Protein AF-0000000084948614 (afdb_homodimer)

InterPro domains:
  IPR005320 Peptidase S51 [PF03575] (5-206)
  IPR005320 Peptidase S51 [cd03146] (3-217)
  IPR029062 Class I glutamine amidotransferase-like [G3DSA:3.40.50.880] (2-231)
  IPR029062 Class I glutamine amidotransferase-like [SSF52317] (3-225)

Sequence (470 aa):
MKKVILASTSTLYNGGYLEYLLPTLSKHFNEVRSILFIPYAQPSGISYEEYTAKVKEAFSKIGITVKGIHEFENTIEAVKNAEAIFTGGGNTFLLVTKLYEKGLIPVLKEVIKKGTPYLGTSAGSNIGGRTINTTNDMPIILPPSFDTLGLISFNLNPHYLDPIEGSTHMGETRETRINEFHKLSTIPVLGLREGSWLEVYDSDIFLRGELTARLFRSGEFAVEMAPGENLNFLKMKKVILASTSTLYNGGYLEYLLPTLSKHFNEVRSILFIPYAQPSGISYEEYTAKVKEAFSKIGITVKGIHEFENTIEAVKNAEAIFTGGGNTFLLVTKLYEKGLIPVLKEVIKKGTPYLGTSAGSNIGGRTINTTNDMPIILPPSFDTLGLISFNLNPHYLDPIEGSTHMGETRETRINEFHKLSTIPVLGLREGSWLEVYDSDIFLRGELTARLFRSGEFAVEMAPGENLNFLK

Solvent-accessible surface area (backbone atoms only — not comparable to full-atom values): 23775 Å² total; per-residue (Å²): 80,27,34,39,37,36,23,15,44,53,45,52,69,97,50,51,70,42,54,93,45,44,73,59,46,48,63,73,42,65,89,43,60,43,33,37,31,40,51,63,17,28,50,82,60,47,50,58,65,61,49,40,50,57,50,33,58,48,37,47,77,68,68,27,45,62,44,44,45,86,79,43,91,52,53,63,58,50,60,73,68,38,61,21,40,34,31,41,39,44,31,43,34,45,26,52,31,51,32,56,76,64,60,35,52,69,54,51,35,49,44,32,55,64,32,32,33,34,38,15,17,26,31,27,21,25,39,33,7,42,32,49,41,52,39,83,52,48,43,53,43,86,41,96,60,56,69,50,44,46,76,39,69,32,27,36,23,49,54,38,60,76,81,62,84,86,61,64,71,73,69,79,46,60,67,50,47,52,53,41,30,35,74,76,37,69,66,32,35,37,30,28,26,69,70,18,32,35,43,31,51,55,82,42,34,31,35,36,52,89,48,55,30,42,36,38,41,56,97,52,78,66,44,77,42,52,51,69,37,73,51,53,84,63,103,81,29,35,36,36,36,24,14,44,51,47,52,70,98,50,51,70,42,53,95,45,45,74,60,47,46,62,72,42,65,88,42,61,43,32,38,32,40,48,63,17,29,49,79,60,47,49,58,66,61,50,39,50,56,50,32,58,49,37,49,78,69,68,27,46,61,46,45,45,85,79,44,92,51,52,64,60,52,59,74,67,39,63,21,40,34,31,41,40,44,32,42,33,45,26,51,30,52,32,56,76,63,59,35,52,69,56,52,35,50,43,31,56,64,33,33,33,37,38,15,17,26,30,28,21,24,37,33,7,40,33,48,42,50,41,83,51,49,43,55,43,88,44,96,60,55,68,50,44,46,78,40,71,32,27,37,23,48,54,40,59,76,79,63,86,86,62,64,70,71,67,79,47,62,67,51,47,52,52,39,30,35,75,77,37,70,67,32,35,38,29,28,26,69,70,20,31,37,42,31,52,55,81,43,34,31,36,36,53,89,50,56,29,42,36,39,41,55,96,52,80,66,46,77,43,52,51,68,39,74,52,52,84,61,104

Nearest PDB structures (foldseek):
  7ffp-assembly1_A-2  TM=9.658E-01  e=8.661E-34  Xenopus laevis
  7c9b-assembly1_A-2  TM=9.639E-01  e=3.233E-32  Xenopus laevis
  6a4s-assembly1_B  TM=9.674E-01  e=7.127E-28  Salmonella enterica subsp. enterica serovar Typhimurium str. LT2
  1fye-assembly1_A  TM=9.713E-01  e=5.058E-25  Salmonella enterica subsp. enterica serovar Typhimurium
  6iru-assembly2_B  TM=7.336E-01  e=9.718E-13  Deinococcus radiodurans R1 = ATCC 13939 = DSM 20539

Foldseek 3Di:
DAWEKQALAQADVVGAGVVLPLVVVLVSQVPAQEEEEECQQCAVNPDQVVVQVSVQVSCVVSRHGYDYLVVDPQSLVCLLPGQAYEYEDHALLRSQQVCVVNVNQVSNLVNNLVYRHYYYYNSGNQLLAQFNQLEPGDNPDHHPGRGGNRVDDAGEYRQQDDDDPPDPDPDDHSVRSVLVVLVPDFGKYKYHHHQWMWTDDNLWIFIAGQAWIWIDGRPDDIDTHGHGDTPSVSD/DAWEKQALAQADVVGAGVVLPLVVVLVSQVPAQEEEEEAQQCAVNPDQVVVQVSVQVSCVVSRHGYDYLVVDPQSLVCLQPGQAYEYEDHALLRSQQVCVVNVNQVSNLVNNLVYRHYYYYNSGNQLLAQFNQLEPGDNPDHHPGRGGNRVDDAGEYRQQDDDDPPDPDPDDHSVRSVLVVLVPDFGKYKYHHHQWMWTDDNLWIFIAGQAWIWIDGRPDDIDTHGHGDTPSVSD

Secondary structure (DSSP, 8-state):
--EEEEES-S--TT--TTGGGHHHHHHHTTT-SEEEEE-TT-GGG--HHHHHHHHHHHHHTTT-EEEEGGG-S-HHHHHHH-S-EEE--S-HHHHHHHHHHTTHHHHHHHHHHTT--EEEETHHHHTTSSBSTT--S---S--S-SB---SSSSEEEET--PPPTT----SPPHHHHHHHHTTT----EEEE-TT-EEEEETTEEEEESSS-EEEE-TTS--EEEPTT-B-GGG-/--EEEEES-S--TT--TTGGGHHHHHHHTTT-SEEEEE-TT-GGG--HHHHHHHHHHHHHTTT-EEEEGGG-S-HHHHHHH-S-EEE--S-HHHHHHHHHHTTHHHHHHHHHHTT--EEEETHHHHTTSSBSTT--S---S--S-SB---SSSSEEEET--PPPTT----SPPHHHHHHHHTTT----EEEE-TT-EEEEETTEEEEESSS-EEEE-TTS--EEEPTT-B-GGG-

Radius of gyration: 23.23 Å; Cα contacts (8 Å, |Δi|>4): 1151; chains: 2; bounding box: 46×69×50 Å

pLDDT: mean 97.07, std 3.86, range [78.75, 99.0]

Structure (mmCIF, N/CA/C/O backbone):
data_AF-0000000084948614-model_v1
#
loop_
_entity.id
_entity.type
_entity.pdbx_description
1 polymer '(Alpha)-aspartyl dipeptidase'
#
loop_
_atom_site.group_PDB
_atom_site.id
_atom_site.type_symbol
_atom_site.label_atom_id
_atom_site.label_alt_id
_atom_site.label_comp_id
_atom_site.label_asym_id
_atom_site.label_entity_id
_atom_site.label_seq_id
_atom_site.pdbx_PDB_ins_code
_atom_site.Cartn_x
_atom_site.Cartn_y
_atom_site.Cartn_z
_atom_site.occupancy
_atom_site.B_iso_or_equiv
_atom_site.auth_seq_id
_atom_site.auth_comp_id
_atom_site.auth_asym_id
_atom_site.auth_atom_id
_atom_site.pdbx_PDB_model_num
ATOM 1 N N . MET A 1 1 ? 13.922 -30.094 -6.059 1 88 1 MET A N 1
ATOM 2 C CA . MET A 1 1 ? 14.328 -28.953 -6.887 1 88 1 MET A CA 1
ATOM 3 C C . MET A 1 1 ? 13.125 -28.078 -7.223 1 88 1 MET A C 1
ATOM 5 O O . MET A 1 1 ? 12.062 -28.594 -7.582 1 88 1 MET A O 1
ATOM 9 N N . LYS A 1 2 ? 13.219 -26.703 -7.16 1 95.56 2 LYS A N 1
ATOM 10 C CA . LYS A 1 2 ? 12.094 -25.781 -7.312 1 95.56 2 LYS A CA 1
ATOM 11 C C . LYS A 1 2 ? 11.562 -25.797 -8.742 1 95.56 2 LYS A C 1
ATOM 13 O O . LYS A 1 2 ? 12.336 -25.875 -9.695 1 95.56 2 LYS A O 1
ATOM 18 N N . LYS A 1 3 ? 10.328 -25.766 -8.922 1 98.31 3 LYS A N 1
ATOM 19 C CA . LYS A 1 3 ? 9.586 -25.578 -10.164 1 98.31 3 LYS A CA 1
ATOM 20 C C . LYS A 1 3 ? 8.508 -24.516 -10.008 1 98.31 3 LYS A C 1
ATOM 22 O O . LYS A 1 3 ? 7.375 -24.828 -9.625 1 98.31 3 LYS A O 1
ATOM 27 N N . VAL A 1 4 ? 8.898 -23.266 -10.32 1 98.81 4 VAL A N 1
ATOM 28 C CA . VAL A 1 4 ? 8.07 -22.141 -9.914 1 98.81 4 VAL A CA 1
ATOM 29 C C . VAL A 1 4 ? 7.883 -21.188 -11.086 1 98.81 4 VAL A C 1
ATOM 31 O O . VAL A 1 4 ? 8.836 -20.891 -11.812 1 98.81 4 VAL A O 1
ATOM 34 N N . ILE A 1 5 ? 6.68 -20.75 -11.281 1 98.94 5 ILE A N 1
ATOM 35 C CA . ILE A 1 5 ? 6.375 -19.625 -12.172 1 98.94 5 ILE A CA 1
ATOM 36 C C . ILE A 1 5 ? 5.75 -18.484 -11.375 1 98.94 5 ILE A C 1
ATOM 38 O O . ILE A 1 5 ? 4.801 -18.703 -10.617 1 98.94 5 ILE A O 1
ATOM 42 N N . LEU A 1 6 ? 6.293 -17.312 -11.461 1 98.88 6 LEU A N 1
ATOM 43 C CA . LEU A 1 6 ? 5.773 -16.094 -10.852 1 98.88 6 LEU A CA 1
ATOM 44 C C . LEU A 1 6 ? 5.387 -15.078 -11.922 1 98.88 6 LEU A C 1
ATOM 46 O O . LEU A 1 6 ? 6.254 -14.453 -12.539 1 98.88 6 LEU A O 1
ATOM 50 N N . ALA A 1 7 ? 4.086 -14.906 -12.141 1 98.88 7 ALA A N 1
ATOM 51 C CA . ALA A 1 7 ? 3.602 -14.094 -13.258 1 98.88 7 ALA A CA 1
ATOM 52 C C . ALA A 1 7 ? 3.096 -12.742 -12.766 1 98.88 7 ALA A C 1
ATOM 54 O O . ALA A 1 7 ? 2.469 -12.648 -11.711 1 98.88 7 ALA A O 1
ATOM 55 N N . SER A 1 8 ? 3.26 -11.742 -13.57 1 98.25 8 SER A N 1
ATOM 56 C CA . SER A 1 8 ? 2.924 -10.375 -13.211 1 98.25 8 SER A CA 1
ATOM 57 C C . SER A 1 8 ? 1.418 -10.203 -13.031 1 98.25 8 SER A C 1
ATOM 59 O O . SER A 1 8 ? 0.972 -9.328 -12.281 1 98.25 8 SER A O 1
ATOM 61 N N . THR A 1 9 ? 0.686 -10.969 -13.758 1 97.5 9 THR A N 1
ATOM 62 C CA . THR A 1 9 ? -0.766 -10.82 -13.773 1 97.5 9 THR A CA 1
ATOM 63 C C . THR A 1 9 ? -1.428 -12.094 -14.305 1 97.5 9 THR A C 1
ATOM 65 O O . THR A 1 9 ? -0.77 -12.922 -14.938 1 97.5 9 THR A O 1
ATOM 68 N N . SER A 1 10 ? -2.695 -12.219 -13.938 1 97.5 10 SER A N 1
ATOM 69 C CA . SER A 1 10 ? -3.469 -13.344 -14.453 1 97.5 10 SER A CA 1
ATOM 70 C C . SER A 1 10 ? -4.086 -13.008 -15.812 1 97.5 10 SER A C 1
ATOM 72 O O . SER A 1 10 ? -4.371 -13.906 -16.609 1 97.5 10 SER A O 1
ATOM 74 N N . THR A 1 11 ? -4.301 -11.68 -16.016 1 96.19 11 THR A N 1
ATOM 75 C CA . THR A 1 11 ? -5.062 -11.289 -17.188 1 96.19 11 THR A CA 1
ATOM 76 C C . THR A 1 11 ? -4.418 -10.094 -17.875 1 96.19 11 THR A C 1
ATOM 78 O O . THR A 1 11 ? -4.133 -9.078 -17.234 1 96.19 11 THR A O 1
ATOM 81 N N . LEU A 1 12 ? -4.23 -10.172 -19.188 1 95.56 12 LEU A N 1
ATOM 82 C CA . LEU A 1 12 ? -3.762 -9.047 -19.984 1 95.56 12 LEU A CA 1
ATOM 83 C C . LEU A 1 12 ? -4.938 -8.258 -20.562 1 95.56 12 LEU A C 1
ATOM 85 O O . LEU A 1 12 ? -6.043 -8.789 -20.703 1 95.56 12 LEU A O 1
ATOM 89 N N . TYR A 1 13 ? -4.598 -7.059 -20.875 1 91.81 13 TYR A N 1
ATOM 90 C CA . TYR A 1 13 ? -5.621 -6.23 -21.5 1 91.81 13 TYR A CA 1
ATOM 91 C C . TYR A 1 13 ? -6.188 -6.906 -22.75 1 91.81 13 TYR A C 1
ATOM 93 O O . TYR A 1 13 ? -5.43 -7.391 -23.594 1 91.81 13 TYR A O 1
ATOM 101 N N . ASN A 1 14 ? -7.438 -7.039 -22.828 1 90.88 14 ASN A N 1
ATOM 102 C CA . ASN A 1 14 ? -8.18 -7.625 -23.938 1 90.88 14 ASN A CA 1
ATOM 103 C C . ASN A 1 14 ? -7.984 -9.133 -24.016 1 90.88 14 ASN A C 1
ATOM 105 O O . ASN A 1 14 ? -8.266 -9.758 -25.031 1 90.88 14 ASN A O 1
ATOM 109 N N . GLY A 1 15 ? -7.414 -9.781 -23.016 1 93.38 15 GLY A N 1
ATOM 110 C CA . GLY A 1 15 ? -7.23 -11.227 -23 1 93.38 15 GLY A CA 1
ATOM 111 C C . GLY A 1 15 ? -8.07 -11.922 -21.938 1 93.38 15 GLY A C 1
ATOM 112 O O . GLY A 1 15 ? -8.57 -11.281 -21.016 1 93.38 15 GLY A O 1
ATOM 113 N N . GLY A 1 16 ? -8.148 -13.227 -22.094 1 95.94 16 GLY A N 1
ATOM 114 C CA . GLY A 1 16 ? -8.844 -14.031 -21.094 1 95.94 16 GLY A CA 1
ATOM 115 C C . GLY A 1 16 ? -7.969 -14.391 -19.906 1 95.94 16 GLY A C 1
ATOM 116 O O . GLY A 1 16 ? -6.754 -14.203 -19.938 1 95.94 16 GLY A O 1
ATOM 117 N N . TYR A 1 17 ? -8.641 -14.867 -18.906 1 97.75 17 TYR A N 1
ATOM 118 C CA . TYR A 1 17 ? -7.957 -15.281 -17.688 1 97.75 17 TYR A CA 1
ATOM 119 C C . TYR A 1 17 ? -6.918 -16.359 -17.984 1 97.75 17 TYR A C 1
ATOM 121 O O . TYR A 1 17 ? -7.246 -17.406 -18.547 1 97.75 17 TYR A O 1
ATOM 129 N N . LEU A 1 18 ? -5.609 -16.156 -17.75 1 98.25 18 LEU A N 1
ATOM 130 C CA . LEU A 1 18 ? -4.434 -17 -17.875 1 98.25 18 LEU A CA 1
ATOM 131 C C . LEU A 1 18 ? -4.176 -17.359 -19.328 1 98.25 18 LEU A C 1
ATOM 133 O O . LEU A 1 18 ? -3.27 -18.125 -19.641 1 98.25 18 LEU A O 1
ATOM 137 N N . GLU A 1 19 ? -4.844 -16.734 -20.25 1 97.75 19 GLU A N 1
ATOM 138 C CA . GLU A 1 19 ? -4.777 -17.109 -21.672 1 97.75 19 GLU A CA 1
ATOM 139 C C . GLU A 1 19 ? -3.352 -17.016 -22.203 1 97.75 19 GLU A C 1
ATOM 141 O O . GLU A 1 19 ? -2.85 -17.938 -22.828 1 97.75 19 GLU A O 1
ATOM 146 N N . TYR A 1 20 ? -2.691 -15.93 -21.922 1 97.5 20 TYR A N 1
ATOM 147 C CA . TYR A 1 20 ? -1.36 -15.688 -22.469 1 97.5 20 TYR A CA 1
ATOM 148 C C . TYR A 1 20 ? -0.345 -16.656 -21.875 1 97.5 20 TYR A C 1
ATOM 150 O O . TYR A 1 20 ? 0.732 -16.859 -22.438 1 97.5 20 TYR A O 1
ATOM 158 N N . LEU A 1 21 ? -0.682 -17.359 -20.781 1 98 21 LEU A N 1
ATOM 159 C CA . LEU A 1 21 ? 0.265 -18.156 -20.016 1 98 21 LEU A CA 1
ATOM 160 C C . LEU A 1 21 ? 0.013 -19.656 -20.25 1 98 21 LEU A C 1
ATOM 162 O O . LEU A 1 21 ? 0.842 -20.484 -19.891 1 98 21 LEU A O 1
ATOM 166 N N . LEU A 1 22 ? -1.088 -20.047 -20.875 1 98 22 LEU A N 1
ATOM 167 C CA . LEU A 1 22 ? -1.546 -21.422 -20.938 1 98 22 LEU A CA 1
ATOM 168 C C . LEU A 1 22 ? -0.512 -22.312 -21.641 1 98 22 LEU A C 1
ATOM 170 O O . LEU A 1 22 ? -0.239 -23.422 -21.203 1 98 22 LEU A O 1
ATOM 174 N N . PRO A 1 23 ? 0.092 -21.797 -22.75 1 97.81 23 PRO A N 1
ATOM 175 C CA . PRO A 1 23 ? 1.108 -22.656 -23.375 1 97.81 23 PRO A CA 1
ATOM 176 C C . PRO A 1 23 ? 2.27 -22.969 -22.438 1 97.81 23 PRO A C 1
ATOM 178 O O . PRO A 1 23 ? 2.756 -24.094 -22.406 1 97.81 23 PRO A O 1
ATOM 181 N N . THR A 1 24 ? 2.678 -22 -21.656 1 98.38 24 THR A N 1
ATOM 182 C CA . THR A 1 24 ? 3.748 -22.188 -20.688 1 98.38 24 THR A CA 1
ATOM 183 C C . THR A 1 24 ? 3.301 -23.109 -19.562 1 98.38 24 THR A C 1
ATOM 185 O O . THR A 1 24 ? 4.062 -23.984 -19.109 1 98.38 24 THR A O 1
ATOM 188 N N . LEU A 1 25 ? 2.082 -22.953 -19.109 1 98.75 25 LEU A N 1
ATOM 189 C CA . LEU A 1 25 ? 1.563 -23.734 -17.984 1 98.75 25 LEU A CA 1
ATOM 190 C C . LEU A 1 25 ? 1.404 -25.203 -18.375 1 98.75 25 LEU A C 1
ATOM 192 O O . LEU A 1 25 ? 1.592 -26.094 -17.547 1 98.75 25 LEU A O 1
ATOM 196 N N . SER A 1 26 ? 1.071 -25.453 -19.641 1 98.38 26 SER A N 1
ATOM 197 C CA . SER A 1 26 ? 0.959 -26.828 -20.125 1 98.38 26 SER A CA 1
ATOM 198 C C . SER A 1 26 ? 2.281 -27.578 -19.984 1 98.38 26 SER A C 1
ATOM 200 O O . SER A 1 26 ? 2.301 -28.75 -19.625 1 98.38 26 SER A O 1
ATOM 202 N N . LYS A 1 27 ? 3.34 -26.891 -20.188 1 98.12 27 LYS A N 1
ATOM 203 C CA . LYS A 1 27 ? 4.668 -27.484 -20.031 1 98.12 27 LYS A CA 1
ATOM 204 C C . LYS A 1 27 ? 5.066 -27.547 -18.547 1 98.12 27 LYS A C 1
ATOM 206 O O . LYS A 1 27 ? 5.594 -28.562 -18.094 1 98.12 27 LYS A O 1
ATOM 211 N N . HIS A 1 28 ? 4.777 -26.547 -17.828 1 98.31 28 HIS A N 1
ATOM 212 C CA . HIS A 1 28 ? 5.148 -26.422 -16.422 1 98.31 28 HIS A CA 1
ATOM 213 C C . HIS A 1 28 ? 4.48 -27.516 -15.578 1 98.31 28 HIS A C 1
ATOM 215 O O . HIS A 1 28 ? 5.094 -28.062 -14.656 1 98.31 28 HIS A O 1
ATOM 221 N N . PHE A 1 29 ? 3.232 -27.844 -15.984 1 98.19 29 PHE A N 1
ATOM 222 C CA . PHE A 1 29 ? 2.434 -28.812 -15.227 1 98.19 29 PHE A CA 1
ATOM 223 C C . PHE A 1 29 ? 2.266 -30.109 -16.016 1 98.19 29 PHE A C 1
ATOM 225 O O . PHE A 1 29 ? 1.233 -30.766 -15.914 1 98.19 29 PHE A O 1
ATOM 232 N N . ASN A 1 30 ? 3.08 -30.531 -16.922 1 94.12 30 ASN A N 1
ATOM 233 C CA . ASN A 1 30 ? 2.953 -31.656 -17.844 1 94.12 30 ASN A CA 1
ATOM 234 C C . ASN A 1 30 ? 2.672 -32.969 -17.094 1 94.12 30 ASN A C 1
ATOM 236 O O . ASN A 1 30 ? 1.982 -33.844 -17.609 1 94.12 30 ASN A O 1
ATOM 240 N N . GLU A 1 31 ? 3.004 -33.219 -15.859 1 91.75 31 GLU A N 1
ATOM 241 C CA . GLU A 1 31 ? 2.76 -34.469 -15.148 1 91.75 31 GLU A CA 1
ATOM 242 C C . GLU A 1 31 ? 1.762 -34.281 -14.008 1 91.75 31 GLU A C 1
ATOM 244 O O . GLU A 1 31 ? 1.588 -35.156 -13.172 1 91.75 31 GLU A O 1
ATOM 249 N N . VAL A 1 32 ? 1.124 -33.219 -14.062 1 97.31 32 VAL A N 1
ATOM 250 C CA . VAL A 1 32 ? 0.196 -32.844 -12.992 1 97.31 32 VAL A CA 1
ATOM 251 C C . VAL A 1 32 ? -1.238 -33.125 -13.438 1 97.31 32 VAL A C 1
ATOM 253 O O . VAL A 1 32 ? -1.634 -32.75 -14.547 1 97.31 32 VAL A O 1
ATOM 256 N N . ARG A 1 33 ? -1.986 -33.812 -12.68 1 97.75 33 ARG A N 1
ATOM 257 C CA . ARG A 1 33 ? -3.381 -34.094 -12.992 1 97.75 33 ARG A CA 1
ATOM 258 C C . ARG A 1 33 ? -4.32 -33.156 -12.258 1 97.75 33 ARG A C 1
ATOM 260 O O . ARG A 1 33 ? -5.422 -32.875 -12.734 1 97.75 33 ARG A O 1
ATOM 267 N N . SER A 1 34 ? -3.814 -32.625 -11.094 1 98.44 34 SER A N 1
ATOM 268 C CA . SER A 1 34 ? -4.676 -31.797 -10.266 1 98.44 34 SER A CA 1
ATOM 269 C C . SER A 1 34 ? -3.883 -30.688 -9.578 1 98.44 34 SER A C 1
ATOM 271 O O . SER A 1 34 ? -2.77 -30.922 -9.102 1 98.44 34 SER A O 1
ATOM 273 N N . ILE A 1 35 ? -4.484 -29.547 -9.562 1 98.62 35 ILE A N 1
ATOM 274 C CA . ILE A 1 35 ? -3.877 -28.391 -8.914 1 98.62 35 ILE A CA 1
ATOM 275 C C . ILE A 1 35 ? -4.684 -28 -7.68 1 98.62 35 ILE A C 1
ATOM 277 O O . ILE A 1 35 ? -5.918 -28.016 -7.707 1 98.62 35 ILE A O 1
ATOM 281 N N . LEU A 1 36 ? -3.994 -27.75 -6.57 1 98.94 36 LEU A N 1
ATOM 282 C CA . LEU A 1 36 ? -4.59 -27.094 -5.414 1 98.94 36 LEU A CA 1
ATOM 283 C C . LEU A 1 36 ? -4.562 -25.578 -5.574 1 98.94 36 LEU A C 1
ATOM 285 O O . LEU A 1 36 ? -3.486 -24.969 -5.648 1 98.94 36 LEU A O 1
ATOM 289 N N . PHE A 1 37 ? -5.742 -24.938 -5.59 1 98.94 37 PHE A N 1
ATOM 290 C CA . PHE A 1 37 ? -5.844 -23.484 -5.762 1 98.94 37 PHE A CA 1
ATOM 291 C C . PHE A 1 37 ? -6.047 -22.797 -4.418 1 98.94 37 PHE A C 1
ATOM 293 O O . PHE A 1 37 ? -6.863 -23.234 -3.605 1 98.94 37 PHE A O 1
ATOM 300 N N . ILE A 1 38 ? -5.27 -21.766 -4.223 1 99 38 ILE A N 1
ATOM 301 C CA . ILE A 1 38 ? -5.383 -20.938 -3.027 1 99 38 ILE A CA 1
ATOM 302 C C . ILE A 1 38 ? -6.023 -19.609 -3.389 1 99 38 ILE A C 1
ATOM 304 O O . ILE A 1 38 ? -5.367 -18.719 -3.955 1 99 38 ILE A O 1
ATOM 308 N N . PRO A 1 39 ? -7.281 -19.375 -3.061 1 98.94 39 PRO A N 1
ATOM 309 C CA . PRO A 1 39 ? -8.062 -18.219 -3.49 1 98.94 39 PRO A CA 1
ATOM 310 C C . PRO A 1 39 ? -8.078 -17.094 -2.447 1 98.94 39 PRO A C 1
ATOM 312 O O . PRO A 1 39 ? -8.914 -16.2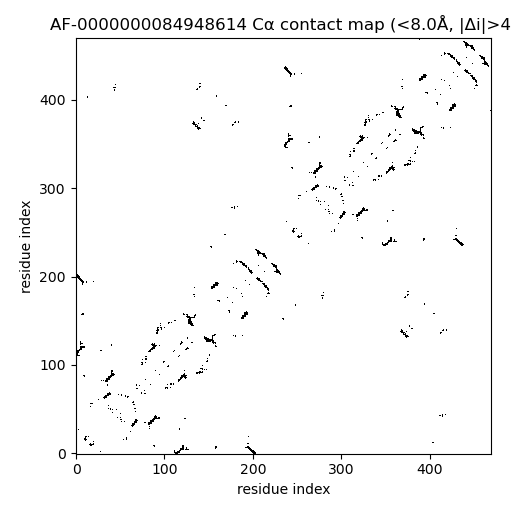03 -2.514 1 98.94 39 PRO A O 1
ATOM 315 N N . TYR A 1 40 ? -7.152 -17.078 -1.545 1 98.94 40 TYR A N 1
ATOM 316 C CA . TYR A 1 40 ? -7.305 -16.297 -0.319 1 98.94 40 TYR A CA 1
ATOM 317 C C . TYR A 1 40 ? -7.117 -14.812 -0.589 1 98.94 40 TYR A C 1
ATOM 319 O O . TYR A 1 40 ? -7.492 -13.977 0.234 1 98.94 40 TYR A O 1
ATOM 327 N N . ALA A 1 41 ? -6.578 -14.414 -1.755 1 98.69 41 ALA A N 1
ATOM 328 C CA . ALA A 1 41 ? -6.387 -13 -2.051 1 98.69 41 ALA A CA 1
ATOM 329 C C . ALA A 1 41 ? -7.707 -12.336 -2.436 1 98.69 41 ALA A C 1
ATOM 331 O O . ALA A 1 41 ? -7.859 -11.117 -2.305 1 98.69 41 ALA A O 1
ATOM 332 N N . GLN A 1 42 ? -8.648 -13.039 -3.025 1 97.69 42 GLN A N 1
ATOM 333 C CA . GLN A 1 42 ? -10.039 -12.656 -3.279 1 97.69 42 GLN A CA 1
ATOM 334 C C . GLN A 1 42 ? -10.117 -11.312 -4 1 97.69 42 GLN A C 1
ATOM 336 O O . GLN A 1 42 ? -10.664 -10.352 -3.469 1 97.69 42 GLN A O 1
ATOM 341 N N . PRO A 1 43 ? -9.758 -11.312 -5.266 1 96 43 PRO A N 1
ATOM 342 C CA . PRO A 1 43 ? -9.891 -10.062 -6.008 1 96 43 PRO A CA 1
ATOM 343 C C . PRO A 1 43 ? -11.328 -9.531 -6.02 1 96 43 PRO A C 1
ATOM 345 O O . PRO A 1 43 ? -12.266 -10.297 -6.262 1 96 43 PRO A O 1
ATOM 348 N N . SER A 1 44 ? -11.469 -8.227 -5.633 1 95.06 44 SER A N 1
ATOM 349 C CA . SER A 1 44 ? -12.75 -7.527 -5.602 1 95.06 44 SER A CA 1
ATOM 350 C C . SER A 1 44 ? -13.719 -8.195 -4.633 1 95.06 44 SER A C 1
ATOM 352 O O . SER A 1 44 ? -14.938 -8.039 -4.754 1 95.06 44 SER A O 1
ATOM 354 N N . GLY A 1 45 ? -13.258 -9.07 -3.824 1 96.12 45 GLY A N 1
ATOM 355 C CA . GLY A 1 45 ? -14.078 -9.695 -2.803 1 96.12 45 GLY A CA 1
ATOM 356 C C . GLY A 1 45 ? -14.82 -10.922 -3.301 1 96.12 45 GLY A C 1
ATOM 357 O O . GLY A 1 45 ? -15.781 -11.375 -2.672 1 96.12 45 GLY A O 1
ATOM 358 N N . ILE A 1 46 ? -14.406 -11.438 -4.355 1 97.69 46 ILE A N 1
ATOM 359 C CA . ILE A 1 46 ? -15.016 -12.625 -4.934 1 97.69 46 ILE A CA 1
ATOM 360 C C . ILE A 1 46 ? -14.953 -13.773 -3.93 1 97.69 46 ILE A C 1
ATOM 362 O O . ILE A 1 46 ? -14.023 -13.859 -3.129 1 97.69 46 ILE A O 1
ATOM 366 N N . SER A 1 47 ? -15.953 -14.672 -3.998 1 98.5 47 SER A N 1
ATOM 367 C CA . SER A 1 47 ? -15.945 -15.812 -3.09 1 98.5 47 SER A CA 1
ATOM 368 C C . SER A 1 47 ? -14.883 -16.828 -3.492 1 98.5 47 SER A C 1
ATOM 370 O O . SER A 1 47 ? -14.445 -16.859 -4.645 1 98.5 47 SER A O 1
ATOM 372 N N . TYR A 1 48 ? -14.492 -17.656 -2.523 1 98.81 48 TYR A N 1
ATOM 373 C CA . TYR A 1 48 ? -13.539 -18.719 -2.822 1 98.81 48 TYR A CA 1
ATOM 374 C C . TYR A 1 48 ? -14.078 -19.641 -3.912 1 98.81 48 TYR A C 1
ATOM 376 O O . TYR A 1 48 ? -13.336 -20.047 -4.809 1 98.81 48 TYR A O 1
ATOM 384 N N . GLU A 1 49 ? -15.352 -19.922 -3.879 1 98.75 49 GLU A N 1
ATOM 385 C CA . GLU A 1 49 ? -16 -20.828 -4.832 1 98.75 49 GLU A CA 1
ATOM 386 C C . GLU A 1 49 ? -15.984 -20.234 -6.238 1 98.75 49 GLU A C 1
ATOM 388 O O . GLU A 1 49 ? -15.609 -20.906 -7.195 1 98.75 49 GLU A O 1
ATOM 393 N N . GLU A 1 50 ? -16.406 -19.016 -6.355 1 98.81 50 GLU A N 1
ATOM 394 C CA . GLU A 1 50 ? -16.453 -18.359 -7.66 1 98.81 50 GLU A CA 1
ATOM 395 C C . GLU A 1 50 ? -15.047 -18.219 -8.25 1 98.81 50 GLU A C 1
ATOM 397 O O . GLU A 1 50 ? -14.859 -18.406 -9.453 1 98.81 50 GLU A O 1
ATOM 402 N N . TYR A 1 51 ? -14.094 -17.859 -7.387 1 98.88 51 TYR A N 1
ATOM 403 C CA . TYR A 1 51 ? -12.719 -17.719 -7.844 1 98.88 51 TYR A CA 1
ATOM 404 C C . TYR A 1 51 ? -12.172 -19.047 -8.344 1 98.88 51 TYR A C 1
ATOM 406 O O . TYR A 1 51 ? -11.562 -19.125 -9.414 1 98.88 51 TYR A O 1
ATOM 414 N N . THR A 1 52 ? -12.398 -20.094 -7.605 1 98.88 52 THR A N 1
ATOM 415 C CA . THR A 1 52 ? -11.93 -21.422 -7.973 1 98.88 52 THR A CA 1
ATOM 416 C C . THR A 1 52 ? -12.578 -21.875 -9.273 1 98.88 52 THR A C 1
ATOM 418 O O . THR A 1 52 ? -11.93 -22.516 -10.109 1 98.88 52 THR A O 1
ATOM 421 N N . ALA A 1 53 ? -13.836 -21.531 -9.469 1 98.81 53 ALA A N 1
ATOM 422 C CA . ALA A 1 53 ? -14.531 -21.891 -10.703 1 98.81 53 ALA A CA 1
ATOM 423 C C . ALA A 1 53 ? -13.867 -21.25 -11.914 1 98.81 53 ALA A C 1
ATOM 425 O O . ALA A 1 53 ? -13.734 -21.875 -12.961 1 98.81 53 ALA A O 1
ATOM 426 N N . LYS A 1 54 ? -13.492 -20.016 -11.781 1 98.56 54 LYS A N 1
ATOM 427 C CA . LYS A 1 54 ? -12.789 -19.328 -12.852 1 98.56 54 LYS A CA 1
ATOM 428 C C . LYS A 1 54 ? -11.477 -20.031 -13.203 1 98.56 54 LYS A C 1
ATOM 430 O O . LYS A 1 54 ? -11.148 -20.188 -14.375 1 98.56 54 LYS A O 1
ATOM 435 N N . VAL A 1 55 ? -10.758 -20.438 -12.18 1 98.88 55 VAL A N 1
ATOM 436 C CA . VAL A 1 55 ? -9.484 -21.125 -12.367 1 98.88 55 VAL A CA 1
ATOM 437 C C . VAL A 1 55 ? -9.711 -22.484 -13 1 98.88 55 VAL A C 1
ATOM 439 O O . VAL A 1 55 ? -8.984 -22.891 -13.906 1 98.88 55 VAL A O 1
ATOM 442 N N . LYS A 1 56 ? -10.758 -23.203 -12.539 1 98.81 56 LYS A N 1
ATOM 443 C CA . LYS A 1 56 ? -11.125 -24.5 -13.117 1 98.81 56 LYS A CA 1
ATOM 444 C C . LYS A 1 56 ? -11.352 -24.375 -14.617 1 98.81 56 LYS A C 1
ATOM 446 O O . LYS A 1 56 ? -10.875 -25.219 -15.391 1 98.81 56 LYS A O 1
ATOM 451 N N . GLU A 1 57 ? -12.016 -23.359 -14.984 1 98.62 57 GLU A N 1
ATOM 452 C CA . GLU A 1 57 ? -12.305 -23.156 -16.391 1 98.62 57 GLU A CA 1
ATOM 453 C C . GLU A 1 57 ? -11.023 -22.969 -17.203 1 98.62 57 GLU A C 1
ATOM 455 O O . GLU A 1 57 ? -10.859 -23.547 -18.281 1 98.62 57 GLU A O 1
ATOM 460 N N . ALA A 1 58 ? -10.156 -22.188 -16.75 1 98.62 58 ALA A N 1
ATOM 461 C CA . ALA A 1 58 ? -8.906 -21.906 -17.453 1 98.62 58 ALA A CA 1
ATOM 462 C C . ALA A 1 58 ? -8.055 -23.172 -17.562 1 98.62 58 ALA A C 1
ATOM 464 O O . ALA A 1 58 ? -7.559 -23.5 -18.641 1 98.62 58 ALA A O 1
ATOM 465 N N . PHE A 1 59 ? -7.906 -23.938 -16.484 1 98.69 59 PHE A N 1
ATOM 466 C CA . PHE A 1 59 ? -7.004 -25.078 -16.453 1 98.69 59 PHE A CA 1
ATOM 467 C C . PHE A 1 59 ? -7.613 -26.266 -17.188 1 98.69 59 PHE A C 1
ATOM 469 O O . PHE A 1 59 ? -6.898 -27.172 -17.625 1 98.69 59 PHE A O 1
ATOM 476 N N . SER A 1 60 ? -8.945 -26.281 -17.328 1 98.19 60 SER A N 1
ATOM 477 C CA . SER A 1 60 ? -9.578 -27.344 -18.109 1 98.19 60 SER A CA 1
ATOM 478 C C . SER A 1 60 ? -9.094 -27.328 -19.562 1 98.19 60 SER A C 1
ATOM 480 O O . SER A 1 60 ? -9.055 -28.375 -20.203 1 98.19 60 SER A O 1
ATOM 482 N N . LYS A 1 61 ? -8.656 -26.219 -20.031 1 97.88 61 LYS A N 1
ATOM 483 C CA . LYS A 1 61 ? -8.195 -26.062 -21.406 1 97.88 61 LYS A CA 1
ATOM 484 C C . LYS A 1 61 ? -6.887 -26.828 -21.625 1 97.88 61 LYS A C 1
ATOM 486 O O . LYS A 1 61 ? -6.504 -27.078 -22.781 1 97.88 61 LYS A O 1
ATOM 491 N N . ILE A 1 62 ? -6.219 -27.141 -20.562 1 97.44 62 ILE A N 1
ATOM 492 C CA . ILE A 1 62 ? -4.973 -27.891 -20.719 1 97.44 62 ILE A CA 1
ATOM 493 C C . ILE A 1 62 ? -5.074 -29.219 -19.984 1 97.44 62 ILE A C 1
ATOM 495 O O . ILE A 1 62 ? -4.055 -29.812 -19.609 1 97.44 62 ILE A O 1
ATOM 499 N N . GLY A 1 63 ? -6.289 -29.656 -19.594 1 97.62 63 GLY A N 1
ATOM 500 C CA . GLY A 1 63 ? -6.566 -31 -19.125 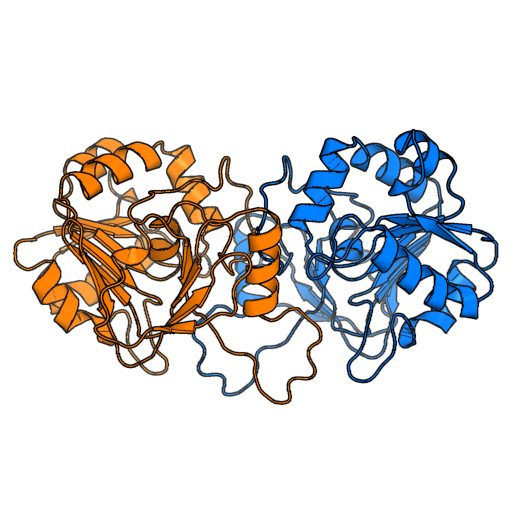1 97.62 63 GLY A CA 1
ATOM 501 C C . GLY A 1 63 ? -6.227 -31.203 -17.656 1 97.62 63 GLY A C 1
ATOM 502 O O . GLY A 1 63 ? -5.926 -32.312 -17.234 1 97.62 63 GLY A O 1
ATOM 503 N N . ILE A 1 64 ? -6.203 -30.203 -16.844 1 98.56 64 ILE A N 1
ATOM 504 C CA . ILE A 1 64 ? -5.852 -30.297 -15.438 1 98.56 64 ILE A CA 1
ATOM 505 C C . ILE A 1 64 ? -7.062 -29.953 -14.57 1 98.56 64 ILE A C 1
ATOM 507 O O . ILE A 1 64 ? -7.781 -29 -14.859 1 98.56 64 ILE A O 1
ATOM 511 N N . THR A 1 65 ? -7.344 -30.719 -13.578 1 98.69 65 THR A N 1
ATOM 512 C CA . THR A 1 65 ? -8.43 -30.438 -12.648 1 98.69 65 THR A CA 1
ATOM 513 C C . THR A 1 65 ? -7.949 -29.5 -11.531 1 98.69 65 THR A C 1
ATOM 515 O O . THR A 1 65 ? -6.746 -29.375 -11.297 1 98.69 65 THR A O 1
ATOM 518 N N . VAL A 1 66 ? -8.898 -28.797 -10.93 1 98.88 66 VAL A N 1
ATOM 519 C CA . VAL A 1 66 ? -8.562 -27.828 -9.883 1 98.88 66 VAL A CA 1
ATOM 520 C C . VAL A 1 66 ? -9.477 -28.031 -8.68 1 98.88 66 VAL A C 1
ATOM 522 O O . VAL A 1 66 ? -10.688 -28.234 -8.836 1 98.88 66 VAL A O 1
ATOM 525 N N . LYS A 1 67 ? -8.922 -28.016 -7.527 1 98.81 67 LYS A N 1
ATOM 526 C CA . LYS A 1 67 ? -9.672 -27.969 -6.277 1 98.81 67 LYS A CA 1
ATOM 527 C C . LYS A 1 67 ? -9.203 -26.797 -5.414 1 98.81 67 LYS A C 1
ATOM 529 O O . LYS A 1 67 ? -8 -26.562 -5.266 1 98.81 67 LYS A O 1
ATOM 534 N N . GLY A 1 68 ? -10.156 -26.109 -4.875 1 98.94 68 GLY A N 1
ATOM 535 C CA . GLY A 1 68 ? -9.805 -25.047 -3.945 1 98.94 68 GLY A CA 1
ATOM 536 C C . GLY A 1 68 ? -9.438 -25.562 -2.564 1 98.94 68 GLY A C 1
ATOM 537 O O . GLY A 1 68 ? -10.039 -26.516 -2.072 1 98.94 68 GLY A O 1
ATOM 538 N N . ILE A 1 69 ? -8.516 -24.891 -2.008 1 98.94 69 ILE A N 1
ATOM 539 C CA . ILE A 1 69 ? -8.023 -25.328 -0.706 1 98.94 69 ILE A CA 1
ATOM 540 C C . ILE A 1 69 ? -9.156 -25.25 0.323 1 98.94 69 ILE A C 1
ATOM 542 O O . ILE A 1 69 ? -9.188 -26.016 1.28 1 98.94 69 ILE A O 1
ATOM 546 N N . HIS A 1 70 ? -10.086 -24.312 0.119 1 98.69 70 HIS A N 1
ATOM 547 C CA . HIS A 1 70 ? -11.203 -24.125 1.039 1 98.69 70 HIS A CA 1
ATOM 548 C C . HIS A 1 70 ? -12.109 -25.344 1.075 1 98.69 70 HIS A C 1
ATOM 550 O O . HIS A 1 70 ? -12.945 -25.484 1.968 1 98.69 70 HIS A O 1
ATOM 556 N N . GLU A 1 71 ? -11.961 -26.25 0.144 1 98.44 71 GLU A N 1
ATOM 557 C CA . GLU A 1 71 ? -12.781 -27.453 0.058 1 98.44 71 GLU A CA 1
ATOM 558 C C . GLU A 1 71 ? -12.242 -28.547 0.976 1 98.44 71 GLU A C 1
ATOM 560 O O . GLU A 1 71 ? -12.875 -29.594 1.143 1 98.44 71 GLU A O 1
ATOM 565 N N . PHE A 1 72 ? -11.133 -28.328 1.607 1 98.62 72 PHE A N 1
ATOM 566 C CA . PHE A 1 72 ? -10.5 -29.312 2.467 1 98.62 72 PHE A CA 1
ATOM 567 C C . PHE A 1 72 ? -10.688 -28.953 3.936 1 98.62 72 PHE A C 1
ATOM 569 O O . PHE A 1 72 ? -10.602 -27.797 4.309 1 98.62 72 PHE A O 1
ATOM 576 N N . GLU A 1 73 ? -10.875 -29.906 4.762 1 97.69 73 GLU A N 1
ATOM 577 C CA . GLU A 1 73 ? -10.969 -29.703 6.203 1 97.69 73 GLU A CA 1
ATOM 578 C C . GLU A 1 73 ? -9.609 -29.359 6.801 1 97.69 73 GLU A C 1
ATOM 580 O O . GLU A 1 73 ? -9.5 -28.453 7.637 1 97.69 73 GLU A O 1
ATOM 585 N N . ASN A 1 74 ? -8.648 -30.094 6.367 1 98.44 74 ASN A N 1
ATOM 586 C CA . ASN A 1 74 ? -7.277 -29.859 6.801 1 98.44 74 ASN A CA 1
ATOM 587 C C . ASN A 1 74 ? -6.441 -29.219 5.695 1 98.44 74 ASN A C 1
ATOM 589 O O . ASN A 1 74 ? -5.918 -29.922 4.824 1 98.44 74 ASN A O 1
ATOM 593 N N . THR A 1 75 ? -6.293 -27.953 5.762 1 98.69 75 THR A N 1
ATOM 594 C CA . THR A 1 75 ? -5.629 -27.219 4.695 1 98.69 75 THR A CA 1
ATOM 595 C C . THR A 1 75 ? -4.137 -27.531 4.664 1 98.69 75 THR A C 1
ATOM 597 O O . THR A 1 75 ? -3.521 -27.547 3.598 1 98.69 75 THR A O 1
ATOM 600 N N . ILE A 1 76 ? -3.541 -27.828 5.816 1 98.81 76 ILE A N 1
ATOM 601 C CA . ILE A 1 76 ? -2.125 -28.172 5.895 1 98.81 76 ILE A CA 1
ATOM 602 C C . ILE A 1 76 ? -1.867 -29.469 5.141 1 98.81 76 ILE A C 1
ATOM 604 O O . ILE A 1 76 ? -0.953 -29.547 4.316 1 98.81 76 ILE A O 1
ATOM 608 N N . GLU A 1 77 ? -2.664 -30.453 5.375 1 98.75 77 GLU A N 1
ATOM 609 C CA . GLU A 1 77 ? -2.521 -31.734 4.688 1 98.75 77 GLU A CA 1
ATOM 610 C C . GLU A 1 77 ? -2.791 -31.594 3.191 1 98.75 77 GLU A C 1
ATOM 612 O O . GLU A 1 77 ? -2.148 -32.25 2.371 1 98.75 77 GLU A O 1
ATOM 617 N N . ALA A 1 78 ? -3.762 -30.75 2.861 1 98.88 78 ALA A N 1
ATOM 618 C CA . ALA A 1 78 ? -4.043 -30.5 1.451 1 98.88 78 ALA A CA 1
ATOM 619 C C . ALA A 1 78 ? -2.799 -29.984 0.73 1 98.88 78 ALA A C 1
ATOM 621 O O . ALA A 1 78 ? -2.48 -30.438 -0.371 1 98.88 78 ALA A O 1
ATOM 622 N N . VAL A 1 79 ? -2.102 -29.094 1.37 1 98.94 79 VAL A N 1
ATOM 623 C CA . VAL A 1 79 ? -0.896 -28.516 0.778 1 98.94 79 VAL A CA 1
ATOM 624 C C . VAL A 1 79 ? 0.193 -29.594 0.692 1 98.94 79 VAL A C 1
ATOM 626 O O . VAL A 1 79 ? 0.84 -29.734 -0.346 1 98.94 79 VAL A O 1
ATOM 629 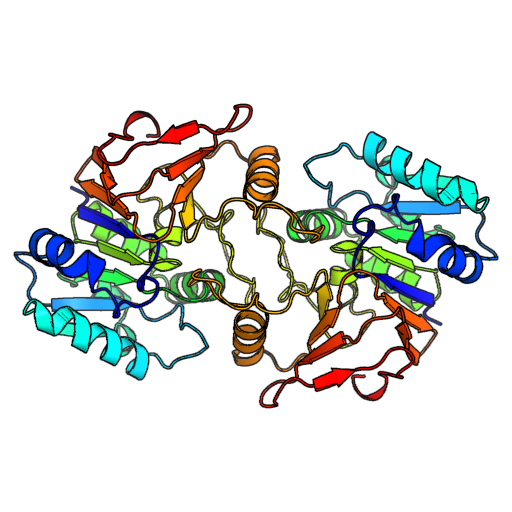N N . LYS A 1 80 ? 0.385 -30.375 1.722 1 98.75 80 LYS A N 1
ATOM 630 C CA . LYS A 1 80 ? 1.436 -31.391 1.771 1 98.75 80 LYS A CA 1
ATOM 631 C C . LYS A 1 80 ? 1.222 -32.438 0.702 1 98.75 80 LYS A C 1
ATOM 633 O O . LYS A 1 80 ? 2.186 -33 0.168 1 98.75 80 LYS A O 1
ATOM 638 N N . ASN A 1 81 ? 0.004 -32.688 0.334 1 98.44 81 ASN A N 1
ATOM 639 C CA . ASN A 1 81 ? -0.324 -33.75 -0.585 1 98.44 81 ASN A CA 1
ATOM 640 C C . ASN A 1 81 ? -0.577 -33.25 -1.998 1 98.44 81 ASN A C 1
ATOM 642 O O . ASN A 1 81 ? -0.876 -34.031 -2.904 1 98.44 81 ASN A O 1
ATOM 646 N N . ALA A 1 82 ? -0.53 -31.984 -2.217 1 98.75 82 ALA A N 1
ATOM 647 C CA . ALA A 1 82 ? -0.845 -31.391 -3.514 1 98.75 82 ALA A CA 1
ATOM 648 C C . ALA A 1 82 ? 0.177 -31.797 -4.57 1 98.75 82 ALA A C 1
ATOM 650 O O . ALA A 1 82 ? 1.379 -31.844 -4.297 1 98.75 82 ALA A O 1
ATOM 651 N N . GLU A 1 83 ? -0.3 -32.094 -5.766 1 98.62 83 GLU A N 1
ATOM 652 C CA . GLU A 1 83 ? 0.582 -32.344 -6.902 1 98.62 83 GLU A CA 1
ATOM 653 C C . GLU A 1 83 ? 1.198 -31.062 -7.418 1 98.62 83 GLU A C 1
ATOM 655 O O . GLU A 1 83 ? 2.318 -31.062 -7.934 1 98.62 83 GLU A O 1
ATOM 660 N N . ALA A 1 84 ? 0.459 -30.016 -7.34 1 98.88 84 ALA A N 1
ATOM 661 C CA . ALA A 1 84 ? 0.834 -28.656 -7.738 1 98.88 84 ALA A CA 1
ATOM 662 C C . ALA A 1 84 ? -0.019 -27.625 -7.02 1 98.88 84 ALA A C 1
ATOM 664 O O . ALA A 1 84 ? -1.105 -27.938 -6.523 1 98.88 84 ALA A O 1
ATOM 665 N N . ILE A 1 85 ? 0.492 -26.406 -6.949 1 98.94 85 ILE A N 1
ATOM 666 C CA . ILE A 1 85 ? -0.188 -25.359 -6.199 1 98.94 85 ILE A CA 1
ATOM 667 C C . ILE A 1 85 ? -0.26 -24.094 -7.043 1 98.94 85 ILE A C 1
ATOM 669 O O . ILE A 1 85 ? 0.713 -23.719 -7.707 1 98.94 85 ILE A O 1
ATOM 673 N N . PHE A 1 86 ? -1.406 -23.438 -7.086 1 99 86 PHE A N 1
ATOM 674 C CA . PHE A 1 86 ? -1.614 -22.141 -7.711 1 99 86 PHE A CA 1
ATOM 675 C C . PHE A 1 86 ? -2.195 -21.156 -6.715 1 99 86 PHE A C 1
ATOM 677 O O . PHE A 1 86 ? -3.281 -21.359 -6.172 1 99 86 PHE A O 1
ATOM 684 N N . THR A 1 87 ? -1.428 -20.125 -6.383 1 98.94 87 THR A N 1
ATOM 685 C CA . THR A 1 87 ? -1.946 -19.016 -5.582 1 98.94 87 THR A CA 1
ATOM 686 C C . THR A 1 87 ? -2.379 -17.859 -6.477 1 98.94 87 THR A C 1
ATOM 688 O O . THR A 1 87 ? -1.566 -17.297 -7.219 1 98.94 87 THR A O 1
ATOM 691 N N . GLY A 1 88 ? -3.605 -17.453 -6.391 1 98.81 88 GLY A N 1
ATOM 692 C CA . GLY A 1 88 ? -4.191 -16.469 -7.27 1 98.81 88 GLY A CA 1
ATOM 693 C C . GLY A 1 88 ? -3.93 -15.039 -6.816 1 98.81 88 GLY A C 1
ATOM 694 O O . GLY A 1 88 ? -3.402 -14.812 -5.727 1 98.81 88 GLY A O 1
ATOM 695 N N . GLY A 1 89 ? -4.332 -14.133 -7.711 1 98.5 89 GLY A N 1
ATOM 696 C CA . GLY A 1 89 ? -4.172 -12.711 -7.438 1 98.5 89 GLY A CA 1
ATOM 697 C C . GLY A 1 89 ? -5.285 -12.141 -6.582 1 98.5 89 GLY A C 1
ATOM 698 O O . GLY A 1 89 ? -6.227 -12.852 -6.223 1 98.5 89 GLY A O 1
ATOM 699 N N . GLY A 1 90 ? -5.18 -10.859 -6.363 1 98.44 90 GLY A N 1
ATOM 700 C CA . GLY A 1 90 ? -6.043 -10.102 -5.465 1 98.44 90 GLY A CA 1
ATOM 701 C C . GLY A 1 90 ? -5.273 -9.203 -4.516 1 98.44 90 GLY A C 1
ATOM 702 O O . GLY A 1 90 ? -4.336 -8.516 -4.926 1 98.44 90 GLY A O 1
ATOM 703 N N . ASN A 1 91 ? -5.73 -9.234 -3.264 1 98.75 91 ASN A N 1
ATOM 704 C CA . ASN A 1 91 ? -5.066 -8.375 -2.293 1 98.75 91 ASN A CA 1
ATOM 705 C C . ASN A 1 91 ? -3.975 -9.125 -1.53 1 98.75 91 ASN A C 1
ATOM 707 O O . ASN A 1 91 ? -4.258 -10.102 -0.837 1 98.75 91 ASN A O 1
ATOM 711 N N . THR A 1 92 ? -2.801 -8.633 -1.575 1 98.88 92 THR A N 1
ATOM 712 C CA . THR A 1 92 ? -1.636 -9.297 -1.006 1 98.88 92 THR A CA 1
ATOM 713 C C . THR A 1 92 ? -1.732 -9.352 0.517 1 98.88 92 THR A C 1
ATOM 715 O O . THR A 1 92 ? -1.377 -10.359 1.133 1 98.88 92 THR A O 1
ATOM 718 N N . PHE A 1 93 ? -2.217 -8.281 1.157 1 98.94 93 PHE A N 1
ATOM 719 C CA . PHE A 1 93 ? -2.32 -8.25 2.611 1 98.94 93 PHE A CA 1
ATOM 720 C C . PHE A 1 93 ? -3.305 -9.297 3.107 1 98.94 93 PHE A C 1
ATOM 722 O O . PHE A 1 93 ? -3.035 -9.992 4.094 1 98.94 93 PHE A O 1
ATOM 729 N N . LEU A 1 94 ? -4.391 -9.367 2.422 1 98.94 94 LEU A N 1
ATOM 730 C CA . LEU A 1 94 ? -5.379 -10.367 2.783 1 98.94 94 LEU A CA 1
ATOM 731 C C . LEU A 1 94 ? -4.82 -11.773 2.594 1 98.94 94 LEU A C 1
ATOM 733 O O . LEU A 1 94 ? -4.984 -12.633 3.463 1 98.94 94 LEU A O 1
ATOM 737 N N . LEU A 1 95 ? -4.199 -12 1.481 1 98.94 95 LEU A N 1
ATOM 738 C CA . LEU A 1 95 ? -3.578 -13.289 1.191 1 98.94 95 LEU A CA 1
ATOM 739 C C . LEU A 1 95 ? -2.617 -13.695 2.303 1 98.94 95 LEU A C 1
ATOM 741 O O . LEU A 1 95 ? -2.736 -14.789 2.867 1 98.94 95 LEU A O 1
ATOM 745 N N . VAL A 1 96 ? -1.689 -12.828 2.65 1 98.94 96 VAL A N 1
ATOM 746 C CA . VAL A 1 96 ? -0.651 -13.133 3.631 1 98.94 96 VAL A CA 1
ATOM 747 C C . VAL A 1 96 ? -1.282 -13.344 5.004 1 98.94 96 VAL A C 1
ATOM 749 O O . VAL A 1 96 ? -0.897 -14.258 5.738 1 98.94 96 VAL A O 1
ATOM 752 N N . THR A 1 97 ? -2.254 -12.5 5.32 1 98.94 97 THR A N 1
ATOM 753 C CA . THR A 1 97 ? -2.955 -12.656 6.59 1 98.94 97 THR A CA 1
ATOM 754 C C . THR A 1 97 ? -3.58 -14.047 6.695 1 98.94 97 THR A C 1
ATOM 756 O O . THR A 1 97 ? -3.395 -14.742 7.695 1 98.94 97 THR A O 1
ATOM 759 N N . LYS A 1 98 ? -4.266 -14.484 5.66 1 98.88 98 LYS A N 1
ATOM 760 C CA . LYS A 1 98 ? -4.945 -15.773 5.672 1 98.88 98 LYS A CA 1
ATOM 761 C C . LYS A 1 98 ? -3.947 -16.922 5.73 1 98.88 98 LYS A C 1
ATOM 763 O O . LYS A 1 98 ? -4.172 -17.922 6.422 1 98.88 98 LYS A O 1
ATOM 768 N N . LEU A 1 99 ? -2.869 -16.812 5.012 1 98.94 99 LEU A N 1
ATOM 769 C CA . LEU A 1 99 ? -1.853 -17.859 5.02 1 98.94 99 LEU A CA 1
ATOM 770 C C . LEU A 1 99 ? -1.247 -18.016 6.41 1 98.94 99 LEU A C 1
ATOM 772 O O . LEU A 1 99 ? -1.027 -19.141 6.867 1 98.94 99 LEU A O 1
ATOM 776 N N . TYR A 1 100 ? -0.941 -16.922 7.082 1 98.94 100 TYR A N 1
ATOM 777 C CA . TYR A 1 100 ? -0.394 -17 8.43 1 98.94 100 TYR A CA 1
ATOM 778 C C . TYR A 1 100 ? -1.425 -17.547 9.414 1 98.94 100 TYR A C 1
ATOM 780 O O . TYR A 1 100 ? -1.105 -18.391 10.25 1 98.94 100 TYR A O 1
ATOM 788 N N . GLU A 1 101 ? -2.65 -17.062 9.336 1 98.62 101 GLU A N 1
ATOM 789 C CA . GLU A 1 101 ? -3.711 -17.531 10.234 1 98.62 101 GLU A CA 1
ATOM 790 C C . GLU A 1 101 ? -3.875 -19.047 10.156 1 98.62 101 GLU A C 1
ATOM 792 O O . GLU A 1 101 ? -4.168 -19.688 11.172 1 98.62 101 GLU A O 1
ATOM 797 N N . LYS A 1 102 ? -3.652 -19.547 8.953 1 98.56 102 LYS A N 1
ATOM 798 C CA . LYS A 1 102 ? -3.904 -20.969 8.734 1 98.56 102 LYS A CA 1
ATOM 799 C C . LYS A 1 102 ? -2.617 -21.781 8.852 1 98.56 102 LYS A C 1
ATOM 801 O O . LYS A 1 102 ? -2.611 -22.984 8.594 1 98.56 102 LYS A O 1
ATOM 806 N N . GLY A 1 103 ? -1.512 -21.078 9.172 1 98.62 103 GLY A N 1
ATOM 807 C CA . GLY A 1 103 ? -0.241 -21.766 9.352 1 98.62 103 GLY A CA 1
ATOM 808 C C . GLY A 1 103 ? 0.327 -22.312 8.047 1 98.62 103 GLY A C 1
ATOM 809 O O . GLY A 1 103 ? 1.053 -23.312 8.047 1 98.62 103 GLY A O 1
ATOM 810 N N . LEU A 1 104 ? 0.031 -21.703 6.957 1 98.88 104 LEU A N 1
ATOM 811 C CA . LEU A 1 104 ? 0.324 -22.297 5.656 1 98.88 104 LEU A CA 1
ATOM 812 C C . LEU A 1 104 ? 1.676 -21.812 5.133 1 98.88 104 LEU A C 1
ATOM 814 O O . LEU A 1 104 ? 2.256 -22.438 4.242 1 98.88 104 LEU A O 1
ATOM 818 N N . ILE A 1 105 ? 2.248 -20.703 5.66 1 98.88 105 ILE A N 1
ATOM 819 C CA . ILE A 1 105 ? 3.477 -20.125 5.125 1 98.88 105 ILE A CA 1
ATOM 820 C C . ILE A 1 105 ? 4.605 -21.156 5.219 1 98.88 105 ILE A C 1
ATOM 822 O O . ILE A 1 105 ? 5.215 -21.516 4.207 1 98.88 105 ILE A O 1
ATOM 826 N N . PRO A 1 106 ? 4.852 -21.75 6.406 1 98.62 106 PRO A N 1
ATOM 827 C CA . PRO A 1 106 ? 5.98 -22.688 6.469 1 98.62 106 PRO A CA 1
ATOM 828 C C . PRO A 1 106 ? 5.754 -23.938 5.633 1 98.62 106 PRO A C 1
ATOM 830 O O . PRO A 1 106 ? 6.699 -24.484 5.059 1 98.62 106 PRO A O 1
ATOM 833 N N . VAL A 1 107 ? 4.52 -24.422 5.488 1 98.81 107 VAL A N 1
ATOM 834 C CA . VAL A 1 107 ? 4.223 -25.656 4.766 1 98.81 107 VAL A CA 1
ATOM 835 C C . VAL A 1 107 ? 4.359 -25.422 3.264 1 98.81 107 VAL A C 1
ATOM 837 O O . VAL A 1 107 ? 4.926 -26.25 2.547 1 98.81 107 VAL A O 1
ATOM 840 N N . LEU A 1 108 ? 3.854 -24.297 2.789 1 98.94 108 LEU A N 1
ATOM 841 C CA . LEU A 1 108 ? 4.012 -23.922 1.385 1 98.94 108 LEU A CA 1
ATOM 842 C C . LEU A 1 108 ? 5.484 -23.812 1.013 1 98.94 108 LEU A C 1
ATOM 844 O O . LEU A 1 108 ? 5.914 -24.359 -0.008 1 98.94 108 LEU A O 1
ATOM 848 N N . LYS A 1 109 ? 6.223 -23.094 1.855 1 98.25 109 LYS A N 1
ATOM 849 C CA . LYS A 1 109 ? 7.656 -22.938 1.635 1 98.25 109 LYS A CA 1
ATOM 850 C C . LYS A 1 109 ? 8.344 -24.297 1.488 1 98.25 109 LYS A C 1
ATOM 852 O O . LYS A 1 109 ? 9.117 -24.516 0.555 1 98.25 109 LYS A O 1
ATOM 857 N N . GLU A 1 110 ? 8.031 -25.156 2.354 1 98.25 110 GLU A N 1
ATOM 858 C CA . GLU A 1 110 ? 8.656 -26.469 2.385 1 98.25 110 GLU A CA 1
ATOM 859 C C . GLU A 1 110 ? 8.328 -27.266 1.13 1 98.25 110 GLU A C 1
ATOM 861 O O . GLU A 1 110 ? 9.227 -27.75 0.434 1 98.25 110 GLU A O 1
ATOM 866 N N . VAL A 1 111 ? 7.078 -27.438 0.759 1 98.69 111 VAL A N 1
ATOM 867 C CA . VAL A 1 111 ? 6.684 -28.344 -0.317 1 98.69 111 VAL A CA 1
ATOM 868 C C . VAL A 1 111 ? 7.141 -27.781 -1.66 1 98.69 111 VAL A C 1
ATOM 870 O O . VAL A 1 111 ? 7.531 -28.531 -2.555 1 98.69 111 VAL A O 1
ATOM 873 N N . ILE A 1 112 ? 7.098 -26.453 -1.835 1 98.69 112 ILE A N 1
ATOM 874 C CA . ILE A 1 112 ? 7.512 -25.844 -3.096 1 98.69 112 ILE A CA 1
ATOM 875 C C . ILE A 1 112 ? 9.023 -26 -3.268 1 98.69 112 ILE A C 1
ATOM 877 O O . ILE A 1 112 ? 9.5 -26.344 -4.352 1 98.69 112 ILE A O 1
ATOM 881 N N . LYS A 1 113 ? 9.742 -25.766 -2.195 1 97.31 113 LYS A N 1
ATOM 882 C CA . LYS A 1 113 ? 11.195 -25.906 -2.268 1 97.31 113 LYS A CA 1
ATOM 883 C C . LYS A 1 113 ? 11.594 -27.359 -2.506 1 97.31 113 LYS A C 1
ATOM 885 O O . LYS A 1 113 ? 12.664 -27.625 -3.064 1 97.31 113 LYS A O 1
ATOM 890 N N . LYS A 1 114 ? 10.742 -28.281 -2.1 1 97.19 114 LYS A N 1
ATOM 891 C CA . LYS A 1 114 ? 11.016 -29.703 -2.285 1 97.19 114 LYS A CA 1
ATOM 892 C C . LYS A 1 114 ? 10.602 -30.156 -3.678 1 97.19 114 LYS A C 1
ATOM 894 O O . LYS A 1 114 ? 10.797 -31.328 -4.035 1 97.19 114 LYS A O 1
ATOM 899 N N . GLY A 1 115 ? 9.961 -29.297 -4.418 1 97.31 115 GLY A N 1
ATOM 900 C CA . GLY A 1 115 ? 9.797 -29.641 -5.82 1 97.31 115 GLY A CA 1
ATOM 901 C C . GLY A 1 115 ? 8.359 -29.594 -6.285 1 97.31 115 GLY A C 1
ATOM 902 O O . GLY A 1 115 ? 8.07 -29.781 -7.473 1 97.31 115 GLY A O 1
ATOM 903 N N . THR A 1 116 ? 7.363 -29.328 -5.387 1 98.44 116 THR A N 1
ATOM 904 C CA . THR A 1 116 ? 5.98 -29.188 -5.832 1 98.44 116 THR A CA 1
ATOM 905 C C . THR A 1 116 ? 5.844 -27.984 -6.77 1 98.44 116 THR A C 1
ATOM 907 O O . THR A 1 116 ? 6.176 -26.859 -6.398 1 98.44 116 THR A O 1
ATOM 910 N N . PRO A 1 117 ? 5.379 -28.234 -8.023 1 98.81 117 PRO A N 1
ATOM 911 C CA . PRO A 1 117 ? 5.227 -27.109 -8.961 1 98.81 117 PRO A CA 1
ATOM 912 C C . PRO A 1 117 ? 4.305 -26.016 -8.422 1 98.81 117 PRO A C 1
ATOM 914 O O . PRO A 1 117 ? 3.273 -26.328 -7.816 1 98.81 117 PRO A O 1
ATOM 917 N N . TYR A 1 118 ? 4.727 -24.781 -8.633 1 98.88 118 TYR A N 1
ATOM 918 C CA . TYR A 1 118 ? 3.998 -23.641 -8.102 1 98.88 118 TYR A CA 1
ATOM 919 C C . TYR A 1 118 ? 3.775 -22.578 -9.18 1 98.88 118 TYR A C 1
ATOM 921 O O . TYR A 1 118 ? 4.664 -22.328 -9.992 1 98.88 118 TYR A O 1
ATOM 929 N N . LEU A 1 119 ? 2.586 -22.031 -9.195 1 98.94 119 LEU A N 1
ATOM 930 C CA . LEU A 1 119 ? 2.242 -20.844 -9.969 1 98.94 119 LEU A CA 1
ATOM 931 C C . LEU A 1 119 ? 1.681 -19.75 -9.062 1 98.94 119 LEU A C 1
ATOM 933 O O . LEU A 1 119 ? 0.776 -20 -8.258 1 98.94 119 LEU A O 1
ATOM 937 N N . GLY A 1 120 ? 2.242 -18.609 -9.141 1 98.94 120 GLY A N 1
ATOM 938 C CA . GLY A 1 120 ? 1.639 -17.422 -8.586 1 98.94 120 GLY A CA 1
ATOM 939 C C . GLY A 1 120 ? 1.328 -16.359 -9.641 1 98.94 120 GLY A C 1
ATOM 940 O O . GLY A 1 120 ? 2.094 -16.188 -10.586 1 98.94 120 GLY A O 1
ATOM 941 N N . THR A 1 121 ? 0.218 -15.664 -9.477 1 98.88 121 THR A N 1
ATOM 942 C CA . THR A 1 121 ? -0.072 -14.5 -10.297 1 98.88 121 THR A CA 1
ATOM 943 C C . THR A 1 121 ? -0.313 -13.266 -9.43 1 98.88 121 THR A C 1
ATOM 945 O O . THR A 1 121 ? -0.931 -13.367 -8.367 1 98.88 121 THR A O 1
ATOM 948 N N . SER A 1 122 ? 0.215 -12.109 -9.789 1 98.44 122 SER A N 1
ATOM 949 C CA . SER A 1 122 ? 0.01 -10.859 -9.062 1 98.44 122 SER A CA 1
ATOM 950 C C . SER A 1 122 ? 0.357 -11.016 -7.586 1 98.44 122 SER A C 1
ATOM 952 O O . SER A 1 122 ? 1.501 -11.312 -7.242 1 98.44 122 SER A O 1
ATOM 954 N N . ALA A 1 123 ? -0.636 -11.086 -6.727 1 98.81 123 ALA A N 1
ATOM 955 C CA . ALA A 1 123 ? -0.388 -11.273 -5.301 1 98.81 123 ALA A CA 1
ATOM 956 C C . ALA A 1 123 ? 0.27 -12.625 -5.031 1 98.81 123 ALA A C 1
ATOM 958 O O . ALA A 1 123 ? 1.144 -12.734 -4.172 1 98.81 123 ALA A O 1
ATOM 959 N N . GLY A 1 124 ? -0.121 -13.633 -5.742 1 98.88 124 GLY A N 1
ATOM 960 C CA . GLY A 1 124 ? 0.475 -14.953 -5.609 1 98.88 124 GLY A CA 1
ATOM 961 C C . GLY A 1 124 ? 1.933 -14.992 -6.023 1 98.88 124 GLY A C 1
ATOM 962 O O . GLY A 1 124 ? 2.686 -15.867 -5.586 1 98.88 124 GLY A O 1
ATOM 963 N N . SER A 1 125 ? 2.311 -14.117 -6.906 1 98.88 125 SER A N 1
ATOM 964 C CA . SER A 1 125 ? 3.711 -13.969 -7.285 1 98.88 125 SER A CA 1
ATOM 965 C C . SER A 1 125 ? 4.473 -13.125 -6.273 1 98.88 125 SER A C 1
ATOM 967 O O . SER A 1 125 ? 5.637 -13.406 -5.969 1 98.88 125 SER A O 1
ATOM 969 N N . ASN A 1 126 ? 3.816 -12.141 -5.785 1 98.88 126 ASN A N 1
ATOM 970 C CA . ASN A 1 126 ? 4.445 -11.242 -4.82 1 98.88 126 ASN A CA 1
ATOM 971 C C . ASN A 1 126 ? 4.988 -12 -3.615 1 98.88 126 ASN A C 1
ATOM 973 O O . ASN A 1 126 ? 6.109 -11.758 -3.174 1 98.88 126 ASN A O 1
ATOM 977 N N . ILE A 1 127 ? 4.266 -13.016 -3.146 1 98.94 127 ILE A N 1
ATOM 978 C CA . ILE A 1 127 ? 4.645 -13.719 -1.927 1 98.94 127 ILE A CA 1
ATOM 979 C C . ILE A 1 127 ? 5.762 -14.719 -2.232 1 98.94 127 ILE A C 1
ATOM 981 O O . ILE A 1 127 ? 6.285 -15.375 -1.325 1 98.94 127 ILE A O 1
ATOM 985 N N . GLY A 1 128 ? 6.109 -14.867 -3.496 1 98.75 128 GLY A N 1
ATOM 986 C CA . GLY A 1 128 ? 7.258 -15.688 -3.844 1 98.75 128 GLY A CA 1
ATOM 987 C C . GLY A 1 128 ? 8.578 -15.07 -3.418 1 98.75 128 GLY A C 1
ATOM 988 O O . GLY A 1 128 ? 9.586 -15.773 -3.301 1 98.75 128 GLY A O 1
ATOM 989 N N . GLY A 1 129 ? 8.625 -13.789 -3.27 1 98.44 129 GLY A N 1
ATOM 990 C CA . GLY A 1 129 ? 9.805 -13.086 -2.797 1 98.44 129 GLY A CA 1
ATOM 991 C C . GLY A 1 129 ? 10.023 -13.227 -1.301 1 98.44 129 GLY A C 1
ATOM 992 O O . GLY A 1 129 ? 9.398 -14.07 -0.653 1 98.44 129 GLY A O 1
ATOM 993 N N . ARG A 1 130 ? 10.961 -12.438 -0.772 1 98.62 130 ARG A N 1
ATOM 994 C CA . ARG A 1 130 ? 11.297 -12.484 0.647 1 98.62 130 ARG A CA 1
ATOM 995 C C . ARG A 1 130 ? 10.195 -11.867 1.494 1 98.62 130 ARG A C 1
ATOM 997 O O . ARG A 1 130 ? 9.852 -12.391 2.557 1 98.62 130 ARG A O 1
ATOM 1004 N N . THR A 1 131 ? 9.68 -10.719 1.044 1 98.88 131 THR A N 1
ATOM 1005 C CA . THR A 1 131 ? 8.68 -9.961 1.781 1 98.88 131 THR A CA 1
ATOM 1006 C C . THR A 1 131 ? 7.699 -9.281 0.825 1 98.88 131 THR A C 1
ATOM 1008 O O . THR A 1 131 ? 7.941 -9.227 -0.382 1 98.88 131 THR A O 1
ATOM 1011 N N . ILE A 1 132 ? 6.59 -8.727 1.349 1 98.94 132 ILE A N 1
ATOM 1012 C CA . ILE A 1 132 ? 5.594 -8.078 0.505 1 98.94 132 ILE A CA 1
ATOM 1013 C C . ILE A 1 132 ? 5.77 -6.559 0.573 1 98.94 132 ILE A C 1
ATOM 1015 O O . ILE A 1 132 ? 4.852 -5.809 0.235 1 98.94 132 ILE A O 1
ATOM 1019 N N . ASN A 1 133 ? 6.918 -6.055 0.997 1 98.88 133 ASN A N 1
ATOM 1020 C CA . ASN A 1 133 ? 7.199 -4.633 1.186 1 98.88 133 ASN A CA 1
ATOM 1021 C C . ASN A 1 133 ? 7.035 -3.852 -0.114 1 98.88 133 ASN A C 1
ATOM 1023 O O . ASN A 1 133 ? 6.977 -2.621 -0.099 1 98.88 133 ASN A O 1
ATOM 1027 N N . THR A 1 134 ? 6.934 -4.527 -1.22 1 98.38 134 THR A N 1
ATOM 1028 C CA . THR A 1 134 ? 6.941 -3.832 -2.502 1 98.38 134 THR A CA 1
ATOM 1029 C C . THR A 1 134 ? 5.637 -4.074 -3.258 1 98.38 134 THR A C 1
ATOM 1031 O O . THR A 1 134 ? 5.582 -3.92 -4.48 1 98.38 134 THR A O 1
ATOM 1034 N N . THR A 1 135 ? 4.582 -4.566 -2.545 1 98.56 135 THR A N 1
ATOM 1035 C CA . THR A 1 135 ? 3.26 -4.695 -3.148 1 98.56 135 THR A CA 1
ATOM 1036 C C . THR A 1 135 ? 2.643 -3.324 -3.398 1 98.56 135 THR A C 1
ATOM 1038 O O . THR A 1 135 ? 2.916 -2.371 -2.666 1 98.56 135 THR A O 1
ATOM 1041 N N . ASN A 1 136 ? 1.807 -3.291 -4.414 1 96.12 136 ASN A N 1
ATOM 1042 C CA . ASN A 1 136 ? 1.044 -2.084 -4.715 1 96.12 136 ASN A CA 1
ATOM 1043 C C . ASN A 1 136 ? -0.332 -2.113 -4.059 1 96.12 136 ASN A C 1
ATOM 1045 O O . ASN A 1 136 ? -1.092 -1.146 -4.152 1 96.12 136 ASN A O 1
ATOM 1049 N N . ASP A 1 137 ? -0.635 -3.18 -3.4 1 98.06 137 ASP A N 1
ATOM 1050 C CA . ASP A 1 137 ? -2 -3.381 -2.924 1 98.06 137 ASP A CA 1
ATOM 1051 C C . ASP A 1 137 ? -2.301 -2.486 -1.724 1 98.06 137 ASP A C 1
ATOM 1053 O O . ASP A 1 137 ? -1.392 -2.104 -0.985 1 98.06 137 ASP A O 1
ATOM 1057 N N . MET A 1 138 ? -3.531 -2.1 -1.63 1 98.56 138 MET A N 1
ATOM 1058 C CA . MET A 1 138 ? -4.004 -1.343 -0.473 1 98.56 138 MET A CA 1
ATOM 1059 C C . MET A 1 138 ? -4.012 -2.213 0.779 1 98.56 138 MET A C 1
ATOM 1061 O O . MET A 1 138 ? -4.434 -3.369 0.733 1 98.56 138 MET A O 1
ATOM 1065 N N . PRO A 1 139 ? -3.486 -1.677 1.888 1 98.88 139 PRO A N 1
ATOM 1066 C CA . PRO A 1 139 ? -3.373 -2.475 3.111 1 98.88 139 PRO A CA 1
ATOM 1067 C C . PRO A 1 139 ? -4.711 -2.646 3.83 1 98.88 139 PRO A C 1
ATOM 1069 O O . PRO A 1 139 ? -4.883 -2.152 4.945 1 98.88 139 PRO A O 1
ATOM 1072 N N . ILE A 1 140 ? -5.547 -3.488 3.322 1 98.88 140 ILE A N 1
ATOM 1073 C CA . ILE A 1 140 ? -6.93 -3.555 3.789 1 98.88 140 ILE A CA 1
ATOM 1074 C C . ILE A 1 140 ? -6.992 -4.324 5.105 1 98.88 140 ILE A C 1
ATOM 1076 O O . ILE A 1 140 ? -8.008 -4.297 5.801 1 98.88 140 ILE A O 1
ATOM 1080 N N . ILE A 1 141 ? -5.953 -4.996 5.477 1 98.88 141 ILE A N 1
ATOM 1081 C CA . ILE A 1 141 ? -5.824 -5.734 6.73 1 98.88 141 ILE A CA 1
ATOM 1082 C C . ILE A 1 141 ? -4.352 -5.844 7.113 1 98.88 141 ILE A C 1
ATOM 1084 O O . ILE A 1 141 ? -3.48 -5.91 6.246 1 98.88 141 ILE A O 1
ATOM 1088 N N . LEU A 1 142 ? -4.047 -5.824 8.398 1 98.88 142 LEU A N 1
ATOM 1089 C CA . LEU A 1 142 ? -2.68 -5.922 8.891 1 98.88 142 LEU A CA 1
ATOM 1090 C C . LEU A 1 142 ? -2.273 -7.379 9.086 1 98.88 142 LEU A C 1
ATOM 1092 O O . LEU A 1 142 ? -2.805 -8.062 9.969 1 98.88 142 LEU A O 1
ATOM 1096 N N . PRO A 1 143 ? -1.339 -7.844 8.281 1 98.81 143 PRO A N 1
ATOM 1097 C CA . PRO A 1 143 ? -0.818 -9.188 8.531 1 98.81 143 PRO A CA 1
ATOM 1098 C C . PRO A 1 143 ? 0.155 -9.242 9.711 1 98.81 143 PRO A C 1
ATOM 1100 O O . PRO A 1 143 ? 0.704 -8.211 10.102 1 98.81 143 PRO A O 1
ATOM 1103 N N . PRO A 1 144 ? 0.384 -10.453 10.281 1 98.56 144 PRO A N 1
ATOM 1104 C CA . PRO A 1 144 ? 1.307 -10.547 11.414 1 98.56 144 PRO A CA 1
ATOM 1105 C C . PRO A 1 144 ? 2.766 -10.352 11.008 1 98.56 144 PRO A C 1
ATOM 1107 O O . PRO A 1 144 ? 3.619 -10.094 11.859 1 98.56 144 PRO A O 1
ATOM 1110 N N . SER A 1 145 ? 3.078 -10.539 9.734 1 98.81 145 SER A N 1
ATOM 1111 C CA . SER A 1 145 ? 4.426 -10.383 9.195 1 98.81 145 SER A CA 1
ATOM 1112 C C . SER A 1 145 ? 4.395 -10.07 7.703 1 98.81 145 SER A C 1
ATOM 1114 O O . SER A 1 145 ? 3.434 -10.406 7.012 1 98.81 145 SER A O 1
ATOM 1116 N N . PHE A 1 146 ? 5.414 -9.438 7.23 1 98.88 146 PHE A N 1
ATOM 1117 C CA . PHE A 1 146 ? 5.555 -9.188 5.801 1 98.88 146 PHE A CA 1
ATOM 1118 C C . PHE A 1 146 ? 6.414 -10.266 5.145 1 98.88 146 PHE A C 1
ATOM 1120 O O . PHE A 1 146 ? 6.516 -10.32 3.92 1 98.88 146 PHE A O 1
ATOM 1127 N N . ASP A 1 147 ? 7.02 -11.18 5.977 1 98.88 147 ASP A N 1
ATOM 1128 C CA . ASP A 1 147 ? 7.801 -12.281 5.434 1 98.88 147 ASP A CA 1
ATOM 1129 C C . ASP A 1 147 ? 6.906 -13.289 4.711 1 98.88 147 ASP A C 1
ATOM 1131 O O . ASP A 1 147 ? 5.824 -13.625 5.195 1 98.88 147 ASP A O 1
ATOM 1135 N N . THR A 1 148 ? 7.41 -13.734 3.576 1 98.62 148 THR A N 1
ATOM 1136 C CA . THR A 1 148 ? 6.574 -14.672 2.836 1 98.62 148 THR A CA 1
ATOM 1137 C C . THR A 1 148 ? 7.375 -15.898 2.416 1 98.62 148 THR A C 1
ATOM 1139 O O . THR A 1 148 ? 8.055 -16.516 3.24 1 98.62 148 THR A O 1
ATOM 1142 N N . LEU A 1 149 ? 7.297 -16.406 1.189 1 98.75 149 LEU A N 1
ATOM 1143 C CA . LEU A 1 149 ? 7.742 -17.766 0.861 1 98.75 149 LEU A CA 1
ATOM 1144 C C . LEU A 1 149 ? 9.25 -17.797 0.625 1 98.75 149 LEU A C 1
ATOM 1146 O O . LEU A 1 149 ? 9.883 -18.844 0.778 1 98.75 149 LEU A O 1
ATOM 1150 N N . GLY A 1 150 ? 9.852 -16.672 0.207 1 97.94 150 GLY A N 1
ATOM 1151 C CA . GLY A 1 150 ? 11.289 -16.641 -0.031 1 97.94 150 GLY A CA 1
ATOM 1152 C C . GLY A 1 150 ? 11.742 -17.656 -1.064 1 97.94 150 GLY A C 1
ATOM 1153 O O . GLY A 1 150 ? 12.789 -18.281 -0.912 1 97.94 150 GLY A O 1
ATOM 1154 N N . LEU A 1 151 ? 10.914 -17.906 -2.105 1 98.06 151 LEU A N 1
ATOM 1155 C CA . LEU A 1 151 ? 11.273 -18.812 -3.189 1 98.06 151 LEU A CA 1
ATOM 1156 C C . LEU A 1 151 ? 12.391 -18.219 -4.039 1 98.06 151 LEU A C 1
ATOM 1158 O O . LEU A 1 151 ? 13.109 -18.938 -4.727 1 98.06 151 LEU A O 1
ATOM 1162 N N . ILE A 1 152 ? 12.445 -16.906 -4.105 1 98 152 ILE A N 1
ATOM 1163 C CA . ILE A 1 152 ? 13.555 -16.141 -4.68 1 98 152 ILE A CA 1
ATOM 1164 C C . ILE A 1 152 ? 14.117 -15.18 -3.633 1 98 152 ILE A C 1
ATOM 1166 O O . ILE A 1 152 ? 13.469 -14.914 -2.617 1 98 152 ILE A O 1
ATOM 1170 N N . SER A 1 153 ? 15.305 -14.625 -3.865 1 97.69 153 SER A N 1
ATOM 1171 C CA . SER A 1 153 ? 16.031 -13.875 -2.842 1 97.69 153 SER A CA 1
ATOM 1172 C C . SER A 1 153 ? 15.727 -12.383 -2.938 1 97.69 153 SER A C 1
ATOM 1174 O O . SER A 1 153 ? 16.297 -11.586 -2.186 1 97.69 153 SER A O 1
ATOM 1176 N N . PHE A 1 154 ? 14.938 -11.984 -3.918 1 98.62 154 PHE A N 1
ATOM 1177 C CA . PHE A 1 154 ? 14.57 -10.594 -4.121 1 98.62 154 PHE A CA 1
ATOM 1178 C C . PHE A 1 154 ? 13.055 -10.43 -4.145 1 98.62 154 PHE A C 1
ATOM 1180 O O . PHE A 1 154 ? 12.32 -11.422 -4.125 1 98.62 154 PHE A O 1
ATOM 1187 N N . ASN A 1 155 ? 12.57 -9.234 -4.043 1 98.88 155 ASN A N 1
ATOM 1188 C CA . ASN A 1 155 ? 11.133 -8.953 -4.055 1 98.88 155 ASN A CA 1
ATOM 1189 C C . ASN A 1 155 ? 10.641 -8.617 -5.457 1 98.88 155 ASN A C 1
ATOM 1191 O O . ASN A 1 155 ? 11.422 -8.172 -6.305 1 98.88 155 ASN A O 1
ATOM 1195 N N . LEU A 1 156 ? 9.391 -8.891 -5.641 1 98.81 156 LEU A N 1
ATOM 1196 C CA . LEU A 1 156 ? 8.727 -8.539 -6.895 1 98.81 156 LEU A CA 1
ATOM 1197 C C . LEU A 1 156 ? 7.797 -7.352 -6.707 1 98.81 156 LEU A C 1
ATOM 1199 O O . LEU A 1 156 ? 7.199 -7.184 -5.641 1 98.81 156 LEU A O 1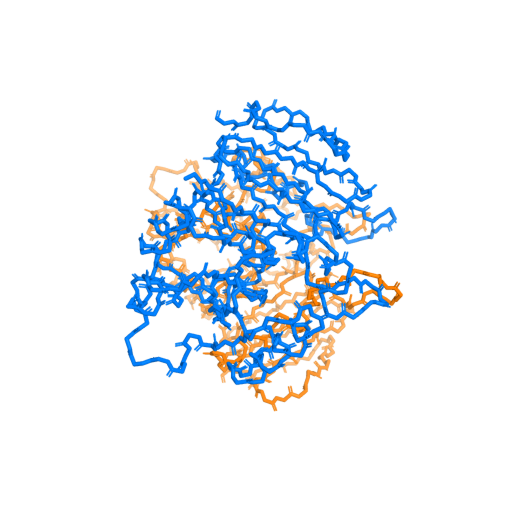
ATOM 1203 N N . ASN A 1 157 ? 7.723 -6.543 -7.645 1 98.69 157 ASN A N 1
ATOM 1204 C CA . ASN A 1 157 ? 6.648 -5.578 -7.852 1 98.69 157 ASN A CA 1
ATOM 1205 C C . ASN A 1 157 ? 5.855 -5.887 -9.117 1 98.69 157 ASN A C 1
ATOM 1207 O O . ASN A 1 157 ? 6.195 -5.402 -10.203 1 98.69 157 ASN A O 1
ATOM 1211 N N . PRO A 1 158 ? 4.812 -6.688 -8.969 1 97.81 158 PRO A N 1
ATOM 1212 C CA . PRO A 1 158 ? 4.008 -7.051 -10.141 1 97.81 158 PRO A CA 1
ATOM 1213 C C . PRO A 1 158 ? 3.209 -5.871 -10.695 1 97.81 158 PRO A C 1
ATOM 1215 O O . PRO A 1 158 ? 3.043 -4.859 -10.016 1 97.81 158 PRO A O 1
ATOM 1218 N N . HIS A 1 159 ? 2.732 -5.91 -11.852 1 95.56 159 HIS A N 1
ATOM 1219 C CA . HIS A 1 159 ? 1.994 -4.852 -12.523 1 95.56 159 HIS A CA 1
ATOM 1220 C C . HIS A 1 159 ? 2.828 -3.576 -12.625 1 95.56 159 HIS A C 1
ATOM 1222 O O . HIS A 1 159 ? 2.293 -2.471 -12.516 1 95.56 159 HIS A O 1
ATOM 1228 N N . TYR A 1 160 ? 4.113 -3.771 -12.719 1 96.81 160 TYR A N 1
ATOM 1229 C CA . TYR A 1 160 ? 4.969 -2.59 -12.727 1 96.81 160 TYR A CA 1
ATOM 1230 C C . TYR A 1 160 ? 4.594 -1.651 -13.867 1 96.81 160 TYR A C 1
ATOM 1232 O O . TYR A 1 160 ? 4.391 -2.094 -15 1 96.81 160 TYR A O 1
ATOM 1240 N N . LEU A 1 161 ? 4.473 -0.439 -13.555 1 90.06 161 LEU A N 1
ATOM 1241 C CA . LEU A 1 161 ? 4.105 0.595 -14.516 1 90.06 161 LEU A CA 1
ATOM 1242 C C . LEU A 1 161 ? 5.121 1.73 -14.508 1 90.06 161 LEU A C 1
ATOM 1244 O O . LEU A 1 161 ? 5.5 2.225 -13.445 1 90.06 161 LEU A O 1
ATOM 1248 N N . ASP A 1 162 ? 5.508 2.088 -15.688 1 89.56 162 ASP A N 1
ATOM 1249 C CA . ASP A 1 162 ? 6.34 3.279 -15.828 1 89.56 162 ASP A CA 1
ATOM 1250 C C . ASP A 1 162 ? 5.52 4.551 -15.617 1 89.56 162 ASP A C 1
ATOM 1252 O O . ASP A 1 162 ? 4.297 4.539 -15.766 1 89.56 162 ASP A O 1
ATOM 1256 N N . PRO A 1 163 ? 6.234 5.535 -15.227 1 86.56 163 PRO A N 1
ATOM 1257 C CA . PRO A 1 163 ? 5.5 6.801 -15.133 1 86.56 163 PRO A CA 1
ATOM 1258 C C . PRO A 1 163 ? 4.836 7.199 -16.453 1 86.56 163 PRO A C 1
ATOM 1260 O O . PRO A 1 163 ? 5.398 6.965 -17.531 1 86.56 163 PRO A O 1
ATOM 1263 N N . ILE A 1 164 ? 3.648 7.699 -16.297 1 80.75 164 ILE A N 1
ATOM 1264 C CA . ILE A 1 164 ? 2.947 8.195 -17.469 1 80.75 164 ILE A CA 1
ATOM 1265 C C . ILE A 1 164 ? 3.463 9.594 -17.828 1 80.75 164 ILE A C 1
ATOM 1267 O O . ILE A 1 164 ? 3.398 10.516 -17.016 1 80.75 164 ILE A O 1
ATOM 1271 N N . GLU A 1 165 ? 3.93 9.688 -18.953 1 80.69 165 GLU A N 1
ATOM 1272 C CA . GLU A 1 165 ? 4.414 10.984 -19.422 1 80.69 165 GLU A CA 1
ATOM 1273 C C . GLU A 1 165 ? 3.301 12.031 -19.406 1 80.69 165 GLU A C 1
ATOM 1275 O O . GLU A 1 165 ? 2.178 11.75 -19.828 1 80.69 165 GLU A O 1
ATOM 1280 N N . GLY A 1 166 ? 3.529 13.172 -18.812 1 79 166 GLY A N 1
ATOM 1281 C CA . GLY A 1 166 ? 2.572 14.266 -18.844 1 79 166 GLY A CA 1
ATOM 1282 C C . GLY A 1 166 ? 1.596 14.234 -17.688 1 79 166 GLY A C 1
ATOM 1283 O O . GLY A 1 166 ? 0.69 15.062 -17.594 1 79 166 GLY A O 1
ATOM 1284 N N . SER A 1 167 ? 1.797 13.234 -16.891 1 81.38 167 SER A N 1
ATOM 1285 C CA . SER A 1 167 ? 0.898 13.172 -15.742 1 81.38 167 SER A CA 1
ATOM 1286 C C . SER A 1 167 ? 1.048 14.398 -14.852 1 81.38 167 SER A C 1
ATOM 1288 O O . SER A 1 167 ? 2.16 14.891 -14.641 1 81.38 167 SER A O 1
ATOM 1290 N N . THR A 1 168 ? -0.052 14.859 -14.273 1 82.94 168 THR A N 1
ATOM 1291 C CA . THR A 1 168 ? -0.052 16 -13.367 1 82.94 168 THR A CA 1
ATOM 1292 C C . THR A 1 168 ? -0.221 15.539 -11.922 1 82.94 168 THR A C 1
ATOM 1294 O O . THR A 1 168 ? -0.323 16.359 -11.008 1 82.94 168 THR A O 1
ATOM 1297 N N . HIS A 1 169 ? -0.238 14.219 -11.867 1 82.81 169 HIS A N 1
ATOM 1298 C CA . HIS A 1 169 ? -0.412 13.664 -10.531 1 82.81 169 HIS A CA 1
ATOM 1299 C C . HIS A 1 169 ? 0.859 13.812 -9.695 1 82.81 169 HIS A C 1
ATOM 1301 O O . HIS A 1 169 ? 1.96 13.555 -10.188 1 82.81 169 HIS A O 1
ATOM 1307 N N . MET A 1 170 ? 0.743 14.172 -8.453 1 78.75 170 MET A N 1
ATOM 1308 C CA . MET A 1 170 ? 1.892 14.516 -7.621 1 78.75 170 MET A CA 1
ATOM 1309 C C . MET A 1 170 ? 2.199 13.398 -6.629 1 78.75 170 MET A C 1
ATOM 1311 O O . MET A 1 170 ? 3.059 13.555 -5.762 1 78.75 170 MET A O 1
ATOM 1315 N N . GLY A 1 171 ? 1.419 12.352 -6.711 1 79.25 171 GLY A N 1
ATOM 1316 C CA . GLY A 1 171 ? 1.803 11.172 -5.953 1 79.25 171 GLY A CA 1
ATOM 1317 C C . GLY A 1 171 ? 3.068 10.516 -6.469 1 79.25 171 GLY A C 1
ATOM 1318 O O . GLY A 1 171 ? 3.529 10.828 -7.57 1 79.25 171 GLY A O 1
ATOM 1319 N N . GLU A 1 172 ? 3.619 9.695 -5.668 1 86.31 172 GLU A N 1
ATOM 1320 C CA . GLU A 1 172 ? 4.895 9.047 -5.957 1 86.31 172 GLU A CA 1
ATOM 1321 C C . GLU A 1 172 ? 4.762 8.047 -7.094 1 86.31 172 GLU A C 1
ATOM 1323 O O . GLU A 1 172 ? 3.732 7.379 -7.223 1 86.31 172 GLU A O 1
ATOM 1328 N N . THR A 1 173 ? 5.781 7.98 -7.961 1 91.56 173 THR A N 1
ATOM 1329 C CA . THR A 1 173 ? 5.883 6.918 -8.953 1 91.56 173 THR A CA 1
ATOM 1330 C C . THR A 1 173 ? 6.262 5.594 -8.297 1 91.56 173 THR A C 1
ATOM 1332 O O . THR A 1 173 ? 6.672 5.566 -7.137 1 91.56 173 THR A O 1
ATOM 1335 N N . ARG A 1 174 ? 6.121 4.539 -9.086 1 95.12 174 ARG A N 1
ATOM 1336 C CA . ARG A 1 174 ? 6.539 3.234 -8.586 1 95.12 174 ARG A CA 1
ATOM 1337 C C . ARG A 1 174 ? 8.023 3.23 -8.234 1 95.12 174 ARG A C 1
ATOM 1339 O O . ARG A 1 174 ? 8.43 2.695 -7.203 1 95.12 174 ARG A O 1
ATOM 1346 N N . GLU A 1 175 ? 8.859 3.848 -9.062 1 95.81 175 GLU A N 1
ATOM 1347 C CA . GLU A 1 175 ? 10.297 3.912 -8.82 1 95.81 175 GLU A CA 1
ATOM 1348 C C . GLU A 1 175 ? 10.602 4.656 -7.523 1 95.81 175 GLU A C 1
ATOM 1350 O O . GLU A 1 175 ? 11.438 4.211 -6.73 1 95.81 175 GLU A O 1
ATOM 1355 N N . THR A 1 176 ? 9.898 5.789 -7.316 1 95.62 176 THR A N 1
ATOM 1356 C CA . THR A 1 176 ? 10.102 6.547 -6.082 1 95.62 176 THR A CA 1
ATOM 1357 C C . THR A 1 176 ? 9.805 5.68 -4.863 1 95.62 176 THR A C 1
ATOM 1359 O O . THR A 1 176 ? 10.578 5.66 -3.902 1 95.62 176 THR A O 1
ATOM 1362 N N . ARG A 1 177 ? 8.734 4.949 -4.93 1 97.31 177 ARG A N 1
ATOM 1363 C CA . ARG A 1 177 ? 8.312 4.109 -3.816 1 97.31 177 ARG A CA 1
ATOM 1364 C C . ARG A 1 177 ? 9.32 3 -3.549 1 97.31 177 ARG A C 1
ATOM 1366 O O . ARG A 1 177 ? 9.648 2.717 -2.395 1 97.31 177 ARG A O 1
ATOM 1373 N N . ILE A 1 178 ? 9.805 2.404 -4.586 1 98.31 178 ILE A N 1
ATOM 1374 C CA . ILE A 1 178 ? 10.773 1.32 -4.438 1 98.31 178 ILE A CA 1
ATOM 1375 C C . ILE A 1 178 ? 12.086 1.87 -3.881 1 98.31 178 ILE A C 1
ATOM 1377 O O . ILE A 1 178 ? 12.719 1.239 -3.031 1 98.31 178 ILE A O 1
ATOM 1381 N N . ASN A 1 179 ? 12.484 3.051 -4.352 1 97.62 179 ASN A N 1
ATOM 1382 C CA . ASN A 1 179 ? 13.688 3.68 -3.809 1 97.62 179 ASN A CA 1
ATOM 1383 C C . ASN A 1 179 ? 13.523 4.016 -2.33 1 97.62 179 ASN A C 1
ATOM 1385 O O . ASN A 1 179 ? 14.492 3.957 -1.565 1 97.62 179 ASN A O 1
ATOM 1389 N N . GLU A 1 180 ? 12.312 4.402 -1.923 1 98.12 180 GLU A N 1
ATOM 1390 C CA . GLU A 1 180 ? 12.039 4.602 -0.502 1 98.12 180 GLU A CA 1
ATOM 1391 C C . GLU A 1 180 ? 12.234 3.305 0.281 1 98.12 180 GLU A C 1
ATOM 1393 O O . GLU A 1 180 ? 12.789 3.316 1.383 1 98.12 180 GLU A O 1
ATOM 1398 N N . PHE A 1 181 ? 11.789 2.193 -0.283 1 98.81 181 PHE A N 1
ATOM 1399 C CA . PHE A 1 181 ? 12.008 0.892 0.339 1 98.81 181 PHE A CA 1
ATOM 1400 C C . PHE A 1 181 ? 13.492 0.62 0.521 1 98.81 181 PHE A C 1
ATOM 1402 O O . PHE A 1 181 ? 13.914 0.129 1.57 1 98.81 181 PHE A O 1
ATOM 1409 N N . HIS A 1 182 ? 14.266 0.998 -0.425 1 98.62 182 HIS A N 1
ATOM 1410 C CA . HIS A 1 182 ? 15.688 0.701 -0.43 1 98.62 182 HIS A CA 1
ATOM 1411 C C . HIS A 1 182 ? 16.438 1.595 0.551 1 98.62 182 HIS A C 1
ATOM 1413 O O . HIS A 1 182 ? 17.625 1.384 0.804 1 98.62 182 HIS A O 1
ATOM 1419 N N . LYS A 1 183 ? 15.766 2.613 1.086 1 97.94 183 LYS A N 1
ATOM 1420 C CA . LYS A 1 183 ? 16.359 3.352 2.199 1 97.94 183 LYS A CA 1
ATOM 1421 C C . LYS A 1 183 ? 16.406 2.498 3.463 1 97.94 183 LYS A C 1
ATOM 1423 O O . LYS A 1 183 ? 17.172 2.779 4.383 1 97.94 183 LYS A O 1
ATOM 1428 N N . LEU A 1 184 ? 15.602 1.404 3.504 1 98.12 184 LEU A N 1
ATOM 1429 C CA . LEU A 1 184 ? 15.461 0.606 4.719 1 98.12 184 LEU A CA 1
ATOM 1430 C C . LEU A 1 184 ? 15.938 -0.824 4.484 1 98.12 184 LEU A C 1
ATOM 1432 O O . LEU A 1 184 ? 16.125 -1.585 5.434 1 98.12 184 LEU A O 1
ATOM 1436 N N . SER A 1 185 ? 16.094 -1.145 3.219 1 98.12 185 SER A N 1
ATOM 1437 C CA . SER A 1 185 ? 16.406 -2.527 2.875 1 98.12 185 SER A CA 1
ATOM 1438 C C . SER A 1 185 ? 17.359 -2.598 1.691 1 98.12 185 SER A C 1
ATOM 1440 O O . SER A 1 185 ? 17.359 -1.719 0.827 1 98.12 185 SER A O 1
ATOM 1442 N N . THR A 1 186 ? 18.125 -3.645 1.601 1 98.12 186 THR A N 1
ATOM 1443 C CA . THR A 1 186 ? 19.016 -3.859 0.468 1 98.12 186 THR A CA 1
ATOM 1444 C C . THR A 1 186 ? 18.5 -4.969 -0.437 1 98.12 186 THR A C 1
ATOM 1446 O O . THR A 1 186 ? 19.156 -5.355 -1.404 1 98.12 186 THR A O 1
ATOM 1449 N N . ILE A 1 187 ? 17.344 -5.531 -0.1 1 98.56 187 ILE A N 1
ATOM 1450 C CA . ILE A 1 187 ? 16.75 -6.582 -0.927 1 98.56 187 ILE A CA 1
ATOM 1451 C C . ILE A 1 187 ? 16.469 -6.043 -2.328 1 98.56 187 ILE A C 1
ATOM 1453 O O . ILE A 1 187 ? 15.75 -5.055 -2.486 1 98.56 187 ILE A O 1
ATOM 1457 N N . PRO A 1 188 ? 17.016 -6.633 -3.371 1 98.81 188 PRO A N 1
ATOM 1458 C CA . PRO A 1 188 ? 16.672 -6.188 -4.727 1 98.81 188 PRO A CA 1
ATOM 1459 C C . PRO A 1 188 ? 15.195 -6.336 -5.047 1 98.81 188 PRO A C 1
ATOM 1461 O O . PRO A 1 188 ? 14.508 -7.164 -4.441 1 98.81 188 PRO A O 1
ATOM 1464 N N . VAL A 1 189 ? 14.742 -5.516 -5.938 1 98.88 189 VAL A N 1
ATOM 1465 C CA . VAL A 1 189 ? 13.344 -5.543 -6.352 1 98.88 189 VAL A CA 1
ATOM 1466 C C . VAL A 1 189 ? 13.258 -5.613 -7.875 1 98.88 189 VAL A C 1
ATOM 1468 O O . VAL A 1 189 ? 13.945 -4.871 -8.578 1 98.88 189 VAL A O 1
ATOM 1471 N N . LEU A 1 190 ? 12.5 -6.5 -8.359 1 98.88 190 LEU A N 1
ATOM 1472 C CA . LEU A 1 190 ? 12.25 -6.59 -9.797 1 98.88 190 LEU A CA 1
ATOM 1473 C C . LEU A 1 190 ? 10.836 -6.121 -10.133 1 98.88 190 LEU A C 1
ATOM 1475 O O . LEU A 1 190 ? 9.859 -6.746 -9.719 1 98.88 190 LEU A O 1
ATOM 1479 N N . GLY A 1 191 ? 10.727 -4.973 -10.828 1 98.69 191 GLY A N 1
ATOM 1480 C CA . GLY A 1 191 ? 9.453 -4.57 -11.406 1 98.69 191 GLY A CA 1
ATOM 1481 C C . GLY A 1 191 ? 9.055 -5.402 -12.609 1 98.69 191 GLY A C 1
ATOM 1482 O O . GLY A 1 191 ? 9.664 -5.285 -13.68 1 98.69 191 GLY A O 1
ATOM 1483 N N . LEU A 1 192 ? 8.047 -6.203 -12.43 1 98.44 192 LEU A N 1
ATOM 1484 C CA . LEU A 1 192 ? 7.621 -7.137 -13.461 1 98.44 192 LEU A CA 1
ATOM 1485 C C . LEU A 1 192 ? 6.414 -6.598 -14.219 1 98.44 192 LEU A C 1
ATOM 1487 O O . LEU A 1 192 ? 5.312 -6.52 -13.664 1 98.44 192 LEU A O 1
ATOM 1491 N N . ARG A 1 193 ? 6.559 -6.258 -15.461 1 97.5 193 ARG A N 1
ATOM 1492 C CA . ARG A 1 193 ? 5.504 -5.656 -16.266 1 97.5 193 ARG A CA 1
ATOM 1493 C C . ARG A 1 193 ? 4.473 -6.703 -16.688 1 97.5 193 ARG A C 1
ATOM 1495 O O . ARG A 1 193 ? 4.793 -7.887 -16.797 1 97.5 193 ARG A O 1
ATOM 1502 N N . GLU A 1 194 ? 3.268 -6.289 -16.891 1 96.62 194 GLU A N 1
ATOM 1503 C CA . GLU A 1 194 ? 2.172 -7.195 -17.219 1 96.62 194 GLU A CA 1
ATOM 1504 C C . GLU A 1 194 ? 2.475 -7.984 -18.5 1 96.62 194 GLU A C 1
ATOM 1506 O O . GLU A 1 194 ? 2.83 -7.402 -19.516 1 96.62 194 GLU A O 1
ATOM 1511 N N . GLY A 1 195 ? 2.332 -9.234 -18.344 1 96.69 195 GLY A N 1
ATOM 1512 C CA . GLY A 1 195 ? 2.637 -10.125 -19.453 1 96.69 195 GLY A CA 1
ATOM 1513 C C . GLY A 1 195 ? 3.967 -10.836 -19.297 1 96.69 195 GLY A C 1
ATOM 1514 O O . GLY A 1 195 ? 4.246 -11.812 -20 1 96.69 195 GLY A O 1
ATOM 1515 N N . SER A 1 196 ? 4.801 -10.367 -18.375 1 98.38 196 SER A N 1
ATOM 1516 C CA . SER A 1 196 ? 6.078 -11.008 -18.062 1 98.38 196 SER A CA 1
ATOM 1517 C C . SER A 1 196 ? 5.961 -11.938 -16.859 1 98.38 196 SER A C 1
ATOM 1519 O O . SER A 1 196 ? 5.039 -11.797 -16.062 1 98.38 196 SER A O 1
ATOM 1521 N N . TRP A 1 197 ? 6.84 -12.922 -16.766 1 98.81 197 TRP A N 1
ATOM 1522 C CA . TRP A 1 197 ? 6.887 -13.828 -15.625 1 98.81 197 TRP A CA 1
ATOM 1523 C C . TRP A 1 197 ? 8.297 -14.375 -15.414 1 98.81 197 TRP A C 1
ATOM 1525 O O . TRP A 1 197 ? 9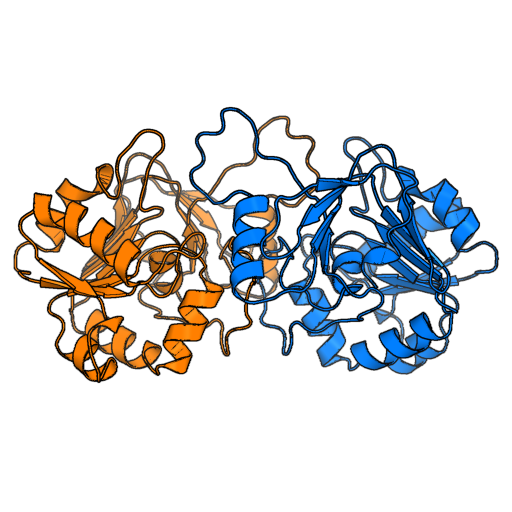.164 -14.203 -16.281 1 98.81 197 TRP A O 1
ATOM 1535 N N . LEU A 1 198 ? 8.539 -14.906 -14.25 1 98.81 198 LEU A N 1
ATOM 1536 C CA . LEU A 1 198 ? 9.773 -15.617 -13.93 1 98.81 198 LEU A CA 1
ATOM 1537 C C . LEU A 1 198 ? 9.555 -17.125 -13.93 1 98.81 198 LEU A C 1
ATOM 1539 O O . LEU A 1 198 ? 8.531 -17.609 -13.445 1 98.81 198 LEU A O 1
ATOM 1543 N N . GLU A 1 199 ? 10.477 -17.844 -14.5 1 98.75 199 GLU A N 1
ATOM 1544 C CA . GLU A 1 199 ? 10.617 -19.281 -14.32 1 98.75 199 GLU A CA 1
ATOM 1545 C C . GLU A 1 199 ? 11.781 -19.609 -13.391 1 98.75 199 GLU A C 1
ATOM 1547 O O . GLU A 1 199 ? 12.922 -19.219 -13.648 1 98.75 199 GLU A O 1
ATOM 1552 N N . VAL A 1 200 ? 11.461 -20.203 -12.336 1 98.25 200 VAL A N 1
ATOM 1553 C CA . VAL A 1 200 ? 12.469 -20.641 -11.375 1 98.25 200 VAL A CA 1
ATOM 1554 C C . VAL A 1 200 ? 12.562 -22.172 -11.383 1 98.25 200 VAL A C 1
ATOM 1556 O O . VAL A 1 200 ? 11.711 -22.859 -10.812 1 98.25 200 VAL A O 1
ATOM 1559 N N . TYR A 1 201 ? 13.547 -22.734 -11.969 1 96.12 201 TYR A N 1
ATOM 1560 C CA . TYR A 1 201 ? 13.805 -24.156 -12.039 1 96.12 201 TYR A CA 1
ATOM 1561 C C . TYR A 1 201 ? 15.125 -24.516 -11.367 1 96.12 201 TYR A C 1
ATOM 1563 O O . TYR A 1 201 ? 16.203 -24.156 -11.867 1 96.12 201 TYR A O 1
ATOM 1571 N N . ASP A 1 202 ? 15.016 -25.141 -10.234 1 91.88 202 ASP A N 1
ATOM 1572 C CA . ASP A 1 202 ? 16.172 -25.406 -9.367 1 91.88 202 ASP A CA 1
ATOM 1573 C C . ASP A 1 202 ? 16.812 -24.094 -8.906 1 91.88 202 ASP A C 1
ATOM 1575 O O . ASP A 1 202 ? 16.188 -23.297 -8.203 1 91.88 202 ASP A O 1
ATOM 1579 N N . SER A 1 203 ? 18.016 -23.828 -9.492 1 89 203 SER A N 1
ATOM 1580 C CA . SER A 1 203 ? 18.688 -22.609 -9.047 1 89 203 SER A CA 1
ATOM 1581 C C . SER A 1 203 ? 18.625 -21.516 -10.102 1 89 203 SER A C 1
ATOM 1583 O O . SER A 1 203 ? 19.031 -20.391 -9.859 1 89 203 SER A O 1
ATOM 1585 N N . ASP A 1 204 ? 17.969 -21.875 -11.203 1 96.38 204 ASP A N 1
ATOM 1586 C CA . ASP A 1 204 ? 17.969 -20.922 -12.305 1 96.38 204 ASP A CA 1
ATOM 1587 C C . ASP A 1 204 ? 16.703 -20.047 -12.273 1 96.38 204 ASP A C 1
ATOM 1589 O O . ASP A 1 204 ? 15.602 -20.547 -12.039 1 96.38 204 ASP A O 1
ATOM 1593 N N . ILE A 1 205 ? 16.875 -18.797 -12.531 1 98.19 205 ILE A N 1
ATOM 1594 C CA . ILE A 1 205 ? 15.789 -17.828 -12.617 1 98.19 205 ILE A CA 1
ATOM 1595 C C . ILE A 1 205 ? 15.82 -17.141 -13.969 1 98.19 205 ILE A C 1
ATOM 1597 O O . ILE A 1 205 ? 16.797 -16.453 -14.305 1 98.19 205 ILE A O 1
ATOM 1601 N N . PHE A 1 206 ? 14.727 -17.281 -14.727 1 98.56 206 PHE A N 1
ATOM 1602 C CA . PHE A 1 206 ? 14.672 -16.656 -16.047 1 98.56 206 PHE A CA 1
ATOM 1603 C C . PHE A 1 206 ? 13.5 -15.688 -16.141 1 98.56 206 PHE A C 1
ATOM 1605 O O . PHE A 1 206 ? 12.398 -15.984 -15.68 1 98.56 206 PHE A O 1
ATOM 1612 N N . LEU A 1 207 ? 13.812 -14.578 -16.75 1 98.75 207 LEU A N 1
ATOM 1613 C CA . LEU A 1 207 ? 12.742 -13.664 -17.141 1 98.75 207 LEU A CA 1
ATOM 1614 C C . LEU A 1 207 ? 12.125 -14.078 -18.469 1 98.75 207 LEU A C 1
ATOM 1616 O O . LEU A 1 207 ? 12.836 -14.336 -19.438 1 98.75 207 LEU A O 1
ATOM 1620 N N . ARG A 1 208 ? 10.789 -14.164 -18.469 1 98.69 208 ARG A N 1
ATOM 1621 C CA . ARG A 1 208 ? 10.062 -14.555 -19.672 1 98.69 208 ARG A CA 1
ATOM 1622 C C . ARG A 1 208 ? 9.016 -13.508 -20.047 1 98.69 208 ARG A C 1
ATOM 1624 O O . ARG A 1 208 ? 8.758 -12.586 -19.266 1 98.69 208 ARG A O 1
ATOM 1631 N N . GLY A 1 209 ? 8.422 -13.664 -21.219 1 97.94 209 GLY A N 1
ATOM 1632 C CA . GLY A 1 209 ? 7.5 -12.688 -21.766 1 97.94 209 GLY A CA 1
ATOM 1633 C C . GLY A 1 209 ? 8.133 -11.82 -22.844 1 97.94 209 GLY A C 1
ATOM 1634 O O . GLY A 1 209 ? 9.211 -12.133 -23.344 1 97.94 209 GLY A O 1
ATOM 1635 N N . GLU A 1 210 ? 7.445 -10.719 -23.266 1 97.12 210 GLU A N 1
ATOM 1636 C CA . GLU A 1 210 ? 7.902 -9.891 -24.375 1 97.12 210 GLU A CA 1
ATOM 1637 C C . GLU A 1 210 ? 8.508 -8.578 -23.891 1 97.12 210 GLU A C 1
ATOM 1639 O O . GLU A 1 210 ? 9.164 -7.867 -24.656 1 97.12 210 GLU A O 1
ATOM 1644 N N . LEU A 1 211 ? 8.305 -8.25 -22.641 1 97.44 211 LEU A N 1
ATOM 1645 C CA . LEU A 1 211 ? 8.711 -6.945 -22.125 1 97.44 211 LEU A CA 1
ATOM 1646 C C . LEU A 1 211 ? 9.945 -7.074 -21.234 1 97.44 211 LEU A C 1
ATOM 1648 O O . LEU A 1 211 ? 10.18 -8.133 -20.641 1 97.44 211 LEU A O 1
ATOM 1652 N N . THR A 1 212 ? 10.664 -6.027 -21.125 1 98.31 212 THR A N 1
ATOM 1653 C CA . THR A 1 212 ? 11.742 -5.965 -20.141 1 98.31 212 THR A CA 1
ATOM 1654 C C . THR A 1 212 ? 11.172 -5.84 -18.734 1 98.31 212 THR A C 1
ATOM 1656 O O . THR A 1 212 ? 10 -5.5 -18.562 1 98.31 212 THR A O 1
ATOM 1659 N N . ALA A 1 213 ? 11.945 -6.211 -17.781 1 98.62 213 ALA A N 1
ATOM 1660 C CA . ALA A 1 213 ? 11.664 -5.953 -16.375 1 98.62 213 ALA A CA 1
ATOM 1661 C C . ALA A 1 213 ? 12.633 -4.926 -15.797 1 98.62 213 ALA A C 1
ATOM 1663 O O . ALA A 1 213 ? 13.766 -4.793 -16.281 1 98.62 213 ALA A O 1
ATOM 1664 N N . ARG A 1 214 ? 12.188 -4.145 -14.867 1 98.56 214 ARG A N 1
ATOM 1665 C CA . ARG A 1 214 ? 13.031 -3.123 -14.25 1 98.56 214 ARG A CA 1
ATOM 1666 C C . ARG A 1 214 ? 13.633 -3.627 -12.945 1 98.56 214 ARG A C 1
ATOM 1668 O O . ARG A 1 214 ? 12.906 -3.967 -12.008 1 98.56 214 ARG A O 1
ATOM 1675 N N . LEU A 1 215 ? 14.945 -3.684 -12.859 1 98.75 215 LEU A N 1
ATOM 1676 C CA . LEU A 1 215 ? 15.641 -4.172 -11.672 1 98.75 215 LEU A CA 1
ATOM 1677 C C . LEU A 1 215 ? 16.141 -3.01 -10.82 1 98.75 215 LEU A C 1
ATOM 1679 O O . LEU A 1 215 ? 16.797 -2.104 -11.32 1 98.75 215 LEU A O 1
ATOM 1683 N N . PHE A 1 216 ? 15.828 -3.033 -9.586 1 98.75 216 PHE A N 1
ATOM 1684 C CA . PHE A 1 216 ? 16.266 -2.041 -8.609 1 98.75 216 PHE A CA 1
ATOM 1685 C C . PHE A 1 216 ? 17.203 -2.666 -7.586 1 98.75 216 PHE A C 1
ATOM 1687 O O . PHE A 1 216 ? 16.891 -3.719 -7.02 1 98.75 216 PHE A O 1
ATOM 1694 N N . ARG A 1 217 ? 18.312 -2.07 -7.348 1 98.25 217 ARG A N 1
ATOM 1695 C CA . ARG A 1 217 ? 19.25 -2.412 -6.285 1 98.25 217 ARG A CA 1
ATOM 1696 C C . ARG A 1 217 ? 19.594 -1.185 -5.453 1 98.25 217 ARG A C 1
ATOM 1698 O O . ARG A 1 217 ? 19.75 -0.087 -5.992 1 98.25 217 ARG A O 1
ATOM 1705 N N . SER A 1 218 ? 19.656 -1.402 -4.188 1 96.88 218 SER A N 1
ATOM 1706 C CA . SER A 1 218 ? 19.922 -0.298 -3.271 1 96.88 218 SER A CA 1
ATOM 1707 C C . SER A 1 218 ? 21.188 0.456 -3.666 1 96.88 218 SER A C 1
ATOM 1709 O O . SER A 1 218 ? 22.234 -0.153 -3.891 1 96.88 218 SER A O 1
ATOM 1711 N N . GLY A 1 219 ? 21.031 1.795 -3.805 1 95.12 219 GLY A N 1
ATOM 1712 C CA . GLY A 1 219 ? 22.188 2.646 -4.066 1 95.12 219 GLY A CA 1
ATOM 1713 C C . GLY A 1 219 ? 22.578 2.674 -5.531 1 95.12 219 GLY A C 1
ATOM 1714 O O . GLY A 1 219 ? 23.609 3.26 -5.887 1 95.12 219 GLY A O 1
ATOM 1715 N N . GLU A 1 220 ? 21.859 1.987 -6.41 1 96.69 220 GLU A N 1
ATOM 1716 C CA . GLU A 1 220 ? 22.156 1.936 -7.84 1 96.69 220 GLU A CA 1
ATOM 1717 C C . GLU A 1 220 ? 20.984 2.465 -8.664 1 96.69 220 GLU A C 1
ATOM 1719 O O . GLU A 1 220 ? 19.844 2.514 -8.18 1 96.69 220 GLU A O 1
ATOM 1724 N N . PHE A 1 221 ? 21.281 2.902 -9.844 1 97.06 221 PHE A N 1
ATOM 1725 C CA . PHE A 1 221 ? 20.219 3.217 -10.789 1 97.06 221 PHE A CA 1
ATOM 1726 C C . PHE A 1 221 ? 19.531 1.945 -11.266 1 97.06 221 PHE A C 1
ATOM 1728 O O . PHE A 1 221 ? 20.188 0.924 -11.492 1 97.06 221 PHE A O 1
ATOM 1735 N N . ALA A 1 222 ? 18.281 2.033 -11.461 1 97.75 222 ALA A N 1
ATOM 1736 C CA . ALA A 1 222 ? 17.547 0.885 -11.969 1 97.75 222 ALA A CA 1
ATOM 1737 C C . ALA A 1 222 ? 18 0.505 -13.375 1 97.75 222 ALA A C 1
ATOM 1739 O O . ALA A 1 222 ? 18.375 1.372 -14.164 1 97.75 222 ALA A O 1
ATOM 1740 N N . VAL A 1 223 ? 17.984 -0.755 -13.719 1 98.12 223 VAL A N 1
ATOM 1741 C CA . VAL A 1 223 ? 18.391 -1.219 -15.047 1 98.12 223 VAL A CA 1
ATOM 1742 C C . VAL A 1 223 ? 17.297 -2.115 -15.633 1 98.12 223 VAL A C 1
ATOM 1744 O O . VAL A 1 223 ? 16.516 -2.719 -14.898 1 98.12 223 VAL A O 1
ATOM 1747 N N . GLU A 1 224 ? 17.234 -2.242 -16.922 1 98.38 224 GLU A N 1
ATOM 1748 C CA . GLU A 1 224 ? 16.281 -3.09 -17.609 1 98.38 224 GLU A CA 1
ATOM 1749 C C . GLU A 1 224 ? 16.859 -4.477 -17.891 1 98.38 224 GLU A C 1
ATOM 1751 O O . GLU A 1 224 ? 18 -4.602 -18.344 1 98.38 224 GLU A O 1
ATOM 1756 N N . MET A 1 225 ? 16.125 -5.445 -17.516 1 98.38 225 MET A N 1
ATOM 1757 C CA . MET A 1 225 ? 16.453 -6.832 -17.844 1 98.38 225 MET A CA 1
ATOM 1758 C C . MET A 1 225 ? 15.672 -7.312 -19.062 1 98.38 225 MET A C 1
ATOM 1760 O O . MET A 1 225 ? 14.453 -7.129 -19.125 1 98.38 225 MET A O 1
ATOM 1764 N N . ALA A 1 226 ? 16.281 -7.992 -19.969 1 98.06 226 ALA A N 1
ATOM 1765 C CA . ALA A 1 226 ? 15.641 -8.422 -21.203 1 98.06 226 ALA A CA 1
ATOM 1766 C C . ALA A 1 226 ? 14.969 -9.781 -21.031 1 98.06 226 ALA A C 1
ATOM 1768 O O . ALA A 1 226 ? 15.414 -10.602 -20.234 1 98.06 226 ALA A O 1
ATOM 1769 N N . PRO A 1 227 ? 13.922 -10 -21.828 1 97.75 227 PRO A N 1
ATOM 1770 C CA . PRO A 1 227 ? 13.359 -11.352 -21.828 1 97.75 227 PRO A CA 1
ATOM 1771 C C . PRO A 1 227 ? 14.406 -12.414 -22.156 1 97.75 227 PRO A C 1
ATOM 1773 O O . PRO A 1 227 ? 15.258 -12.211 -23.031 1 97.75 227 PRO A O 1
ATOM 1776 N N . GLY A 1 228 ? 14.312 -13.492 -21.438 1 97.62 228 GLY A N 1
ATOM 1777 C CA . GLY A 1 228 ? 15.258 -14.57 -21.672 1 97.62 228 GLY A CA 1
ATOM 1778 C C . GLY A 1 228 ? 16.484 -14.5 -20.781 1 97.62 228 GLY A C 1
ATOM 1779 O O . GLY A 1 228 ? 17.234 -15.477 -20.672 1 97.62 228 GLY A O 1
ATOM 1780 N N . GLU A 1 229 ? 16.641 -13.406 -20.125 1 96.62 229 GLU A N 1
ATOM 1781 C CA . GLU A 1 229 ? 17.844 -13.219 -19.297 1 96.62 229 GLU A CA 1
ATOM 1782 C C . GLU A 1 229 ? 17.781 -14.086 -18.047 1 96.62 229 GLU A C 1
ATOM 1784 O O . GLU A 1 229 ? 16.719 -14.234 -17.438 1 96.62 229 GLU A O 1
ATOM 1789 N N . ASN A 1 230 ? 18.969 -14.594 -17.703 1 97.06 230 ASN A N 1
ATOM 1790 C CA . ASN A 1 230 ? 19.188 -15.305 -16.453 1 97.06 230 ASN A CA 1
ATOM 1791 C C . ASN A 1 230 ? 19.469 -14.344 -15.305 1 97.06 230 ASN A C 1
ATOM 1793 O O . ASN A 1 230 ? 20.344 -13.484 -15.406 1 97.06 230 ASN A O 1
ATOM 1797 N N . LEU A 1 231 ? 18.703 -14.484 -14.242 1 97.56 231 LEU A N 1
ATOM 1798 C CA . LEU A 1 231 ? 18.812 -13.547 -13.133 1 97.56 231 LEU A CA 1
ATOM 1799 C C . LEU A 1 231 ? 19.484 -14.195 -11.93 1 97.56 231 LEU A C 1
ATOM 1801 O O . LEU A 1 231 ? 19.266 -13.781 -10.789 1 97.56 231 LEU A O 1
ATOM 1805 N N . ASN A 1 232 ? 20.328 -15.164 -12.109 1 95.62 232 ASN A N 1
ATOM 1806 C CA . ASN A 1 232 ? 20.984 -15.906 -11.039 1 95.62 232 ASN A CA 1
ATOM 1807 C C . ASN A 1 232 ? 21.922 -15.023 -10.227 1 95.62 232 ASN A C 1
ATOM 1809 O O . ASN A 1 232 ? 22.281 -15.359 -9.094 1 95.62 232 ASN A O 1
ATOM 1813 N N . PHE A 1 233 ? 22.25 -13.93 -10.789 1 93.06 233 PHE A N 1
ATOM 1814 C CA . PHE A 1 233 ? 23.172 -13.039 -10.094 1 93.06 233 PHE A CA 1
ATOM 1815 C C . PHE A 1 233 ? 22.484 -12.359 -8.914 1 93.06 233 PHE A C 1
ATOM 1817 O O . PHE A 1 233 ? 23.156 -11.758 -8.07 1 93.06 233 PHE A O 1
ATOM 1824 N N . LEU A 1 234 ? 21.203 -12.43 -8.789 1 91.94 234 LEU A N 1
ATOM 1825 C CA . LEU A 1 234 ? 20.453 -11.852 -7.688 1 91.94 234 LEU A CA 1
ATOM 1826 C C . LEU A 1 234 ? 20.344 -12.836 -6.52 1 91.94 234 LEU A C 1
ATOM 1828 O O . LEU A 1 234 ? 19.734 -12.531 -5.5 1 91.94 234 LEU A O 1
ATOM 1832 N N . LYS A 1 235 ? 20.891 -14.023 -6.539 1 83.06 235 LYS A N 1
ATOM 1833 C CA . LYS A 1 235 ? 20.781 -15.062 -5.512 1 83.06 235 LYS A CA 1
ATOM 1834 C C . LYS A 1 235 ? 21.672 -14.734 -4.312 1 83.06 235 LYS A C 1
ATOM 1836 O O . LYS A 1 235 ? 22.703 -14.07 -4.457 1 83.06 235 LYS A O 1
ATOM 1841 N N . MET B 1 1 ? -11.359 22.125 22 1 87.88 1 MET B N 1
ATOM 1842 C CA . MET B 1 1 ? -12.078 21.906 20.734 1 87.88 1 MET B CA 1
ATOM 1843 C C . MET B 1 1 ? -11.102 21.719 19.578 1 87.88 1 MET B C 1
ATOM 1845 O O . MET B 1 1 ? -10.117 22.438 19.469 1 87.88 1 MET B O 1
ATOM 1849 N N . LYS B 1 2 ? -11.328 20.75 18.609 1 95.44 2 LYS B N 1
ATOM 1850 C CA . LYS B 1 2 ? -10.383 20.375 17.562 1 95.44 2 LYS B CA 1
ATOM 1851 C C . LYS B 1 2 ? -10.211 21.516 16.562 1 95.44 2 LYS B C 1
ATOM 1853 O O . LYS B 1 2 ? -11.18 22.203 16.219 1 95.44 2 LYS B O 1
ATOM 1858 N N . LYS B 1 3 ? -9.07 21.781 16.125 1 98.25 3 LYS B N 1
ATOM 1859 C CA . LYS B 1 3 ? -8.68 22.672 15.039 1 98.25 3 LYS B CA 1
ATOM 1860 C C . LYS B 1 3 ? -7.715 21.969 14.086 1 98.25 3 LYS B C 1
ATOM 1862 O O . LYS B 1 3 ? -6.496 22.016 14.273 1 98.25 3 LYS B O 1
ATOM 1867 N N . VAL B 1 4 ? -8.305 21.359 13.047 1 98.81 4 VAL B N 1
ATOM 1868 C CA . VAL B 1 4 ? -7.527 20.422 12.25 1 98.81 4 VAL B CA 1
ATOM 1869 C C . VAL B 1 4 ? -7.738 20.703 10.766 1 98.81 4 VAL B C 1
ATOM 1871 O O . VAL B 1 4 ? -8.867 20.953 10.328 1 98.81 4 VAL B O 1
ATOM 1874 N N . ILE B 1 5 ? -6.68 20.688 10.023 1 98.94 5 ILE B N 1
ATOM 1875 C CA . ILE B 1 5 ? -6.723 20.672 8.57 1 98.94 5 ILE B CA 1
ATOM 1876 C C . ILE B 1 5 ? -6.055 19.406 8.047 1 98.94 5 ILE B C 1
ATOM 1878 O O . ILE B 1 5 ? -4.938 19.078 8.453 1 98.94 5 ILE B O 1
ATOM 1882 N N . LEU B 1 6 ? -6.73 18.641 7.242 1 98.88 6 LEU B N 1
ATOM 1883 C CA . LEU B 1 6 ? -6.219 17.453 6.566 1 98.88 6 LEU B CA 1
ATOM 1884 C C . LEU B 1 6 ? -6.211 17.656 5.055 1 98.88 6 LEU B C 1
ATOM 1886 O O . LEU B 1 6 ? -7.266 17.625 4.414 1 98.88 6 LEU B O 1
ATOM 1890 N N . ALA B 1 7 ? -5.027 17.859 4.488 1 98.88 7 ALA B N 1
ATOM 1891 C CA . ALA B 1 7 ? -4.914 18.219 3.078 1 98.88 7 ALA B CA 1
ATOM 1892 C C . ALA B 1 7 ? -4.457 17.031 2.24 1 98.88 7 ALA B C 1
ATOM 1894 O O . ALA B 1 7 ? -3.605 16.25 2.67 1 98.88 7 ALA B O 1
ATOM 1895 N N . SER B 1 8 ? -4.918 16.969 1.032 1 98.25 8 SER B N 1
ATOM 1896 C CA . SER B 1 8 ? -4.656 15.844 0.14 1 98.25 8 SER B CA 1
ATOM 1897 C C . SER B 1 8 ? -3.184 15.766 -0.239 1 98.25 8 SER B C 1
ATOM 1899 O O . SER B 1 8 ? -2.668 14.688 -0.538 1 98.25 8 SER B O 1
ATOM 1901 N N . THR B 1 9 ? -2.568 16.891 -0.292 1 97.5 9 THR B N 1
ATOM 1902 C CA . THR B 1 9 ? -1.188 16.984 -0.754 1 97.5 9 THR B CA 1
ATOM 1903 C C . THR B 1 9 ? -0.536 18.281 -0.282 1 97.5 9 THR B C 1
ATOM 1905 O O . THR B 1 9 ? -1.229 19.219 0.102 1 97.5 9 THR B O 1
ATOM 1908 N N . SER B 1 10 ? 0.785 18.219 -0.242 1 97.56 10 SER B N 1
ATOM 1909 C CA . SER B 1 10 ? 1.531 19.422 0.1 1 97.56 10 SER B CA 1
ATOM 1910 C C . SER B 1 10 ? 1.766 20.297 -1.13 1 97.56 10 SER B C 1
ATOM 1912 O O . SER B 1 10 ? 1.943 21.516 -1.012 1 97.56 10 SER B O 1
ATOM 1914 N N . THR B 1 11 ? 1.773 19.609 -2.307 1 96.12 11 THR B N 1
ATOM 1915 C CA . THR B 1 11 ? 2.182 20.328 -3.508 1 96.12 11 THR B CA 1
ATOM 1916 C C . THR B 1 11 ? 1.266 20 -4.68 1 96.12 11 THR B C 1
ATOM 1918 O O . THR B 1 11 ? 1.035 18.812 -4.977 1 96.12 11 THR B O 1
ATOM 1921 N N . LEU B 1 12 ? 0.787 21.016 -5.375 1 95.5 12 LEU B N 1
ATOM 1922 C CA . LEU B 1 12 ? 0.023 20.828 -6.605 1 95.5 12 LEU B CA 1
ATOM 1923 C C . LEU B 1 12 ? 0.938 20.875 -7.824 1 95.5 12 LEU B C 1
ATOM 1925 O O . LEU B 1 12 ? 2.027 21.438 -7.77 1 95.5 12 LEU B O 1
ATOM 1929 N N . TYR B 1 13 ? 0.398 20.297 -8.836 1 91.81 13 TYR B N 1
ATOM 1930 C CA . TYR B 1 13 ? 1.146 20.344 -10.086 1 91.81 13 TYR B CA 1
ATOM 1931 C C . TYR B 1 13 ? 1.47 21.781 -10.477 1 91.81 13 TYR B C 1
ATOM 1933 O O . TYR B 1 13 ? 0.595 22.656 -10.445 1 91.81 13 TYR B O 1
ATOM 1941 N N . ASN B 1 14 ? 2.67 22.078 -10.734 1 90.88 14 ASN B N 1
ATOM 1942 C CA . ASN B 1 14 ? 3.188 23.375 -11.148 1 90.88 14 ASN B CA 1
ATOM 1943 C C . ASN B 1 14 ? 3.145 24.391 -10.008 1 90.88 14 ASN B C 1
ATOM 1945 O O . ASN B 1 14 ? 3.242 25.594 -10.242 1 90.88 14 ASN B O 1
ATOM 1949 N N . GLY B 1 15 ? 2.908 23.984 -8.766 1 93.31 15 GLY B N 1
ATOM 1950 C CA . GLY B 1 15 ? 2.893 24.891 -7.629 1 93.31 15 GLY B CA 1
ATOM 1951 C C . GLY B 1 15 ? 4.027 24.641 -6.652 1 93.31 15 GLY B C 1
ATOM 1952 O O . GLY B 1 15 ? 4.664 23.578 -6.688 1 93.31 15 GLY B O 1
ATOM 1953 N N . GLY B 1 16 ? 4.211 25.609 -5.793 1 95.94 16 GLY B N 1
ATOM 1954 C CA . GLY B 1 16 ? 5.203 25.469 -4.742 1 95.94 16 GLY B CA 1
ATOM 1955 C C . GLY B 1 16 ? 4.688 24.703 -3.533 1 95.94 16 GLY B C 1
ATOM 1956 O O . GLY B 1 16 ? 3.482 24.484 -3.406 1 95.94 16 GLY B O 1
ATOM 1957 N N . TYR B 1 17 ? 5.629 24.328 -2.719 1 97.81 17 TYR B N 1
ATOM 1958 C CA . TYR B 1 17 ? 5.305 23.609 -1.493 1 97.81 17 TYR B CA 1
ATOM 1959 C C . TYR B 1 17 ? 4.352 24.422 -0.621 1 97.81 17 TYR B C 1
ATOM 1961 O O . TYR B 1 17 ? 4.652 25.562 -0.249 1 97.81 17 TYR B O 1
ATOM 1969 N N . LEU B 1 18 ? 3.117 23.953 -0.323 1 98.25 18 LEU B N 1
ATOM 1970 C CA . LEU B 1 18 ? 2.041 24.484 0.517 1 98.25 18 LEU B CA 1
ATOM 1971 C C . LEU B 1 18 ? 1.482 25.781 -0.053 1 98.25 18 LEU B C 1
ATOM 1973 O O . LEU B 1 18 ? 0.62 26.406 0.562 1 98.25 18 LEU B O 1
ATOM 1977 N N . GLU B 1 19 ? 1.844 26.156 -1.239 1 97.75 19 GLU B N 1
ATOM 1978 C CA . GLU B 1 19 ? 1.484 27.453 -1.797 1 97.75 19 GLU B CA 1
ATOM 1979 C C . GLU B 1 19 ? -0.03 27.625 -1.862 1 97.75 19 GLU B C 1
ATOM 1981 O O . GLU B 1 19 ? -0.562 28.641 -1.427 1 97.75 19 GLU B O 1
ATOM 1986 N N . TYR B 1 20 ? -0.716 26.641 -2.357 1 97.44 20 TYR B N 1
ATOM 1987 C CA . TYR B 1 20 ? -2.156 26.734 -2.557 1 97.44 20 TYR B CA 1
ATOM 1988 C C . TYR B 1 20 ? -2.887 26.812 -1.221 1 97.44 20 TYR B C 1
ATOM 1990 O O . TYR B 1 20 ? -4.039 27.25 -1.158 1 97.44 20 TYR B O 1
ATOM 1998 N N . LEU B 1 21 ? -2.215 26.484 -0.112 1 98 21 LEU B N 1
ATOM 1999 C CA . LEU B 1 21 ? -2.859 26.328 1.188 1 98 21 LEU B CA 1
ATOM 2000 C C . LEU B 1 21 ? -2.504 27.484 2.109 1 98 21 LEU B C 1
ATOM 2002 O O . LEU B 1 21 ? -3.121 27.656 3.164 1 98 21 LEU B O 1
ATOM 2006 N N . LEU B 1 22 ? -1.556 28.328 1.762 1 98 22 LEU B N 1
ATOM 2007 C CA . LEU B 1 22 ? -0.979 29.344 2.648 1 98 22 LEU B CA 1
ATOM 2008 C C . LEU B 1 22 ? -2.047 30.312 3.131 1 98 22 LEU B C 1
ATOM 2010 O O . LEU B 1 22 ? -2.078 30.672 4.312 1 98 22 LEU B O 1
ATOM 2014 N N . PRO B 1 23 ? -2.947 30.75 2.219 1 97.81 23 PRO B N 1
ATOM 2015 C CA . PRO B 1 23 ? -3.982 31.656 2.721 1 97.81 23 PRO B CA 1
ATOM 2016 C C . PRO B 1 23 ? -4.84 31.031 3.812 1 97.81 23 PRO B C 1
ATOM 2018 O O . PRO B 1 23 ? -5.18 31.688 4.797 1 97.81 23 PRO B O 1
ATOM 2021 N N . THR B 1 24 ? -5.156 29.766 3.648 1 98.38 24 THR B N 1
ATOM 2022 C CA . THR B 1 24 ? -5.938 29.031 4.641 1 98.38 24 THR B CA 1
ATOM 2023 C C . THR B 1 24 ? -5.133 28.828 5.922 1 98.38 24 THR B C 1
ATOM 2025 O O . THR B 1 24 ? -5.664 28.969 7.027 1 98.38 24 THR B O 1
ATOM 2028 N N . LEU B 1 25 ? -3.865 28.531 5.797 1 98.75 25 LEU B N 1
ATOM 2029 C CA . LEU B 1 25 ? -3.008 28.25 6.945 1 98.75 25 LEU B CA 1
ATOM 2030 C C . LEU B 1 25 ? -2.785 29.516 7.777 1 98.75 25 LEU B C 1
ATOM 2032 O O . LEU B 1 25 ? -2.672 29.438 9 1 98.75 25 LEU B O 1
ATOM 2036 N N . SER B 1 26 ? -2.74 30.672 7.109 1 98.38 26 SER B N 1
ATOM 2037 C CA . SER B 1 26 ? -2.594 31.938 7.824 1 98.38 26 SER B CA 1
ATOM 2038 C C . SER B 1 26 ? -3.752 32.156 8.789 1 98.38 26 SER B C 1
ATOM 2040 O O . SER B 1 26 ? -3.553 32.656 9.906 1 98.38 26 SER B O 1
ATOM 2042 N N . LYS B 1 27 ? -4.906 31.75 8.391 1 98.12 27 LYS B N 1
ATOM 2043 C CA . LYS B 1 27 ? -6.082 31.875 9.25 1 98.12 27 LYS B CA 1
ATOM 2044 C C . LYS B 1 27 ? -6.109 30.766 10.305 1 98.12 27 LYS B C 1
ATOM 2046 O O . LYS B 1 27 ? -6.402 31.016 11.469 1 98.12 27 LYS B O 1
ATOM 2051 N N . HIS B 1 28 ? -5.758 29.594 9.93 1 98.31 28 HIS B N 1
ATOM 2052 C CA . HIS B 1 28 ? -5.793 28.406 10.797 1 98.31 28 HIS B CA 1
ATOM 2053 C C . HIS B 1 28 ? -4.828 28.562 11.969 1 98.31 28 HIS B C 1
ATOM 2055 O O . HIS B 1 28 ? -5.137 28.156 13.086 1 98.31 28 HIS B O 1
ATOM 2061 N N . PHE B 1 29 ? -3.688 29.219 11.672 1 98.19 29 PHE B N 1
ATOM 2062 C CA . PHE B 1 29 ? -2.631 29.359 12.664 1 98.19 29 PHE B CA 1
ATOM 2063 C C . PHE B 1 29 ? -2.512 30.812 13.117 1 98.19 29 PHE B C 1
ATOM 2065 O O . PHE B 1 29 ? -1.417 31.281 13.43 1 98.19 29 PHE B O 1
ATOM 2072 N N . ASN B 1 30 ? -3.473 31.688 13.07 1 94 30 ASN B N 1
ATOM 2073 C CA . ASN B 1 30 ? -3.445 33.125 13.328 1 94 30 ASN B CA 1
ATOM 2074 C C . ASN B 1 30 ? -2.855 33.438 14.695 1 94 30 ASN B C 1
ATOM 2076 O O . ASN B 1 30 ? -2.215 34.469 14.883 1 94 30 ASN B O 1
ATOM 2080 N N . GLU B 1 31 ? -2.834 32.625 15.734 1 91.56 31 GLU B N 1
ATOM 2081 C CA . GLU B 1 31 ? -2.295 32.938 17.062 1 91.56 31 GLU B CA 1
ATOM 2082 C C . GLU B 1 31 ? -1.084 32.062 17.375 1 91.56 31 GLU B C 1
ATOM 2084 O O . GLU B 1 31 ? -0.622 32.031 18.516 1 91.56 31 GLU B O 1
ATOM 2089 N N . VAL B 1 32 ? -0.604 31.484 16.375 1 97.31 32 VAL B N 1
ATOM 2090 C CA . VAL B 1 32 ? 0.507 30.547 16.547 1 97.31 32 VAL B CA 1
ATOM 2091 C C . VAL B 1 32 ? 1.813 31.234 16.141 1 97.31 32 VAL B C 1
ATOM 2093 O O . VAL B 1 32 ? 1.889 31.859 15.078 1 97.31 32 VAL B O 1
ATOM 2096 N N . ARG B 1 33 ? 2.791 31.188 16.938 1 97.75 33 ARG B N 1
ATOM 2097 C CA . ARG B 1 33 ? 4.094 31.766 16.641 1 97.75 33 ARG B CA 1
ATOM 2098 C C . ARG B 1 33 ? 5.074 30.703 16.156 1 97.75 33 ARG B C 1
ATOM 2100 O O . ARG B 1 33 ? 5.988 31 15.375 1 97.75 33 ARG B O 1
ATOM 2107 N N . SER B 1 34 ? 4.809 29.422 16.609 1 98.44 34 SER B N 1
ATOM 2108 C CA . SER B 1 34 ? 5.746 28.359 16.266 1 98.44 34 SER B CA 1
ATOM 2109 C C . SER B 1 34 ? 5.02 27.031 16.047 1 98.44 34 SER B C 1
ATOM 2111 O O . SER B 1 34 ? 4.086 26.703 16.781 1 98.44 34 SER B O 1
ATOM 2113 N N . ILE B 1 35 ? 5.484 26.344 15.062 1 98.62 35 ILE B N 1
ATOM 2114 C CA . ILE B 1 35 ? 4.918 25.047 14.727 1 98.62 35 ILE B CA 1
ATOM 2115 C C . ILE B 1 35 ? 5.949 23.953 15 1 98.62 35 ILE B C 1
ATOM 2117 O O . ILE B 1 35 ? 7.133 24.125 14.695 1 98.62 35 ILE B O 1
ATOM 2121 N N . LEU B 1 36 ? 5.52 22.891 15.648 1 98.94 36 LEU B N 1
ATOM 2122 C CA . LEU B 1 36 ? 6.301 21.656 15.727 1 98.94 36 LEU B CA 1
ATOM 2123 C C . LEU B 1 36 ? 6.066 20.781 14.492 1 98.94 36 LEU B C 1
ATOM 2125 O O . LEU B 1 36 ? 4.941 20.328 14.25 1 98.94 36 LEU B O 1
ATOM 2129 N N . PHE B 1 37 ? 7.117 20.516 13.711 1 98.94 37 PHE B N 1
ATOM 2130 C CA . PHE B 1 37 ? 7.016 19.719 12.5 1 98.94 37 PHE B CA 1
ATOM 2131 C C . PHE B 1 37 ? 7.457 18.281 12.75 1 98.94 37 PHE B C 1
ATOM 2133 O O . PHE B 1 37 ? 8.484 18.047 13.391 1 98.94 37 PHE B O 1
ATOM 2140 N N . ILE B 1 38 ? 6.648 17.375 12.289 1 99 38 ILE B N 1
ATOM 2141 C CA . ILE B 1 38 ? 6.953 15.953 12.367 1 99 38 ILE B CA 1
ATOM 2142 C C . ILE B 1 38 ? 7.336 15.43 10.984 1 99 38 ILE B C 1
ATOM 2144 O O . ILE B 1 38 ? 6.473 15.211 10.133 1 99 38 ILE B O 1
ATOM 2148 N N . PRO B 1 39 ? 8.594 15.18 10.719 1 98.94 39 PRO B N 1
ATOM 2149 C CA . PRO B 1 39 ? 9.117 14.836 9.398 1 98.94 39 PRO B CA 1
ATOM 2150 C C . PRO B 1 39 ? 9.258 13.328 9.195 1 98.94 39 PRO B C 1
ATOM 2152 O O . PRO B 1 39 ? 9.953 12.891 8.273 1 98.94 39 PRO B O 1
ATOM 2155 N N . TYR B 1 40 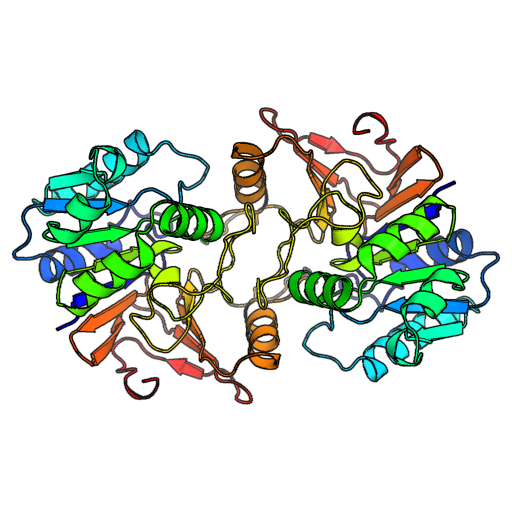? 8.586 12.531 9.945 1 98.94 40 TYR B N 1
ATOM 2156 C CA . TYR B 1 40 ? 8.938 11.125 10.078 1 98.94 40 TYR B CA 1
ATOM 2157 C C . TYR B 1 40 ? 8.531 10.344 8.836 1 98.94 40 TYR B C 1
ATOM 2159 O O . TYR B 1 40 ? 8.992 9.219 8.625 1 98.94 40 TYR B O 1
ATOM 2167 N N . ALA B 1 41 ? 7.695 10.898 7.949 1 98.69 41 ALA B N 1
ATOM 2168 C CA . ALA B 1 41 ? 7.285 10.18 6.746 1 98.69 41 ALA B CA 1
ATOM 2169 C C . ALA B 1 41 ? 8.391 10.188 5.699 1 98.69 41 ALA B C 1
ATOM 2171 O O . ALA B 1 41 ? 8.43 9.32 4.824 1 98.69 41 ALA B O 1
ATOM 2172 N N . GLN B 1 42 ? 9.242 11.18 5.637 1 97.62 42 GLN B N 1
ATOM 2173 C CA . GLN B 1 42 ? 10.477 11.273 4.867 1 97.62 42 GLN B CA 1
ATOM 2174 C C . GLN B 1 42 ? 10.234 10.953 3.395 1 97.62 42 GLN B C 1
ATOM 2176 O O . GLN B 1 42 ? 10.781 9.984 2.863 1 97.62 42 GLN B O 1
ATOM 2181 N N . PRO B 1 43 ? 9.578 11.867 2.703 1 95.94 43 PRO B N 1
ATOM 2182 C CA . PRO B 1 43 ? 9.398 11.625 1.271 1 95.94 43 PRO B CA 1
ATOM 2183 C C . PRO B 1 43 ? 10.719 11.453 0.526 1 95.94 43 PRO B C 1
ATOM 2185 O O . PRO B 1 43 ? 11.648 12.242 0.718 1 95.94 43 PRO B O 1
ATOM 2188 N N . SER B 1 44 ? 10.805 10.336 -0.252 1 94.94 44 SER B N 1
ATOM 2189 C CA . SER B 1 44 ? 11.977 10.008 -1.062 1 94.94 44 SER B CA 1
ATOM 2190 C C . SER B 1 44 ? 13.211 9.82 -0.195 1 94.94 44 SER B C 1
ATOM 2192 O O . SER B 1 44 ? 14.344 9.945 -0.679 1 94.94 44 SER B O 1
ATOM 2194 N N . GLY B 1 45 ? 13.062 9.719 1.069 1 96.12 45 GLY B N 1
ATOM 2195 C CA . GLY B 1 45 ? 14.172 9.453 1.971 1 96.12 45 GLY B CA 1
ATOM 2196 C C . GLY B 1 45 ? 14.898 10.711 2.412 1 96.12 45 GLY B C 1
ATOM 2197 O O . GLY B 1 45 ? 16.016 10.648 2.906 1 96.12 45 GLY B O 1
ATOM 2198 N N . ILE B 1 46 ? 14.297 11.805 2.244 1 97.69 46 ILE B N 1
ATOM 2199 C CA . ILE B 1 46 ? 14.875 13.078 2.641 1 97.69 46 ILE B CA 1
ATOM 2200 C C . ILE B 1 46 ? 15.188 13.062 4.137 1 97.69 46 ILE B C 1
ATOM 2202 O O . ILE B 1 46 ? 14.492 12.406 4.914 1 97.69 46 ILE B O 1
ATOM 2206 N N . SER B 1 47 ? 16.234 13.812 4.539 1 98.5 47 SER B N 1
ATOM 2207 C CA . SER B 1 47 ? 16.562 13.867 5.957 1 98.5 47 SER B CA 1
ATOM 2208 C C . SER B 1 47 ? 15.555 14.711 6.727 1 98.5 47 SER B C 1
ATOM 2210 O O . SER B 1 47 ? 14.859 15.547 6.145 1 98.5 47 SER B O 1
ATOM 2212 N N . TYR B 1 48 ? 15.5 14.469 8.039 1 98.81 48 TYR B N 1
ATOM 2213 C CA . TYR B 1 48 ? 14.625 15.273 8.883 1 98.81 48 TYR B CA 1
ATOM 2214 C C . TYR B 1 48 ? 14.977 16.75 8.781 1 98.81 48 TYR B C 1
ATOM 2216 O O . TYR B 1 48 ? 14.094 17.609 8.711 1 98.81 48 TYR B O 1
ATOM 2224 N N . GLU B 1 49 ? 16.25 17.062 8.703 1 98.75 49 GLU B N 1
ATOM 2225 C CA . GLU B 1 49 ? 16.75 18.422 8.641 1 98.75 49 GLU B CA 1
ATOM 2226 C C . GLU B 1 49 ? 16.328 19.109 7.34 1 98.75 49 GLU B C 1
ATOM 2228 O O . GLU B 1 49 ? 15.812 20.219 7.355 1 98.75 49 GLU B O 1
ATOM 2233 N N . GLU B 1 50 ? 16.578 18.453 6.242 1 98.81 50 GLU B N 1
ATOM 2234 C CA . GLU B 1 50 ? 16.234 19 4.941 1 98.81 50 GLU B CA 1
ATOM 2235 C C . GLU B 1 50 ? 14.719 19.203 4.805 1 98.81 50 GLU B C 1
ATOM 2237 O O . GLU B 1 50 ? 14.273 20.219 4.258 1 98.81 50 GLU B O 1
ATOM 2242 N N . TYR B 1 51 ? 13.977 18.219 5.297 1 98.81 51 TYR B N 1
ATOM 2243 C CA . TYR B 1 51 ? 12.523 18.312 5.238 1 98.81 51 TYR B CA 1
ATOM 2244 C C . TYR B 1 51 ? 12.016 19.484 6.066 1 98.81 51 TYR B C 1
ATOM 2246 O O . TYR B 1 51 ? 11.188 20.281 5.602 1 98.81 51 TYR B O 1
ATOM 2254 N N . THR B 1 52 ? 12.523 19.641 7.238 1 98.88 52 THR B N 1
ATOM 2255 C CA . THR B 1 52 ? 12.133 20.719 8.133 1 98.88 52 THR B CA 1
ATOM 2256 C C . THR B 1 52 ? 12.5 22.078 7.527 1 98.88 52 THR B C 1
ATOM 2258 O O . THR B 1 52 ? 11.742 23.047 7.648 1 98.88 52 THR B O 1
ATOM 2261 N N . ALA B 1 53 ? 13.625 22.125 6.848 1 98.81 53 ALA B N 1
ATOM 2262 C CA . ALA B 1 53 ? 14.047 23.375 6.199 1 98.81 53 ALA B CA 1
ATOM 2263 C C . ALA B 1 53 ? 13.039 23.797 5.129 1 98.81 53 ALA B C 1
ATOM 2265 O O . ALA B 1 53 ? 12.734 24.984 4.992 1 98.81 53 ALA B O 1
ATOM 2266 N N . LYS B 1 54 ? 12.578 22.859 4.375 1 98.56 54 LYS B N 1
ATOM 2267 C CA . LYS B 1 54 ? 11.57 23.141 3.359 1 98.56 54 LYS B CA 1
ATOM 2268 C C . LYS B 1 54 ? 10.297 23.703 3.988 1 98.56 54 LYS B C 1
ATOM 2270 O O . LYS B 1 54 ? 9.719 24.656 3.469 1 98.56 54 LYS B O 1
ATOM 2275 N N . VAL B 1 55 ? 9.891 23.125 5.094 1 98.88 55 VAL B N 1
ATOM 2276 C CA . VAL B 1 55 ? 8.695 23.562 5.801 1 98.88 55 VAL B CA 1
ATOM 2277 C C . VAL B 1 55 ? 8.914 24.953 6.383 1 98.88 55 VAL B C 1
ATOM 2279 O O . VAL B 1 55 ? 8.039 25.812 6.309 1 98.88 55 VAL B O 1
ATOM 2282 N N . LYS B 1 56 ? 10.109 25.188 6.961 1 98.81 56 LYS B N 1
ATOM 2283 C CA . LYS B 1 56 ? 10.469 26.5 7.492 1 98.81 56 LYS B CA 1
ATOM 2284 C C . LYS B 1 56 ? 10.32 27.578 6.43 1 98.81 56 LYS B C 1
ATOM 2286 O O . LYS B 1 56 ? 9.766 28.656 6.703 1 98.81 56 LYS B O 1
ATOM 2291 N N . GLU B 1 57 ? 10.758 27.266 5.277 1 98.62 57 GLU B N 1
ATOM 2292 C CA . GLU B 1 57 ? 10.68 28.234 4.184 1 98.62 57 GLU B CA 1
ATOM 2293 C C . GLU B 1 57 ? 9.234 28.578 3.848 1 98.62 57 GLU B C 1
ATOM 2295 O O . GLU B 1 57 ? 8.883 29.75 3.676 1 98.62 57 GLU B O 1
ATOM 2300 N N . ALA B 1 58 ? 8.422 27.625 3.748 1 98.62 58 ALA B N 1
ATOM 2301 C CA . ALA B 1 58 ? 7.016 27.828 3.406 1 98.62 58 ALA B CA 1
ATOM 2302 C C . ALA B 1 58 ? 6.301 28.641 4.484 1 98.62 58 ALA B C 1
ATOM 2304 O O . ALA B 1 58 ? 5.598 29.609 4.184 1 98.62 58 ALA B O 1
ATOM 2305 N N . PHE B 1 59 ? 6.504 28.312 5.758 1 98.69 59 PHE B N 1
ATOM 2306 C CA . PHE B 1 59 ? 5.766 28.922 6.852 1 98.69 59 PHE B CA 1
ATOM 2307 C C . PHE B 1 59 ? 6.309 30.328 7.148 1 98.69 59 PHE B C 1
ATOM 2309 O O . PHE B 1 59 ? 5.613 31.156 7.738 1 98.69 59 PHE B O 1
ATOM 2316 N N . SER B 1 60 ? 7.555 30.594 6.758 1 98.19 60 SER B N 1
ATOM 2317 C CA . SER B 1 60 ? 8.102 31.938 6.93 1 98.19 60 SER B CA 1
ATOM 2318 C C . SER B 1 60 ? 7.281 32.969 6.152 1 98.19 60 SER B C 1
ATOM 2320 O O . SER B 1 60 ? 7.203 34.125 6.551 1 98.19 60 SER B O 1
ATOM 2322 N N . LYS B 1 61 ? 6.621 32.531 5.137 1 97.88 61 LYS B N 1
ATOM 2323 C CA . LYS B 1 61 ? 5.828 33.438 4.281 1 97.88 61 LYS B CA 1
ATOM 2324 C C . LYS B 1 61 ? 4.598 33.938 5.02 1 97.88 61 LYS B C 1
ATOM 2326 O O . LYS B 1 61 ? 3.982 34.938 4.598 1 97.88 61 LYS B O 1
ATOM 2331 N N . ILE B 1 62 ? 4.258 33.281 6.074 1 97.44 62 ILE B N 1
ATOM 2332 C CA . ILE B 1 62 ? 3.102 33.719 6.836 1 97.44 62 ILE B CA 1
ATOM 2333 C C . ILE B 1 62 ? 3.521 34.062 8.266 1 97.44 62 ILE B C 1
ATOM 2335 O O . ILE B 1 62 ? 2.691 34.031 9.18 1 97.44 62 ILE B O 1
ATOM 2339 N N . GLY B 1 63 ? 4.828 34.188 8.547 1 97.62 63 GLY B N 1
ATOM 2340 C CA . GLY B 1 63 ? 5.355 34.719 9.789 1 97.62 63 GLY B CA 1
ATOM 2341 C C . GLY B 1 63 ? 5.402 33.719 10.922 1 97.62 63 GLY B C 1
ATOM 2342 O O . GLY B 1 63 ? 5.336 34.094 12.094 1 97.62 63 GLY B O 1
ATOM 2343 N N . ILE B 1 64 ? 5.461 32.438 10.664 1 98.56 64 ILE B N 1
ATOM 2344 C CA . ILE B 1 64 ? 5.469 31.406 11.688 1 98.56 64 ILE B CA 1
ATOM 2345 C C . ILE B 1 64 ? 6.805 30.672 11.672 1 98.56 64 ILE B C 1
ATOM 2347 O O . ILE B 1 64 ? 7.324 30.344 10.602 1 98.56 64 ILE B O 1
ATOM 2351 N N . THR B 1 65 ? 7.402 30.453 12.781 1 98.69 65 THR B N 1
ATOM 2352 C CA . THR B 1 65 ? 8.641 29.688 12.883 1 98.69 65 THR B CA 1
ATOM 2353 C C . THR B 1 65 ? 8.344 28.203 12.984 1 98.69 65 THR B C 1
ATOM 2355 O O . THR B 1 65 ? 7.223 27.812 13.32 1 98.69 65 THR B O 1
ATOM 2358 N N . VAL B 1 66 ? 9.32 27.375 12.594 1 98.88 66 VAL B N 1
ATOM 2359 C CA . VAL B 1 66 ? 9.141 25.938 12.586 1 98.88 66 VAL B CA 1
ATOM 2360 C C . VAL B 1 66 ? 10.336 25.266 13.266 1 98.88 66 VAL B C 1
ATOM 2362 O O . VAL B 1 66 ? 11.484 25.656 13.039 1 98.88 66 VAL B O 1
ATOM 2365 N N . LYS B 1 67 ? 10.07 24.328 14.094 1 98.81 67 LYS B N 1
ATOM 2366 C CA . LYS B 1 67 ? 11.086 23.438 14.641 1 98.81 67 LYS B CA 1
ATOM 2367 C C . LYS B 1 67 ? 10.719 21.984 14.398 1 98.81 67 LYS B C 1
ATOM 2369 O O . LYS B 1 67 ? 9.562 21.578 14.594 1 98.81 67 LYS B O 1
ATOM 2374 N N . GLY B 1 68 ? 11.68 21.234 13.992 1 98.94 68 GLY B N 1
ATOM 2375 C CA . GLY B 1 68 ? 11.453 19.812 13.844 1 98.94 68 GLY B CA 1
ATOM 2376 C C . GLY B 1 68 ? 11.484 19.062 15.156 1 98.94 68 GLY B C 1
ATOM 2377 O O . GLY B 1 68 ? 12.289 19.375 16.047 1 98.94 68 GLY B O 1
ATOM 2378 N N . ILE B 1 69 ? 10.648 18.094 15.203 1 98.94 69 ILE B N 1
ATOM 2379 C CA . ILE B 1 69 ? 10.539 17.344 16.453 1 98.94 69 ILE B CA 1
ATOM 2380 C C . ILE B 1 69 ? 11.859 16.641 16.75 1 98.94 69 ILE B C 1
ATOM 2382 O O . ILE B 1 69 ? 12.203 16.438 17.922 1 98.94 69 ILE B O 1
ATOM 2386 N N . HIS B 1 70 ? 12.609 16.297 15.703 1 98.69 70 HIS B N 1
ATOM 2387 C CA . HIS B 1 70 ? 13.883 15.602 15.859 1 98.69 70 HIS B CA 1
ATOM 2388 C C . HIS B 1 70 ? 14.906 16.469 16.594 1 98.69 70 HIS B C 1
ATOM 2390 O O . HIS B 1 70 ? 15.938 15.969 17.031 1 98.69 70 HIS B O 1
ATOM 2396 N N . GLU B 1 71 ? 14.641 17.734 16.734 1 98.44 71 GLU B N 1
ATOM 2397 C CA . GLU B 1 71 ? 15.547 18.656 17.406 1 98.44 71 GLU B CA 1
ATOM 2398 C C . GLU B 1 71 ? 15.375 18.625 18.922 1 98.44 71 GLU B C 1
ATOM 2400 O O . GLU B 1 71 ? 16.141 19.234 19.656 1 98.44 71 GLU B O 1
ATOM 2405 N N . PHE B 1 72 ? 14.422 17.875 19.391 1 98.62 72 PHE B N 1
ATOM 2406 C CA . PHE B 1 72 ? 14.125 17.812 20.812 1 98.62 72 PHE B CA 1
ATOM 2407 C C . PHE B 1 72 ? 14.617 16.484 21.406 1 98.62 72 PHE B C 1
ATOM 2409 O O . PHE B 1 72 ? 14.5 15.438 20.766 1 98.62 72 PHE B O 1
ATOM 2416 N N . GLU B 1 73 ? 15.102 16.5 22.578 1 97.62 73 GLU B N 1
ATOM 2417 C CA . GLU B 1 73 ? 15.508 15.281 23.281 1 97.62 73 GLU B CA 1
ATOM 2418 C C . GLU B 1 73 ? 14.297 14.461 23.719 1 97.62 73 GLU B C 1
ATOM 2420 O O . GLU B 1 73 ? 14.289 13.234 23.578 1 97.62 73 GLU B O 1
ATOM 2425 N N . ASN B 1 74 ? 13.367 15.164 24.234 1 98.44 74 ASN B N 1
ATOM 2426 C CA . ASN B 1 74 ? 12.117 14.539 24.641 1 98.44 74 ASN B CA 1
ATOM 2427 C C . ASN B 1 74 ? 10.977 14.867 23.688 1 98.44 74 ASN B C 1
ATOM 2429 O O . ASN B 1 74 ? 10.336 15.914 23.812 1 98.44 74 ASN B O 1
ATOM 2433 N N . THR B 1 75 ? 10.703 13.969 22.812 1 98.69 75 THR B N 1
ATOM 2434 C CA . THR B 1 75 ? 9.727 14.219 21.766 1 98.69 75 THR B CA 1
ATOM 2435 C C . THR B 1 75 ? 8.312 14.281 22.344 1 98.69 75 THR B C 1
ATOM 2437 O O . THR B 1 75 ? 7.469 15.039 21.844 1 98.69 75 THR B O 1
ATOM 2440 N N . ILE B 1 76 ? 8.055 13.555 23.406 1 98.81 76 ILE B N 1
ATOM 2441 C CA . ILE B 1 76 ? 6.746 13.562 24.047 1 98.81 76 ILE B CA 1
ATOM 2442 C C . ILE B 1 76 ? 6.461 14.945 24.625 1 98.81 76 ILE B C 1
ATOM 2444 O O . ILE B 1 76 ? 5.391 15.516 24.406 1 98.81 76 ILE B O 1
ATOM 2448 N N . GLU B 1 77 ? 7.391 15.5 25.328 1 98.75 77 GLU B N 1
ATOM 2449 C CA . GLU B 1 77 ? 7.234 16.828 25.906 1 98.75 77 GLU B CA 1
ATOM 2450 C C . GLU B 1 77 ? 7.117 17.891 24.812 1 98.75 77 GLU B C 1
ATOM 2452 O O . GLU B 1 77 ? 6.375 18.859 24.953 1 98.75 77 GLU B O 1
ATOM 2457 N N . ALA B 1 78 ? 7.883 17.703 23.734 1 98.88 78 ALA B N 1
ATOM 2458 C CA . ALA B 1 78 ? 7.785 18.625 22.609 1 98.88 78 ALA B CA 1
ATOM 2459 C C . ALA B 1 78 ? 6.355 18.703 22.078 1 98.88 78 ALA B C 1
ATOM 2461 O O . ALA B 1 78 ? 5.836 19.781 21.828 1 98.88 78 ALA B O 1
ATOM 2462 N N . VAL B 1 79 ? 5.738 17.547 21.969 1 98.94 79 VAL B N 1
ATOM 2463 C CA . VAL B 1 79 ? 4.367 17.5 21.469 1 98.94 79 VAL B CA 1
ATOM 2464 C C . VAL B 1 79 ? 3.416 18.125 22.484 1 98.94 79 VAL B C 1
ATOM 2466 O O . VAL B 1 79 ? 2.561 18.938 22.109 1 98.94 79 VAL B O 1
ATOM 2469 N N . LYS B 1 80 ? 3.572 17.844 23.75 1 98.75 80 LYS B N 1
ATOM 2470 C CA . LYS B 1 80 ? 2.684 18.344 24.797 1 98.75 80 LYS B CA 1
ATOM 2471 C C . LYS B 1 80 ? 2.752 19.859 24.891 1 98.75 80 LYS B C 1
ATOM 2473 O O . LYS B 1 80 ? 1.756 20.516 25.203 1 98.75 80 LYS B O 1
ATOM 2478 N N . ASN B 1 81 ? 3.852 20.438 24.547 1 98.44 81 ASN B N 1
ATOM 2479 C CA . ASN B 1 81 ? 4.066 21.859 24.719 1 98.44 81 ASN B CA 1
ATOM 2480 C C . ASN B 1 81 ? 3.916 22.625 23.406 1 98.44 81 ASN B C 1
ATOM 2482 O O . ASN B 1 81 ? 4.074 23.844 23.359 1 98.44 81 ASN B O 1
ATOM 2486 N N . ALA B 1 82 ? 3.689 21.953 22.328 1 98.75 82 ALA B N 1
ATOM 2487 C CA . ALA B 1 82 ? 3.619 22.578 21.016 1 98.75 82 ALA B CA 1
ATOM 2488 C C . ALA B 1 82 ? 2.43 23.531 20.922 1 98.75 82 ALA B C 1
ATOM 2490 O O . ALA B 1 82 ? 1.339 23.219 21.406 1 98.75 82 ALA B O 1
ATOM 2491 N N . GLU B 1 83 ? 2.635 24.688 20.312 1 98.62 83 GLU B N 1
ATOM 2492 C CA . GLU B 1 83 ? 1.541 25.609 20.016 1 98.62 83 GLU B CA 1
ATOM 2493 C C . GLU B 1 83 ? 0.68 25.078 18.859 1 98.62 83 GLU B C 1
ATOM 2495 O O . GLU B 1 83 ? -0.522 25.359 18.812 1 98.62 83 GLU B O 1
ATOM 2500 N N . ALA B 1 84 ? 1.297 24.422 17.953 1 98.88 84 ALA B N 1
ATOM 2501 C CA . ALA B 1 84 ? 0.689 23.812 16.781 1 98.88 84 ALA B CA 1
ATOM 2502 C C . ALA B 1 84 ? 1.567 22.688 16.234 1 98.88 84 ALA B C 1
ATOM 2504 O O . ALA B 1 84 ? 2.768 22.641 16.516 1 98.88 84 ALA B O 1
ATOM 2505 N N . ILE B 1 85 ? 0.955 21.797 15.477 1 98.94 85 ILE B N 1
ATOM 2506 C CA . ILE B 1 85 ? 1.67 20.625 14.984 1 98.94 85 ILE B CA 1
ATOM 2507 C C . ILE B 1 85 ? 1.396 20.453 13.492 1 98.94 85 ILE B C 1
ATOM 2509 O O . ILE B 1 85 ? 0.259 20.594 13.039 1 98.94 85 ILE B O 1
ATOM 2513 N N . PHE B 1 86 ? 2.418 20.188 12.711 1 99 86 PHE B N 1
ATOM 2514 C CA . PHE B 1 86 ? 2.326 19.844 11.297 1 99 86 PHE B CA 1
ATOM 2515 C C . PHE B 1 86 ? 3.014 18.5 11.023 1 99 86 PHE B C 1
ATOM 2517 O O . PHE B 1 86 ? 4.215 18.359 11.258 1 99 86 PHE B O 1
ATOM 2524 N N . THR B 1 87 ? 2.242 17.5 10.633 1 98.94 87 THR B N 1
ATOM 2525 C CA . THR B 1 87 ? 2.811 16.25 10.172 1 98.94 87 THR B CA 1
ATOM 2526 C C . THR B 1 87 ? 2.885 16.219 8.648 1 98.94 87 THR B C 1
ATOM 2528 O O . THR B 1 87 ? 1.863 16.328 7.969 1 98.94 87 THR B O 1
ATOM 2531 N N . GLY B 1 88 ? 4.047 16.031 8.109 1 98.81 88 GLY B N 1
ATOM 2532 C CA . GLY B 1 88 ? 4.293 16.125 6.676 1 98.81 88 GLY B CA 1
ATOM 2533 C C . GLY B 1 88 ? 3.994 14.82 5.945 1 98.81 88 GLY B C 1
ATOM 2534 O O . GLY B 1 88 ? 3.719 13.797 6.574 1 98.81 88 GLY B O 1
ATOM 2535 N N . GLY B 1 89 ? 4.066 14.953 4.613 1 98.5 89 GLY B N 1
ATOM 2536 C CA . GLY B 1 89 ? 3.82 13.805 3.75 1 98.5 89 GLY B CA 1
ATOM 2537 C C . GLY B 1 89 ? 5.035 12.914 3.58 1 98.5 89 GLY B C 1
ATOM 2538 O O . GLY B 1 89 ? 6.109 13.211 4.109 1 98.5 89 GLY B O 1
ATOM 2539 N N . GLY B 1 90 ? 4.848 11.906 2.777 1 98.44 90 GLY B N 1
ATOM 2540 C CA . GLY B 1 90 ? 5.812 10.836 2.555 1 98.44 90 GLY B CA 1
ATOM 2541 C C . GLY B 1 90 ? 5.199 9.453 2.641 1 98.44 90 GLY B C 1
ATOM 2542 O O . GLY B 1 90 ? 4.121 9.211 2.092 1 98.44 90 GLY B O 1
ATOM 2543 N N . ASN B 1 91 ? 5.938 8.578 3.322 1 98.75 91 ASN B N 1
ATOM 2544 C CA . ASN B 1 91 ? 5.434 7.207 3.426 1 98.75 91 ASN B CA 1
ATOM 2545 C C . ASN B 1 91 ? 4.645 7 4.715 1 98.75 91 ASN B C 1
ATOM 2547 O O . ASN B 1 91 ? 5.191 7.137 5.812 1 98.75 91 ASN B O 1
ATOM 2551 N N . THR B 1 92 ? 3.441 6.582 4.59 1 98.88 92 THR B N 1
ATOM 2552 C CA . THR B 1 92 ? 2.525 6.461 5.719 1 98.88 92 THR B CA 1
ATOM 2553 C C . THR B 1 92 ? 2.984 5.359 6.672 1 98.88 92 THR B C 1
ATOM 2555 O O . THR B 1 92 ? 2.898 5.512 7.891 1 98.88 92 THR B O 1
ATOM 2558 N N . PHE B 1 93 ? 3.49 4.238 6.152 1 98.94 93 PHE B N 1
ATOM 2559 C CA . PHE B 1 93 ? 3.932 3.135 6.992 1 98.94 93 PHE B CA 1
ATOM 2560 C C . PHE B 1 93 ? 5.113 3.553 7.859 1 98.94 93 PHE B C 1
ATOM 2562 O O . PHE B 1 93 ? 5.164 3.232 9.047 1 98.94 93 PHE B O 1
ATOM 2569 N N . LEU B 1 94 ? 6.012 4.223 7.227 1 98.94 94 LEU B N 1
ATOM 2570 C CA . LEU B 1 94 ? 7.164 4.715 7.973 1 98.94 94 LEU B CA 1
ATOM 2571 C C . LEU B 1 94 ? 6.734 5.707 9.047 1 98.94 94 LEU B C 1
ATOM 2573 O O . LEU B 1 94 ? 7.191 5.629 10.188 1 98.94 94 LEU B O 1
ATOM 2577 N N . LEU B 1 95 ? 5.891 6.629 8.68 1 98.94 95 LEU B N 1
ATOM 2578 C CA . LEU B 1 95 ? 5.367 7.613 9.617 1 98.94 95 LEU B CA 1
ATOM 2579 C C . LEU B 1 95 ? 4.75 6.934 10.836 1 98.94 95 LEU B C 1
ATOM 2581 O O . LEU B 1 95 ? 5.121 7.23 11.977 1 98.94 95 LEU B O 1
ATOM 2585 N N . VAL B 1 96 ? 3.84 6.008 10.617 1 98.94 96 VAL B N 1
ATOM 2586 C CA . VAL B 1 96 ? 3.104 5.355 11.695 1 98.94 96 VAL B CA 1
ATOM 2587 C C . VAL B 1 96 ? 4.062 4.527 12.547 1 98.94 96 VAL B C 1
ATOM 2589 O O . VAL B 1 96 ? 3.967 4.527 13.781 1 98.94 96 VAL B O 1
ATOM 2592 N N . THR B 1 97 ? 4.984 3.848 11.883 1 98.94 97 THR B N 1
ATOM 2593 C CA . THR B 1 97 ? 5.977 3.07 12.609 1 98.94 97 THR B CA 1
ATOM 2594 C C . THR B 1 97 ? 6.762 3.961 13.57 1 98.94 97 THR B C 1
ATOM 2596 O O . THR B 1 97 ? 6.898 3.641 14.75 1 98.94 97 THR B O 1
ATOM 2599 N N . LYS B 1 98 ? 7.23 5.102 13.102 1 98.88 98 LYS B N 1
ATOM 2600 C CA . LYS B 1 98 ? 8.039 6.004 13.914 1 98.88 98 LYS B CA 1
ATOM 2601 C C . LYS B 1 98 ? 7.211 6.598 15.055 1 98.88 98 LYS B C 1
ATOM 2603 O O . LYS B 1 98 ? 7.707 6.75 16.172 1 98.88 98 LYS B O 1
ATOM 2608 N N . LEU B 1 99 ? 5.984 6.938 14.773 1 98.94 99 LEU B N 1
ATOM 2609 C CA . LEU B 1 99 ? 5.121 7.496 15.812 1 98.94 99 LEU B CA 1
ATOM 2610 C C . LEU B 1 99 ? 4.887 6.488 16.922 1 98.94 99 LEU B C 1
ATOM 2612 O O . LEU B 1 99 ? 4.906 6.844 18.109 1 98.94 99 LEU B O 1
ATOM 2616 N N . TYR B 1 100 ? 4.633 5.242 16.609 1 98.94 100 TYR B N 1
ATOM 2617 C CA . TYR B 1 100 ? 4.434 4.211 17.609 1 98.94 100 TYR B CA 1
ATOM 2618 C C . TYR B 1 100 ? 5.723 3.945 18.391 1 98.94 100 TYR B C 1
ATOM 2620 O O . TYR B 1 100 ? 5.707 3.834 19.609 1 98.94 100 TYR B O 1
ATOM 2628 N N . GLU B 1 101 ? 6.832 3.824 17.688 1 98.62 101 GLU B N 1
ATOM 2629 C CA . GLU B 1 101 ? 8.117 3.568 18.328 1 98.62 101 GLU B CA 1
ATOM 2630 C C . GLU B 1 101 ? 8.43 4.625 19.391 1 98.62 101 GLU B C 1
ATOM 2632 O O . GLU B 1 101 ? 9.023 4.32 20.422 1 98.62 101 GLU B O 1
ATOM 2637 N N . LYS B 1 102 ? 7.984 5.832 19.078 1 98.56 102 LYS B N 1
ATOM 2638 C CA . LYS B 1 102 ? 8.336 6.949 19.953 1 98.56 102 LYS B CA 1
ATOM 2639 C C . LYS B 1 102 ? 7.207 7.246 20.938 1 98.56 102 LYS B C 1
ATOM 2641 O O . LYS B 1 102 ? 7.273 8.219 21.688 1 98.56 102 LYS B O 1
ATOM 2646 N N . GLY B 1 103 ? 6.137 6.43 20.891 1 98.62 103 GLY B N 1
ATOM 2647 C CA . GLY B 1 103 ? 5.031 6.605 21.812 1 98.62 103 GLY B CA 1
ATOM 2648 C C . GLY B 1 103 ? 4.23 7.867 21.547 1 98.62 103 GLY B C 1
ATOM 2649 O O . GLY B 1 103 ? 3.645 8.438 22.469 1 98.62 103 GLY B O 1
ATOM 2650 N N . LEU B 1 104 ? 4.188 8.328 20.344 1 98.88 104 LEU B N 1
ATOM 2651 C CA . LEU B 1 104 ? 3.66 9.656 20.062 1 98.88 104 LEU B CA 1
ATOM 2652 C C . LEU B 1 104 ? 2.178 9.586 19.703 1 98.88 104 LEU B C 1
ATOM 2654 O O . LEU B 1 104 ? 1.475 10.602 19.766 1 98.88 104 LEU B O 1
ATOM 2658 N N . ILE B 1 105 ? 1.63 8.406 19.328 1 98.88 105 ILE B N 1
ATOM 2659 C CA . ILE B 1 105 ? 0.252 8.297 18.859 1 98.88 105 ILE B CA 1
ATOM 2660 C C . ILE B 1 105 ? -0.704 8.766 19.953 1 98.88 105 ILE B C 1
ATOM 2662 O O . ILE B 1 105 ? -1.491 9.695 19.75 1 98.88 105 ILE B O 1
ATOM 2666 N N . PRO B 1 106 ? -0.6 8.227 21.188 1 98.62 106 PRO B N 1
ATOM 2667 C CA . PRO B 1 106 ? -1.568 8.656 22.203 1 98.62 106 PRO B CA 1
ATOM 2668 C C . PRO B 1 106 ? -1.407 10.125 22.578 1 98.62 106 PRO B C 1
ATOM 2670 O O . PRO B 1 106 ? -2.396 10.805 22.859 1 98.62 106 PRO B O 1
ATOM 2673 N N . VAL B 1 107 ? -0.195 10.688 22.562 1 98.81 107 VAL B N 1
ATOM 2674 C CA . VAL B 1 107 ? 0.059 12.062 22.984 1 98.81 107 VAL B CA 1
ATOM 2675 C C . VAL B 1 107 ? -0.46 13.023 21.922 1 98.81 107 VAL B C 1
ATOM 2677 O O . VAL B 1 107 ? -1.083 14.039 22.234 1 98.81 107 VAL B O 1
ATOM 2680 N N . LEU B 1 108 ? -0.206 12.711 20.656 1 98.94 108 LEU B N 1
ATOM 2681 C CA . LEU B 1 108 ? -0.731 13.508 19.547 1 98.94 108 LEU B CA 1
ATOM 2682 C C . LEU B 1 108 ? -2.256 13.555 19.594 1 98.94 108 LEU B C 1
ATOM 2684 O O . LEU B 1 108 ? -2.852 14.625 19.484 1 98.94 108 LEU B O 1
ATOM 2688 N N . LYS B 1 109 ? -2.846 12.375 19.75 1 98.25 109 LYS B N 1
ATOM 2689 C CA . LYS B 1 109 ? -4.301 12.281 19.828 1 98.25 109 LYS B CA 1
ATOM 2690 C C . LYS B 1 109 ? -4.844 13.195 20.938 1 98.25 109 LYS B C 1
ATOM 2692 O O . LYS B 1 109 ? -5.793 13.953 20.703 1 98.25 109 LYS B O 1
ATOM 2697 N N . GLU B 1 110 ? -4.246 13.133 22.031 1 98.25 110 GLU B N 1
ATOM 2698 C CA . GLU B 1 110 ? -4.699 13.898 23.188 1 98.25 110 GLU B CA 1
ATOM 2699 C C . GLU B 1 110 ? -4.59 15.398 22.938 1 98.25 110 GLU B C 1
ATOM 2701 O O . GLU B 1 110 ? -5.57 16.125 23.094 1 98.25 110 GLU B O 1
ATOM 2706 N N . VAL B 1 111 ? -3.455 15.922 22.547 1 98.69 111 VAL B N 1
ATOM 2707 C CA . VAL B 1 111 ? -3.229 17.359 22.484 1 98.69 111 VAL B CA 1
ATOM 2708 C C . VAL B 1 111 ? -4.055 17.953 21.344 1 98.69 111 VAL B C 1
ATOM 2710 O O . VAL B 1 111 ? -4.559 19.078 21.453 1 98.69 111 VAL B O 1
ATOM 2713 N N . ILE B 1 112 ? -4.195 17.234 20.219 1 98.69 112 ILE B N 1
ATOM 2714 C CA . ILE B 1 112 ? -4.961 17.75 19.094 1 98.69 112 ILE B CA 1
ATOM 2715 C C . ILE B 1 112 ? -6.445 17.797 19.453 1 98.69 112 ILE B C 1
ATOM 2717 O O . ILE B 1 112 ? -7.125 18.781 19.156 1 98.69 112 ILE B O 1
ATOM 2721 N N . LYS B 1 113 ? -6.91 16.766 20.109 1 97.31 113 LYS B N 1
ATOM 2722 C CA . LYS B 1 113 ? -8.312 16.75 20.516 1 97.31 113 LYS B CA 1
ATOM 2723 C C . LYS B 1 113 ? -8.594 17.828 21.562 1 97.31 113 LYS B C 1
ATOM 2725 O O . LYS B 1 113 ? -9.727 18.297 21.688 1 97.31 113 LYS B O 1
ATOM 2730 N N . LYS B 1 114 ? -7.57 18.219 22.297 1 97.19 114 LYS B N 1
ATOM 2731 C CA . LYS B 1 114 ? -7.727 19.25 23.312 1 97.19 114 LYS B CA 1
ATOM 2732 C C . LYS B 1 114 ? -7.602 20.641 22.703 1 97.19 114 LYS B C 1
ATOM 2734 O O . LYS B 1 114 ? -7.734 21.641 23.422 1 97.19 114 LYS B O 1
ATOM 2739 N N . GLY B 1 115 ? -7.262 20.703 21.453 1 97.38 115 GLY B N 1
ATOM 2740 C CA . GLY B 1 115 ? -7.398 22 20.812 1 97.38 115 GLY B CA 1
ATOM 2741 C C . GLY B 1 115 ? -6.121 22.484 20.156 1 97.38 115 GLY B C 1
ATOM 2742 O O . GLY B 1 115 ? -6.109 23.531 19.5 1 97.38 115 GLY B O 1
ATOM 2743 N N . THR B 1 116 ? -4.973 21.75 20.266 1 98.44 116 THR B N 1
ATOM 2744 C CA . THR B 1 116 ? -3.762 22.141 19.562 1 98.44 116 THR B CA 1
ATOM 2745 C C . THR B 1 116 ? -3.982 22.078 18.047 1 98.44 116 THR B C 1
ATOM 2747 O O . THR B 1 116 ? -4.336 21.031 17.5 1 98.44 116 THR B O 1
ATOM 2750 N N . PRO B 1 117 ? -3.812 23.234 17.359 1 98.81 117 PRO B N 1
ATOM 2751 C CA . PRO B 1 117 ? -4.012 23.234 15.906 1 98.81 117 PRO B CA 1
ATOM 2752 C C . PRO B 1 117 ? -3.115 22.234 15.188 1 98.81 117 PRO B C 1
ATOM 2754 O O . PRO B 1 117 ? -1.943 22.078 15.539 1 98.81 117 PRO B O 1
ATOM 2757 N N . TYR B 1 118 ? -3.713 21.531 14.234 1 98.88 118 TYR B N 1
ATOM 2758 C CA . TYR B 1 118 ? -3.01 20.469 13.523 1 98.88 118 TYR B CA 1
ATOM 2759 C C . TYR B 1 118 ? -3.17 20.625 12.016 1 98.88 118 TYR B C 1
ATOM 2761 O O . TYR B 1 118 ? -4.254 20.969 11.531 1 98.88 118 TYR B O 1
ATOM 2769 N N . LEU B 1 119 ? -2.088 20.422 11.305 1 98.94 119 LEU B N 1
ATOM 2770 C CA . LEU B 1 119 ? -2.072 20.266 9.852 1 98.94 119 LEU B CA 1
ATOM 2771 C C . LEU B 1 119 ? -1.437 18.938 9.453 1 98.94 119 LEU B C 1
ATOM 2773 O O . LEU B 1 119 ? -0.345 18.594 9.922 1 98.94 119 LEU B O 1
ATOM 2777 N N . GLY B 1 120 ? -2.121 18.203 8.688 1 98.94 120 GLY B N 1
ATOM 2778 C CA . GLY B 1 120 ? -1.541 17.062 7.98 1 98.94 120 GLY B CA 1
ATOM 2779 C C . GLY B 1 120 ? -1.61 17.203 6.469 1 98.94 120 GLY B C 1
ATOM 2780 O O . GLY B 1 120 ? -2.598 17.719 5.934 1 98.94 120 GLY B O 1
ATOM 2781 N N . THR B 1 121 ? -0.573 16.766 5.781 1 98.88 121 THR B N 1
ATOM 2782 C CA . THR B 1 121 ? -0.62 16.656 4.324 1 98.88 121 THR B CA 1
ATOM 2783 C C . THR B 1 121 ? -0.319 15.234 3.875 1 98.88 121 THR B C 1
ATOM 2785 O O . THR B 1 121 ? 0.542 14.57 4.449 1 98.88 121 THR B O 1
ATOM 2788 N N . SER B 1 122 ? -1.042 14.695 2.9 1 98.44 122 SER B N 1
ATOM 2789 C CA . SER B 1 122 ? -0.81 13.359 2.352 1 98.44 122 SER B CA 1
ATOM 2790 C C . SER B 1 122 ? -0.774 12.312 3.453 1 98.44 122 SER B C 1
ATOM 2792 O O . SER B 1 122 ? -1.762 12.117 4.168 1 98.44 122 SER B O 1
ATOM 2794 N N . ALA B 1 123 ? 0.392 11.812 3.799 1 98.81 123 ALA B N 1
ATOM 2795 C CA . ALA B 1 123 ? 0.516 10.828 4.875 1 98.81 123 ALA B CA 1
ATOM 2796 C C . ALA B 1 123 ? 0.097 11.43 6.215 1 98.81 123 ALA B C 1
ATOM 2798 O O . ALA B 1 123 ? -0.53 10.75 7.035 1 98.81 123 ALA B O 1
ATOM 2799 N N . GLY B 1 124 ? 0.424 12.664 6.453 1 98.88 124 GLY B N 1
ATOM 2800 C CA . GLY B 1 124 ? 0.029 13.352 7.672 1 98.88 124 GLY B CA 1
ATOM 2801 C C . GLY B 1 124 ? -1.472 13.531 7.797 1 98.88 124 GLY B C 1
ATOM 2802 O O . GLY B 1 124 ? -1.995 13.688 8.898 1 98.88 124 GLY B O 1
ATOM 2803 N N . SER B 1 125 ? -2.146 13.586 6.684 1 98.88 125 SER B N 1
ATOM 2804 C CA . SER B 1 125 ? -3.605 13.625 6.672 1 98.88 125 SER B CA 1
ATOM 2805 C C . SER B 1 125 ? -4.195 12.227 6.836 1 98.88 125 SER B C 1
ATOM 2807 O O . SER B 1 125 ? -5.215 12.055 7.512 1 98.88 125 SER B O 1
ATOM 2809 N N . ASN B 1 126 ? -3.557 11.289 6.234 1 98.88 126 ASN B N 1
ATOM 2810 C CA . ASN B 1 126 ? -4.035 9.914 6.297 1 98.88 126 ASN B CA 1
ATOM 2811 C C . ASN B 1 126 ? -4.188 9.438 7.738 1 98.88 126 ASN B C 1
ATOM 2813 O O . ASN B 1 126 ? -5.191 8.82 8.094 1 98.88 126 ASN B O 1
ATOM 2817 N N . ILE B 1 127 ? -3.264 9.828 8.617 1 98.94 127 ILE B N 1
ATOM 2818 C CA . ILE B 1 127 ? -3.26 9.32 9.984 1 98.94 127 ILE B CA 1
ATOM 2819 C C . ILE B 1 127 ? -4.297 10.07 10.82 1 98.94 127 ILE B C 1
ATOM 2821 O O . ILE B 1 127 ? -4.508 9.758 11.992 1 98.94 127 ILE B O 1
ATOM 2825 N N . GLY B 1 128 ? -4.926 11.086 10.234 1 98.75 128 GLY B N 1
ATOM 2826 C CA . GLY B 1 128 ? -6.027 11.75 10.914 1 98.75 128 GLY B CA 1
ATOM 2827 C C . GLY B 1 128 ? -7.27 10.891 11.023 1 98.75 128 GLY B C 1
ATOM 2828 O O . GLY B 1 128 ? -8.141 11.148 11.859 1 98.75 128 GLY B O 1
ATOM 2829 N N . GLY B 1 129 ? -7.414 9.93 10.164 1 98.5 129 GLY B N 1
ATOM 2830 C CA . GLY B 1 129 ? -8.523 8.992 10.211 1 98.5 129 GLY B CA 1
ATOM 2831 C C . GLY B 1 129 ? -8.359 7.93 11.281 1 98.5 129 GLY B C 1
ATOM 2832 O O . GLY B 1 129 ? -7.52 8.062 12.172 1 98.5 129 GLY B O 1
ATOM 2833 N N . ARG B 1 130 ? -9.227 6.918 11.227 1 98.62 130 ARG B N 1
ATOM 2834 C CA . ARG B 1 130 ? -9.211 5.844 12.219 1 98.62 130 ARG B CA 1
ATOM 2835 C C . ARG B 1 130 ? -8.008 4.926 12.008 1 98.62 130 ARG B C 1
ATOM 2837 O O . ARG B 1 130 ? -7.367 4.5 12.969 1 98.62 130 ARG B O 1
ATOM 2844 N N . THR B 1 131 ? -7.75 4.578 10.742 1 98.88 131 THR B N 1
ATOM 2845 C CA . THR B 1 131 ? -6.688 3.641 10.391 1 98.88 131 THR B CA 1
ATOM 2846 C C . THR B 1 131 ? -6.047 4.031 9.062 1 98.88 131 THR B C 1
ATOM 2848 O O . THR B 1 131 ? -6.574 4.879 8.336 1 98.88 131 THR B O 1
ATOM 2851 N N . ILE B 1 132 ? -4.914 3.391 8.695 1 98.94 132 ILE B N 1
ATOM 2852 C CA . ILE B 1 132 ? -4.223 3.717 7.453 1 98.94 132 ILE B CA 1
ATOM 2853 C C . ILE B 1 132 ? -4.547 2.664 6.395 1 98.94 132 ILE B C 1
ATOM 2855 O O . ILE B 1 132 ? -3.824 2.531 5.402 1 98.94 132 ILE B O 1
ATOM 2859 N N . ASN B 1 133 ? -5.617 1.896 6.551 1 98.88 133 ASN B N 1
ATOM 2860 C CA . ASN B 1 133 ? -6.004 0.802 5.664 1 98.88 133 ASN B CA 1
ATOM 2861 C C . ASN B 1 133 ? -6.25 1.294 4.242 1 98.88 133 ASN B C 1
ATOM 2863 O O . ASN B 1 133 ? -6.336 0.492 3.309 1 98.88 133 ASN B O 1
ATOM 2867 N N . THR B 1 134 ? -6.328 2.572 4.047 1 98.44 134 THR B N 1
ATOM 2868 C CA . THR B 1 134 ? -6.715 3.092 2.74 1 98.44 134 THR B CA 1
ATOM 2869 C C . THR B 1 134 ? -5.605 3.959 2.15 1 98.44 134 THR B C 1
ATOM 2871 O O . THR B 1 134 ? -5.859 4.789 1.273 1 98.44 134 THR B O 1
ATOM 2874 N N . THR B 1 135 ? -4.367 3.859 2.705 1 98.62 135 THR B N 1
ATOM 2875 C CA . THR B 1 135 ? -3.219 4.539 2.117 1 98.62 135 THR B CA 1
ATOM 2876 C C . THR B 1 135 ? -2.836 3.904 0.783 1 98.62 135 THR B C 1
ATOM 2878 O O . THR B 1 135 ? -3.037 2.705 0.581 1 98.62 135 THR B O 1
ATOM 2881 N N . ASN B 1 136 ? -2.271 4.742 -0.068 1 96.12 136 ASN B N 1
ATOM 2882 C CA . ASN B 1 136 ? -1.742 4.266 -1.342 1 96.12 136 ASN B CA 1
ATOM 2883 C C . ASN B 1 136 ? -0.252 3.949 -1.246 1 96.12 136 ASN B C 1
ATOM 2885 O O . ASN B 1 136 ? 0.353 3.49 -2.217 1 96.12 136 ASN B O 1
ATOM 2889 N N . ASP B 1 137 ? 0.316 4.176 -0.112 1 98.06 137 ASP B N 1
ATOM 2890 C CA . ASP B 1 137 ? 1.769 4.102 0.008 1 98.06 137 ASP B CA 1
ATOM 2891 C C . ASP B 1 137 ? 2.246 2.65 -0.002 1 98.06 137 ASP B C 1
ATOM 2893 O O . ASP B 1 137 ? 1.506 1.745 0.386 1 98.06 137 ASP B O 1
ATOM 2897 N N . MET B 1 138 ? 3.408 2.467 -0.528 1 98.56 138 MET B N 1
ATOM 2898 C CA . MET B 1 138 ? 4.055 1.157 -0.5 1 98.56 138 MET B CA 1
ATOM 2899 C C . MET B 1 138 ? 4.457 0.78 0.922 1 98.56 138 MET B C 1
ATOM 2901 O O . MET B 1 138 ? 4.98 1.612 1.665 1 98.56 138 MET B O 1
ATOM 2905 N N . PRO B 1 139 ? 4.156 -0.465 1.322 1 98.88 139 PRO B N 1
ATOM 2906 C CA . PRO B 1 139 ? 4.43 -0.882 2.699 1 98.88 139 PRO B CA 1
ATOM 2907 C C . PRO B 1 139 ? 5.91 -1.162 2.949 1 98.88 139 PRO B C 1
ATOM 2909 O O . PRO B 1 139 ? 6.289 -2.305 3.221 1 98.88 139 PRO B O 1
ATOM 2912 N N . ILE B 1 140 ? 6.688 -0.136 3.074 1 98.88 140 ILE B N 1
ATOM 2913 C CA . ILE B 1 140 ? 8.141 -0.288 3.084 1 98.88 140 ILE B CA 1
ATOM 2914 C C . ILE B 1 140 ? 8.602 -0.774 4.457 1 98.88 140 ILE B C 1
ATOM 2916 O O . ILE B 1 140 ? 9.742 -1.198 4.621 1 98.88 140 ILE B O 1
ATOM 2920 N N . ILE B 1 141 ? 7.766 -0.738 5.441 1 98.81 141 ILE B N 1
ATOM 2921 C CA . ILE B 1 141 ? 8.023 -1.214 6.793 1 98.81 141 ILE B CA 1
ATOM 2922 C C . ILE B 1 141 ? 6.707 -1.597 7.469 1 98.81 141 ILE B C 1
ATOM 2924 O O . ILE B 1 141 ? 5.664 -0.999 7.191 1 98.81 141 ILE B O 1
ATOM 2928 N N . LEU B 1 142 ? 6.719 -2.615 8.312 1 98.88 142 LEU B N 1
ATOM 2929 C CA . LEU B 1 142 ? 5.531 -3.082 9.016 1 98.88 142 LEU B CA 1
ATOM 2930 C C . LEU B 1 142 ? 5.344 -2.326 10.328 1 98.88 142 LEU B C 1
ATOM 2932 O O . LEU B 1 142 ? 6.141 -2.48 11.258 1 98.88 142 LEU B O 1
ATOM 2936 N N . PRO B 1 143 ? 4.293 -1.521 10.406 1 98.81 143 PRO B N 1
ATOM 2937 C CA . PRO B 1 143 ? 3.998 -0.894 11.695 1 98.81 143 PRO B CA 1
ATOM 2938 C C . PRO B 1 143 ? 3.346 -1.858 12.688 1 98.81 143 PRO B C 1
ATOM 2940 O O . PRO B 1 143 ? 2.797 -2.887 12.281 1 98.81 143 PRO B O 1
ATOM 2943 N N . PRO B 1 144 ? 3.393 -1.527 14.008 1 98.62 144 PRO B N 1
ATOM 2944 C CA . PRO B 1 144 ? 2.781 -2.42 14.992 1 98.62 144 PRO B CA 1
ATOM 2945 C C . PRO B 1 144 ? 1.256 -2.404 14.945 1 98.62 144 PRO B C 1
ATOM 2947 O O . PRO B 1 144 ? 0.606 -3.309 15.477 1 98.62 144 PRO B O 1
ATOM 2950 N N . SER B 1 145 ? 0.671 -1.354 14.375 1 98.81 145 SER B N 1
ATOM 2951 C CA . SER B 1 145 ? -0.774 -1.197 14.25 1 98.81 145 SER B CA 1
ATOM 2952 C C . SER B 1 145 ? -1.134 -0.275 13.086 1 98.81 145 SER B C 1
ATOM 2954 O O . SER B 1 145 ? -0.33 0.569 12.688 1 98.81 145 SER B O 1
ATOM 2956 N N . PHE B 1 146 ? -2.301 -0.445 12.562 1 98.88 146 PHE B N 1
ATOM 2957 C CA . PHE B 1 146 ? -2.803 0.457 11.531 1 98.88 146 PHE B CA 1
ATOM 2958 C C . PHE B 1 146 ? -3.67 1.549 12.148 1 98.88 146 PHE B C 1
ATOM 2960 O O . PHE B 1 146 ? -4.059 2.498 11.461 1 98.88 146 PHE B O 1
ATOM 2967 N N . ASP B 1 147 ? -3.957 1.456 13.484 1 98.88 147 ASP B N 1
ATOM 2968 C CA . ASP B 1 147 ? -4.723 2.494 14.172 1 98.88 147 ASP B CA 1
ATOM 2969 C C . ASP B 1 147 ? -3.92 3.789 14.273 1 98.88 147 ASP B C 1
ATOM 2971 O O . ASP B 1 147 ? -2.721 3.764 14.562 1 98.88 147 ASP B O 1
ATOM 2975 N N . THR B 1 148 ? -4.621 4.875 14.039 1 98.62 148 THR B N 1
ATOM 2976 C CA . THR B 1 148 ? -3.885 6.133 14.086 1 98.62 148 THR B CA 1
ATOM 2977 C C . THR B 1 148 ? -4.621 7.156 14.945 1 98.62 148 THR B C 1
ATOM 2979 O O . THR B 1 148 ? -5.004 6.859 16.078 1 98.62 148 THR B O 1
ATOM 2982 N N . LEU B 1 149 ? -4.781 8.422 14.562 1 98.75 149 LEU B N 1
ATOM 2983 C CA . LEU B 1 149 ? -5.141 9.492 15.477 1 98.75 149 LEU B CA 1
ATOM 2984 C C . LEU B 1 149 ? -6.645 9.523 15.719 1 98.75 149 LEU B C 1
ATOM 2986 O O . LEU B 1 149 ? -7.102 10.023 16.75 1 98.75 149 LEU B O 1
ATOM 2990 N N . GLY B 1 150 ? -7.453 9.055 14.766 1 97.94 150 GLY B N 1
ATOM 2991 C CA . GLY B 1 150 ? -8.898 9.055 14.938 1 97.94 150 GLY B CA 1
ATOM 2992 C C . GLY B 1 150 ? -9.469 10.445 15.172 1 97.94 150 GLY B C 1
ATOM 2993 O O . GLY B 1 150 ? -10.383 10.617 15.984 1 97.94 150 GLY B O 1
ATOM 2994 N N . LEU B 1 151 ? -8.898 11.469 14.516 1 98.06 151 LEU B N 1
ATOM 2995 C CA . LEU B 1 151 ? -9.406 12.836 14.617 1 98.06 151 LEU B CA 1
ATOM 2996 C C . LEU B 1 151 ? -10.75 12.961 13.922 1 98.06 151 LEU B C 1
ATOM 2998 O O . LEU B 1 151 ? -11.523 13.875 14.211 1 98.06 151 LEU B O 1
ATOM 3002 N N . ILE B 1 152 ? -10.961 12.156 12.906 1 98.06 152 ILE B N 1
ATOM 3003 C CA . ILE B 1 152 ? -12.25 11.969 12.25 1 98.06 152 ILE B CA 1
ATOM 3004 C C . ILE B 1 152 ? -12.648 10.492 12.297 1 98.06 152 ILE B C 1
ATOM 3006 O O . ILE B 1 152 ? -11.812 9.625 12.57 1 98.06 152 ILE B O 1
ATOM 3010 N N . SER B 1 153 ? -13.914 10.172 12.023 1 97.69 153 SER B N 1
ATOM 3011 C CA . SER B 1 153 ? -14.453 8.836 12.258 1 97.69 153 SER B CA 1
ATOM 3012 C C . SER B 1 153 ? -14.352 7.977 11 1 97.69 153 SER B C 1
ATOM 3014 O O . SER B 1 153 ? -14.812 6.828 10.992 1 97.69 153 SER B O 1
ATOM 3016 N N . PHE B 1 154 ? -13.867 8.539 9.922 1 98.62 154 PHE B N 1
ATOM 3017 C CA . PHE B 1 154 ? -13.711 7.832 8.656 1 98.62 154 PHE B CA 1
ATOM 3018 C C . PHE B 1 154 ? -12.273 7.918 8.156 1 98.62 154 PHE B C 1
ATOM 3020 O O . PHE B 1 154 ? -11.453 8.633 8.742 1 98.62 154 PHE B O 1
ATOM 3027 N N . ASN B 1 155 ? -11.906 7.113 7.199 1 98.88 155 ASN B N 1
ATOM 3028 C CA . ASN B 1 155 ? -10.562 7.102 6.641 1 98.88 155 ASN B CA 1
ATOM 3029 C C . ASN B 1 155 ? -10.453 7.992 5.406 1 98.88 155 ASN B C 1
ATOM 3031 O O . ASN B 1 155 ? -11.461 8.25 4.734 1 98.88 155 ASN B O 1
ATOM 3035 N N . LEU B 1 156 ? -9.266 8.453 5.211 1 98.81 156 LEU B N 1
ATOM 3036 C CA . LEU B 1 156 ? -8.961 9.25 4.023 1 98.81 156 LEU B CA 1
ATOM 3037 C C . LEU B 1 156 ? -8.156 8.438 3.018 1 98.81 156 LEU B C 1
ATOM 3039 O O . LEU B 1 156 ? -7.344 7.59 3.404 1 98.81 156 LEU B O 1
ATOM 3043 N N . ASN B 1 157 ? -8.391 8.617 1.814 1 98.69 157 ASN B N 1
ATOM 3044 C CA . ASN B 1 157 ? -7.512 8.273 0.706 1 98.69 157 ASN B CA 1
ATOM 3045 C C . ASN B 1 157 ? -7.016 9.516 -0.025 1 98.69 157 ASN B C 1
ATOM 3047 O O . ASN B 1 157 ? -7.656 9.992 -0.965 1 98.69 157 ASN B O 1
ATOM 3051 N N . PRO B 1 158 ? -5.875 10.039 0.418 1 97.81 158 PRO B N 1
ATOM 3052 C CA . PRO B 1 158 ? -5.34 11.242 -0.215 1 97.81 158 PRO B CA 1
ATOM 3053 C C . PRO B 1 158 ? -4.836 10.992 -1.635 1 97.81 158 PRO B C 1
ATOM 3055 O O . PRO B 1 158 ? -4.633 9.844 -2.025 1 97.81 158 PRO B O 1
ATOM 3058 N N . HIS B 1 159 ? -4.648 11.938 -2.418 1 95.56 159 HIS B N 1
ATOM 3059 C CA . HIS B 1 159 ? -4.215 11.844 -3.809 1 95.56 159 HIS B CA 1
ATOM 3060 C C . HIS B 1 159 ? -5.184 11 -4.629 1 95.56 159 HIS B C 1
ATOM 3062 O O . HIS B 1 159 ? -4.766 10.273 -5.531 1 95.56 159 HIS B O 1
ATOM 3068 N N . TYR B 1 160 ? -6.422 11.055 -4.23 1 96.88 160 TYR B N 1
ATOM 3069 C CA . TYR B 1 160 ? -7.379 10.195 -4.922 1 96.88 160 TYR B CA 1
ATOM 3070 C C . TYR B 1 160 ? -7.391 10.484 -6.418 1 96.88 160 TYR B C 1
ATOM 3072 O O . TYR B 1 160 ? -7.418 11.648 -6.832 1 96.88 160 TYR B O 1
ATOM 3080 N N . LEU B 1 161 ? -7.344 9.477 -7.168 1 89.94 161 LEU B N 1
ATOM 3081 C CA . LEU B 1 161 ? -7.332 9.57 -8.625 1 89.94 161 LEU B CA 1
ATOM 3082 C C . LEU B 1 161 ? -8.438 8.719 -9.234 1 89.94 161 LEU B C 1
ATOM 3084 O O . LEU B 1 161 ? -8.602 7.551 -8.867 1 89.94 161 LEU B O 1
ATOM 3088 N N . ASP B 1 162 ? -9.133 9.328 -10.141 1 89.38 162 ASP B N 1
ATOM 3089 C CA . ASP B 1 162 ? -10.109 8.57 -10.922 1 89.38 162 ASP B CA 1
ATOM 3090 C C . ASP B 1 162 ? -9.414 7.676 -11.945 1 89.38 162 ASP B C 1
ATOM 3092 O O . ASP B 1 162 ? -8.266 7.934 -12.32 1 89.38 162 ASP B O 1
ATOM 3096 N N . PRO B 1 163 ? -10.117 6.672 -12.273 1 86.62 163 PRO B N 1
ATOM 3097 C CA . PRO B 1 163 ? -9.531 5.859 -13.344 1 86.62 163 PRO B CA 1
ATOM 3098 C C . PRO B 1 163 ? -9.258 6.664 -14.609 1 86.62 163 PRO B C 1
ATOM 3100 O O . PRO B 1 163 ? -10.023 7.559 -14.961 1 86.62 163 PRO B O 1
ATOM 3103 N N . ILE B 1 164 ? -8.125 6.344 -15.172 1 80.81 164 ILE B N 1
ATOM 3104 C CA . ILE B 1 164 ? -7.781 6.98 -16.438 1 80.81 164 ILE B CA 1
ATOM 3105 C C . ILE B 1 164 ? -8.523 6.289 -17.578 1 80.81 164 ILE B C 1
ATOM 3107 O O . ILE B 1 164 ? -8.367 5.086 -17.797 1 80.81 164 ILE B O 1
ATOM 3111 N N . GLU B 1 165 ? -9.25 7.031 -18.25 1 80.81 165 GLU B N 1
ATOM 3112 C CA . GLU B 1 165 ? -9.977 6.484 -19.391 1 80.81 165 GLU B CA 1
ATOM 3113 C C . GLU B 1 165 ? -9.008 5.926 -20.438 1 80.81 165 GLU B C 1
ATOM 3115 O O . GLU B 1 165 ? -8 6.551 -20.75 1 80.81 165 GLU B O 1
ATOM 3120 N N . GLY B 1 166 ? -9.219 4.703 -20.875 1 79.19 166 GLY B N 1
ATOM 3121 C CA . GLY B 1 166 ? -8.422 4.113 -21.938 1 79.19 166 GLY B CA 1
ATOM 3122 C C . GLY B 1 166 ? -7.199 3.377 -21.438 1 79.19 166 GLY B C 1
ATOM 3123 O O . GLY B 1 166 ? -6.398 2.879 -22.234 1 79.19 166 GLY B O 1
ATOM 3124 N N . SER B 1 167 ? -7.09 3.414 -20.141 1 81.44 167 SER B N 1
ATOM 3125 C CA . SER B 1 167 ? -5.941 2.697 -19.609 1 81.44 167 SER B CA 1
ATOM 3126 C C . SER B 1 167 ? -6.004 1.213 -19.953 1 81.44 167 SER B C 1
ATOM 3128 O O . SER B 1 167 ? -7.078 0.611 -19.922 1 81.44 167 SER B O 1
ATOM 3130 N N . THR B 1 168 ? -4.859 0.606 -20.203 1 83.12 168 THR B N 1
ATOM 3131 C CA . THR B 1 168 ? -4.762 -0.818 -20.5 1 83.12 168 THR B CA 1
ATOM 3132 C C . THR B 1 168 ? -4.207 -1.586 -19.312 1 83.12 168 THR B C 1
ATOM 3134 O O . THR B 1 168 ? -3.977 -2.793 -19.391 1 83.12 168 THR B O 1
ATOM 3137 N N . HIS B 1 169 ? -4.027 -0.776 -18.297 1 82.88 169 HIS B N 1
ATOM 3138 C CA . HIS B 1 169 ? -3.479 -1.396 -17.094 1 82.88 169 HIS B CA 1
ATOM 3139 C C . HIS B 1 169 ? -4.52 -2.268 -16.391 1 82.88 169 HIS B C 1
ATOM 3141 O O . HIS B 1 169 ? -5.672 -1.858 -16.234 1 82.88 169 HIS B O 1
ATOM 3147 N N . MET B 1 170 ? -4.148 -3.42 -15.93 1 78.81 170 MET B N 1
ATOM 3148 C CA . MET B 1 170 ? -5.094 -4.402 -15.406 1 78.81 170 MET B CA 1
ATOM 3149 C C . MET B 1 170 ? -5.031 -4.461 -13.883 1 78.81 170 MET B C 1
ATOM 3151 O O . MET B 1 170 ? -5.672 -5.312 -13.266 1 78.81 170 MET B O 1
ATOM 3155 N N . GLY B 1 171 ? -4.176 -3.635 -13.328 1 79.44 171 GLY B N 1
ATOM 3156 C CA . GLY B 1 171 ? -4.238 -3.484 -11.883 1 79.44 171 GLY B CA 1
ATOM 3157 C C . GLY B 1 171 ? -5.512 -2.811 -11.406 1 79.44 171 GLY B C 1
ATOM 3158 O O . GLY B 1 171 ? -6.25 -2.23 -12.211 1 79.44 171 GLY B O 1
ATOM 3159 N N . GLU B 1 172 ? -5.77 -2.941 -10.164 1 86.38 172 GLU B N 1
ATOM 3160 C CA . GLU B 1 172 ? -7 -2.449 -9.555 1 86.38 172 GLU B CA 1
ATOM 3161 C C . GLU B 1 172 ? -7.031 -0.923 -9.531 1 86.38 172 GLU B C 1
ATOM 3163 O O . GLU B 1 172 ? -5.996 -0.278 -9.359 1 86.38 172 GLU B O 1
ATOM 3168 N N . THR B 1 173 ? -8.211 -0.344 -9.758 1 91.69 173 THR B N 1
ATOM 3169 C CA . THR B 1 173 ? -8.43 1.083 -9.547 1 91.69 173 THR B CA 1
ATOM 3170 C C . THR B 1 173 ? -8.492 1.405 -8.055 1 91.69 173 THR B C 1
ATOM 3172 O O . THR B 1 173 ? -8.602 0.501 -7.223 1 91.69 173 THR B O 1
ATOM 3175 N N . ARG B 1 174 ? -8.438 2.701 -7.781 1 95.12 174 ARG B N 1
ATOM 3176 C CA . ARG B 1 174 ? -8.578 3.121 -6.391 1 95.12 174 ARG B CA 1
ATOM 3177 C C . ARG B 1 174 ? -9.93 2.695 -5.824 1 95.12 174 ARG B C 1
ATOM 3179 O O . ARG B 1 174 ? -10.008 2.219 -4.688 1 95.12 174 ARG B O 1
ATOM 3186 N N . GLU B 1 175 ? -10.992 2.83 -6.602 1 95.81 175 GLU B N 1
ATOM 3187 C CA . GLU B 1 175 ? -12.328 2.445 -6.16 1 95.81 175 GLU B CA 1
ATOM 3188 C C . GLU B 1 175 ? -12.398 0.952 -5.852 1 95.81 175 GLU B C 1
ATOM 3190 O O . GLU B 1 175 ? -12.961 0.55 -4.828 1 95.81 175 GLU B O 1
ATOM 3195 N N . THR B 1 176 ? -11.797 0.132 -6.742 1 95.62 176 THR B N 1
ATOM 3196 C CA . THR B 1 176 ? -11.789 -1.308 -6.504 1 95.62 176 THR B CA 1
ATOM 3197 C C . THR B 1 176 ? -11.102 -1.632 -5.18 1 95.62 176 THR B C 1
ATOM 3199 O O . THR B 1 176 ? -11.617 -2.428 -4.391 1 95.62 176 THR B O 1
ATOM 3202 N N . ARG B 1 177 ? -9.992 -0.993 -4.926 1 97.31 177 ARG B N 1
ATOM 3203 C CA . ARG B 1 177 ? -9.227 -1.239 -3.713 1 97.31 177 ARG B CA 1
ATOM 3204 C C . ARG B 1 177 ? -10.016 -0.836 -2.471 1 97.31 177 ARG B C 1
ATOM 3206 O O . ARG B 1 177 ? -10.023 -1.561 -1.473 1 97.31 177 ARG B O 1
ATOM 3213 N N . ILE B 1 178 ? -10.672 0.282 -2.543 1 98.31 178 ILE B N 1
ATOM 3214 C CA . ILE B 1 178 ? -11.445 0.765 -1.406 1 98.31 178 ILE B CA 1
ATOM 3215 C C . ILE B 1 178 ? -12.641 -0.158 -1.165 1 98.31 178 ILE B C 1
ATOM 3217 O O . ILE B 1 178 ? -12.977 -0.46 -0.018 1 98.31 178 ILE B O 1
ATOM 3221 N N . ASN B 1 179 ? -13.281 -0.614 -2.242 1 97.69 179 ASN B N 1
ATOM 3222 C CA . ASN B 1 179 ? -14.375 -1.562 -2.094 1 97.69 179 ASN B CA 1
ATOM 3223 C C . ASN B 1 179 ? -13.906 -2.877 -1.481 1 97.69 179 ASN B C 1
ATOM 3225 O O . ASN B 1 179 ? -14.648 -3.523 -0.74 1 97.69 179 ASN B O 1
ATOM 3229 N N . GLU B 1 180 ? -12.68 -3.301 -1.811 1 98.19 180 GLU B N 1
ATOM 3230 C CA . GLU B 1 180 ? -12.102 -4.469 -1.15 1 98.19 180 GLU B CA 1
ATOM 3231 C C . GLU B 1 180 ? -11.953 -4.238 0.351 1 98.19 180 GLU B C 1
ATOM 3233 O O . GLU B 1 180 ? -12.227 -5.137 1.15 1 98.19 180 GLU B O 1
ATOM 3238 N N . PHE B 1 181 ? -11.531 -3.041 0.738 1 98.81 181 PHE B N 1
ATOM 3239 C CA . PHE B 1 181 ? -11.453 -2.689 2.15 1 98.81 181 PHE B CA 1
ATOM 3240 C C . PHE B 1 181 ? -12.812 -2.816 2.82 1 98.81 181 PHE B C 1
ATOM 3242 O O . PHE B 1 181 ? -12.914 -3.334 3.936 1 98.81 181 PHE B O 1
ATOM 3249 N N . HIS B 1 182 ? -13.812 -2.434 2.131 1 98.62 182 HIS B N 1
ATOM 3250 C CA . HIS B 1 182 ? -15.164 -2.396 2.691 1 98.62 182 HIS B CA 1
ATOM 3251 C C . HIS B 1 182 ? -15.75 -3.799 2.803 1 98.62 182 HIS B C 1
ATOM 3253 O O . HIS B 1 182 ? -16.812 -3.986 3.4 1 98.62 182 HIS B O 1
ATOM 3259 N N . LYS B 1 183 ? -15.086 -4.785 2.199 1 98 183 LYS B N 1
ATOM 3260 C CA . LYS B 1 183 ? -15.477 -6.168 2.467 1 98 183 LYS B CA 1
ATOM 3261 C C . LYS B 1 183 ? -15.117 -6.57 3.895 1 98 183 LYS B C 1
ATOM 3263 O O . LYS B 1 183 ? -15.664 -7.535 4.43 1 98 183 LYS B O 1
ATOM 3268 N N . LEU B 1 184 ? -14.211 -5.801 4.551 1 98.19 184 LEU B N 1
ATOM 3269 C CA . LEU B 1 184 ? -13.703 -6.184 5.867 1 98.19 184 LEU B CA 1
ATOM 3270 C C . LEU B 1 184 ? -14.055 -5.133 6.91 1 98.19 184 LEU B C 1
ATOM 3272 O O . LEU B 1 184 ? -13.914 -5.371 8.109 1 98.19 184 LEU B O 1
ATOM 3276 N N . SER B 1 185 ? -14.484 -3.982 6.418 1 98.19 185 SER B N 1
ATOM 3277 C CA . SER B 1 185 ? -14.711 -2.861 7.32 1 98.19 185 SER B CA 1
ATOM 3278 C C . SER B 1 185 ? -15.914 -2.033 6.883 1 98.19 185 SER B C 1
ATOM 3280 O O . SER B 1 185 ? -16.219 -1.955 5.691 1 98.19 185 SER B O 1
ATOM 3282 N N . THR B 1 186 ? -16.547 -1.369 7.801 1 98.12 186 THR B N 1
ATOM 3283 C CA . THR B 1 186 ? -17.656 -0.477 7.484 1 98.12 186 THR B CA 1
ATOM 3284 C C . THR B 1 186 ? -17.234 0.982 7.637 1 98.12 186 THR B C 1
ATOM 3286 O O . THR B 1 186 ? -18.062 1.888 7.492 1 98.12 186 THR B O 1
ATOM 3289 N N . ILE B 1 187 ? -15.984 1.224 7.984 1 98.56 187 ILE B N 1
ATOM 3290 C CA . ILE B 1 187 ? -15.5 2.594 8.125 1 98.56 187 ILE B CA 1
ATOM 3291 C C . ILE B 1 187 ? -15.633 3.326 6.789 1 98.56 187 ILE B C 1
ATOM 3293 O O . ILE B 1 187 ? -15.078 2.885 5.777 1 98.56 187 ILE B O 1
ATOM 3297 N N . PRO B 1 188 ? -16.328 4.434 6.727 1 98.81 188 PRO B N 1
ATOM 3298 C CA . PRO B 1 188 ? -16.391 5.199 5.48 1 98.81 188 PRO B CA 1
ATOM 3299 C C . PRO B 1 188 ? -15.008 5.699 5.039 1 98.81 188 PRO B C 1
ATOM 3301 O O . PRO B 1 188 ? -14.109 5.852 5.863 1 98.81 188 PRO B O 1
ATOM 3304 N N . VAL B 1 189 ? -14.891 5.891 3.762 1 98.88 189 VAL B N 1
ATOM 3305 C CA . VAL B 1 189 ? -13.633 6.375 3.191 1 98.88 189 VAL B CA 1
ATOM 3306 C C . VAL B 1 189 ? -13.906 7.578 2.293 1 98.88 189 VAL B C 1
ATOM 3308 O O . VAL B 1 189 ? -14.828 7.551 1.471 1 98.88 189 VAL B O 1
ATOM 3311 N N . LEU B 1 190 ? -13.195 8.594 2.482 1 98.88 190 LEU B N 1
ATOM 3312 C CA . LEU B 1 190 ? -13.289 9.766 1.611 1 98.88 190 LEU B CA 1
ATOM 3313 C C . LEU B 1 190 ? -12.055 9.875 0.716 1 98.88 190 LEU B C 1
ATOM 3315 O O . LEU B 1 190 ? -10.945 10.07 1.206 1 98.88 190 LEU B O 1
ATOM 3319 N N . GLY B 1 191 ? -12.242 9.672 -0.608 1 98.75 191 GLY B N 1
ATOM 3320 C CA . GLY B 1 191 ? -11.203 9.992 -1.571 1 98.75 191 GLY B CA 1
ATOM 3321 C C . GLY B 1 191 ? -11.016 11.484 -1.773 1 98.75 191 GLY B C 1
ATOM 3322 O O . GLY B 1 191 ? -11.867 12.141 -2.367 1 98.75 191 GLY B O 1
ATOM 3323 N N . LEU B 1 192 ? -9.898 11.969 -1.293 1 98.44 192 LEU B N 1
ATOM 3324 C CA . LEU B 1 192 ? -9.625 13.406 -1.325 1 98.44 192 LEU B CA 1
ATOM 3325 C C . LEU B 1 192 ? -8.703 13.758 -2.486 1 98.44 192 LEU B C 1
ATOM 3327 O O . LEU B 1 192 ? -7.52 13.406 -2.471 1 98.44 192 LEU B O 1
ATOM 3331 N N . ARG B 1 193 ? -9.172 14.461 -3.465 1 97.44 193 ARG B N 1
ATOM 3332 C CA . ARG B 1 193 ? -8.414 14.797 -4.664 1 97.44 193 ARG B CA 1
ATOM 3333 C C . ARG B 1 193 ? -7.398 15.898 -4.379 1 97.44 193 ARG B C 1
ATOM 3335 O O . ARG B 1 193 ? -7.602 16.719 -3.48 1 97.44 193 ARG B O 1
ATOM 3342 N N . GLU B 1 194 ? -6.332 15.922 -5.109 1 96.56 194 GLU B N 1
ATOM 3343 C CA . GLU B 1 194 ? -5.254 16.875 -4.887 1 96.56 194 GLU B CA 1
ATOM 3344 C C . GLU B 1 194 ? -5.762 18.312 -5.004 1 96.56 194 GLU B C 1
ATOM 3346 O O . GLU B 1 194 ? -6.41 18.672 -5.988 1 96.56 194 GLU B O 1
ATOM 3351 N N . GLY B 1 195 ? -5.449 19.031 -4.012 1 96.62 195 GLY B N 1
ATOM 3352 C CA . GLY B 1 195 ? -5.91 20.406 -3.951 1 96.62 195 GLY B CA 1
ATOM 3353 C C . GLY B 1 195 ? -7.078 20.609 -3.002 1 96.62 195 GLY B C 1
ATOM 3354 O O . GLY B 1 195 ? -7.406 21.734 -2.641 1 96.62 195 GLY B O 1
ATOM 3355 N N . SER B 1 196 ? -7.707 19.516 -2.586 1 98.38 196 SER B N 1
ATOM 3356 C CA . SER B 1 196 ? -8.797 19.562 -1.614 1 98.38 196 SER B CA 1
ATOM 3357 C C . SER B 1 196 ? -8.289 19.266 -0.205 1 98.38 196 SER B C 1
ATOM 3359 O O . SER B 1 196 ? -7.23 18.672 -0.033 1 98.38 196 SER B O 1
ATOM 3361 N N . TRP B 1 197 ? -9.008 19.734 0.813 1 98.81 197 TRP B N 1
ATOM 3362 C CA . TRP B 1 197 ? -8.68 19.453 2.207 1 98.81 197 TRP B CA 1
ATOM 3363 C C . TRP B 1 197 ? -9.93 19.484 3.08 1 98.81 197 TRP B C 1
ATOM 3365 O O . TRP B 1 197 ? -10.992 19.922 2.633 1 98.81 197 TRP B O 1
ATOM 3375 N N . LEU B 1 198 ? -9.828 18.938 4.246 1 98.81 198 LEU B N 1
ATOM 3376 C CA . LEU B 1 198 ? -10.867 19.016 5.27 1 98.81 198 LEU B CA 1
ATOM 3377 C C . LEU B 1 198 ? -10.484 20.016 6.352 1 98.81 198 LEU B C 1
ATOM 3379 O O . LEU B 1 198 ? -9.328 20.078 6.77 1 98.81 198 LEU B O 1
ATOM 3383 N N . GLU B 1 199 ? -11.43 20.797 6.77 1 98.75 199 GLU B N 1
ATOM 3384 C CA . GLU B 1 199 ? -11.367 21.578 8 1 98.75 199 GLU B 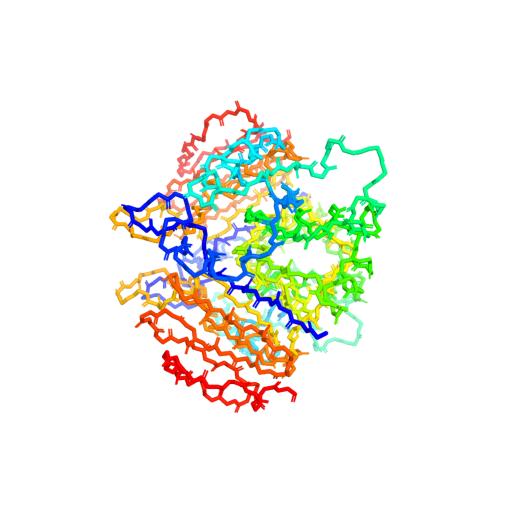CA 1
ATOM 3385 C C . GLU B 1 199 ? -12.227 20.969 9.094 1 98.75 199 GLU B C 1
ATOM 3387 O O . GLU B 1 199 ? -13.43 20.781 8.914 1 98.75 199 GLU B O 1
ATOM 3392 N N . VAL B 1 200 ? -11.609 20.594 10.117 1 98.19 200 VAL B N 1
ATOM 3393 C CA . VAL B 1 200 ? -12.297 20.047 11.273 1 98.19 200 VAL B CA 1
ATOM 3394 C C . VAL B 1 200 ? -12.227 21.031 12.438 1 98.19 200 VAL B C 1
ATOM 3396 O O . VAL B 1 200 ? -11.188 21.141 13.102 1 98.19 200 VAL B O 1
ATOM 3399 N N . TYR B 1 201 ? -13.234 21.734 12.742 1 96.06 201 TYR B N 1
ATOM 3400 C CA . TYR B 1 201 ? -13.352 22.688 13.844 1 96.06 201 TYR B CA 1
ATOM 3401 C C . TYR B 1 201 ? -14.43 22.25 14.828 1 96.06 201 TYR B C 1
ATOM 3403 O O . TYR B 1 201 ? -15.617 22.281 14.508 1 96.06 201 TYR B O 1
ATOM 3411 N N . ASP B 1 202 ? -13.984 21.797 15.969 1 91.69 202 ASP B N 1
ATOM 3412 C CA . ASP B 1 202 ? -14.859 21.188 16.969 1 91.69 202 ASP B CA 1
ATOM 3413 C C . ASP B 1 202 ? -15.516 19.922 16.422 1 91.69 202 ASP B C 1
ATOM 3415 O O . ASP B 1 202 ? -14.828 18.938 16.109 1 91.69 202 ASP B O 1
ATOM 3419 N N . SER B 1 203 ? -16.828 20.062 16.141 1 88.88 203 SER B N 1
ATOM 3420 C CA . SER B 1 203 ? -17.5 18.859 15.664 1 88.88 203 SER B CA 1
ATOM 3421 C C . SER B 1 203 ? -17.812 18.953 14.172 1 88.88 203 SER B C 1
ATOM 3423 O O . SER B 1 203 ? -18.281 17.984 13.562 1 88.88 203 SER B O 1
ATOM 3425 N N . ASP B 1 204 ? -17.422 20.094 13.609 1 96.31 204 ASP B N 1
ATOM 3426 C CA . ASP B 1 204 ? -17.781 20.297 12.211 1 96.31 204 ASP B CA 1
ATOM 3427 C C . ASP B 1 204 ? -16.656 19.859 11.281 1 96.31 204 ASP B C 1
ATOM 3429 O O . ASP B 1 204 ? -15.484 20.125 11.547 1 96.31 204 ASP B O 1
ATOM 3433 N N . ILE B 1 205 ? -17.031 19.219 10.227 1 98.19 205 ILE B N 1
ATOM 3434 C CA . ILE B 1 205 ? -16.094 18.781 9.188 1 98.19 205 ILE B CA 1
ATOM 3435 C C . ILE B 1 205 ? -16.531 19.344 7.836 1 98.19 205 ILE B C 1
ATOM 3437 O O . ILE B 1 205 ? -17.609 19.031 7.348 1 98.19 205 ILE B O 1
ATOM 3441 N N . PHE B 1 206 ? -15.641 20.141 7.219 1 98.56 206 PHE B N 1
ATOM 3442 C CA . PHE B 1 206 ? -15.977 20.734 5.934 1 98.56 206 PHE B CA 1
ATOM 3443 C C . PHE B 1 206 ? -14.984 20.312 4.863 1 98.56 206 PHE B C 1
ATOM 3445 O O . PHE B 1 206 ? -13.773 20.281 5.105 1 98.56 206 PHE B O 1
ATOM 3452 N N . LEU B 1 207 ? -15.555 20.016 3.729 1 98.75 207 LEU B N 1
ATOM 3453 C CA . LEU B 1 207 ? -14.719 19.828 2.551 1 98.75 207 LEU B CA 1
ATOM 3454 C C . LEU B 1 207 ? -14.383 21.172 1.904 1 98.75 207 LEU B C 1
ATOM 3456 O O . LEU B 1 207 ? -15.281 21.984 1.67 1 98.75 207 LEU B O 1
ATOM 3460 N N . ARG B 1 208 ? -13.094 21.375 1.651 1 98.69 208 ARG B N 1
ATOM 3461 C CA . ARG B 1 208 ? -12.641 22.609 1.035 1 98.69 208 ARG B CA 1
ATOM 3462 C C . ARG B 1 208 ? -11.828 22.328 -0.226 1 98.69 208 ARG B C 1
ATOM 3464 O O . ARG B 1 208 ? -11.492 21.188 -0.513 1 98.69 208 ARG B O 1
ATOM 3471 N N . GLY B 1 209 ? -11.523 23.391 -0.979 1 97.94 209 GLY B N 1
ATOM 3472 C CA . GLY B 1 209 ? -10.883 23.281 -2.277 1 97.94 209 GLY B CA 1
ATOM 3473 C C . GLY B 1 209 ? -11.844 23.453 -3.439 1 97.94 209 GLY B C 1
ATOM 3474 O O . GLY B 1 209 ? -12.969 23.922 -3.258 1 97.94 209 GLY B O 1
ATOM 3475 N N . GLU B 1 210 ? -11.406 23.125 -4.691 1 97.12 210 GLU B N 1
ATOM 3476 C CA . GLU B 1 210 ? -12.203 23.391 -5.887 1 97.12 210 GLU B CA 1
ATOM 3477 C C . GLU B 1 210 ? -12.812 22.094 -6.434 1 97.12 210 GLU B C 1
ATOM 3479 O O . GLU B 1 210 ? -13.703 22.141 -7.285 1 97.12 210 GLU B O 1
ATOM 3484 N N . LEU B 1 211 ? -12.359 20.969 -5.953 1 97.44 211 LEU B N 1
ATOM 3485 C CA . LEU B 1 211 ? -12.773 19.688 -6.523 1 97.44 211 LEU B CA 1
ATOM 3486 C C . LEU B 1 211 ? -13.734 18.953 -5.594 1 97.44 211 LEU B C 1
ATOM 3488 O O . LEU B 1 211 ? -13.719 19.172 -4.379 1 97.44 211 LEU B O 1
ATOM 3492 N N . THR B 1 212 ? -14.531 18.109 -6.145 1 98.38 212 THR B N 1
ATOM 3493 C CA . THR B 1 212 ? -15.336 17.219 -5.328 1 98.38 212 THR B CA 1
ATOM 3494 C C . THR B 1 212 ? -14.469 16.141 -4.695 1 98.38 212 THR B C 1
ATOM 3496 O O . THR B 1 212 ? -13.328 15.914 -5.125 1 98.38 212 THR B O 1
ATOM 3499 N N . ALA B 1 213 ? -14.938 15.57 -3.652 1 98.56 213 ALA B N 1
ATOM 3500 C CA . ALA B 1 213 ? -14.352 14.375 -3.051 1 98.56 213 ALA B CA 1
ATOM 3501 C C . ALA B 1 213 ? -15.266 13.164 -3.234 1 98.56 213 ALA B C 1
ATOM 3503 O O . ALA B 1 213 ? -16.484 13.312 -3.355 1 98.56 213 ALA B O 1
ATOM 3504 N N . ARG B 1 214 ? -14.703 12.008 -3.348 1 98.56 214 ARG B N 1
ATOM 3505 C CA . ARG B 1 214 ? -15.477 10.789 -3.537 1 98.56 214 ARG B CA 1
ATOM 3506 C C . ARG B 1 214 ? -15.695 10.062 -2.213 1 98.56 214 ARG B C 1
ATOM 3508 O O . ARG B 1 214 ? -14.734 9.656 -1.557 1 98.56 214 ARG B O 1
ATOM 3515 N N . LEU B 1 215 ? -16.938 9.891 -1.813 1 98.75 215 LEU B N 1
ATOM 3516 C CA . LEU B 1 215 ? -17.266 9.234 -0.554 1 98.75 215 LEU B CA 1
ATOM 3517 C C . LEU B 1 215 ? -17.672 7.781 -0.786 1 98.75 215 LEU B C 1
ATOM 3519 O O . LEU B 1 215 ? -18.531 7.496 -1.615 1 98.75 215 LEU B O 1
ATOM 3523 N N . PHE B 1 216 ? -17.078 6.906 -0.084 1 98.75 216 PHE B N 1
ATOM 3524 C CA . PHE B 1 216 ? -17.375 5.477 -0.128 1 98.75 216 PHE B CA 1
ATOM 3525 C C . PHE B 1 216 ? -17.953 5.008 1.195 1 98.75 216 PHE B C 1
ATOM 3527 O O . PHE B 1 216 ? -17.422 5.297 2.264 1 98.75 216 PHE B O 1
ATOM 3534 N N . ARG B 1 217 ? -19.031 4.324 1.156 1 98.31 217 ARG B N 1
ATOM 3535 C CA . ARG B 1 217 ? -19.641 3.641 2.293 1 98.31 217 ARG B CA 1
ATOM 3536 C C . ARG B 1 217 ? -19.922 2.178 1.962 1 98.31 217 ARG B C 1
ATOM 3538 O O . ARG B 1 217 ? -20.328 1.855 0.843 1 98.31 217 ARG B O 1
ATOM 3545 N N . SER B 1 218 ? -19.656 1.355 2.912 1 96.88 218 SER B N 1
ATOM 3546 C CA . SER B 1 218 ? -19.797 -0.081 2.705 1 96.88 218 SER B CA 1
ATOM 3547 C C . SER B 1 218 ? -21.203 -0.418 2.193 1 96.88 218 SER B C 1
ATOM 3549 O O . SER B 1 218 ? -22.203 0.025 2.762 1 96.88 218 SER B O 1
ATOM 3551 N N . GLY B 1 219 ? -21.234 -1.169 1.065 1 95.12 219 GLY B N 1
ATOM 3552 C CA . GLY B 1 219 ? -22.5 -1.654 0.533 1 95.12 219 GLY B CA 1
ATOM 3553 C C . GLY B 1 219 ? -23.234 -0.615 -0.289 1 95.12 219 GLY B C 1
ATOM 3554 O O . GLY B 1 219 ? -24.375 -0.843 -0.713 1 95.12 219 GLY B O 1
ATOM 3555 N N . GLU B 1 220 ? -22.688 0.578 -0.484 1 96.69 220 GLU B N 1
ATOM 3556 C CA . GLU B 1 220 ? -23.312 1.654 -1.249 1 96.69 220 GLU B CA 1
ATOM 3557 C C . GLU B 1 220 ? -22.438 2.064 -2.432 1 96.69 220 GLU B C 1
ATOM 3559 O O . GLU B 1 220 ? -21.234 1.806 -2.441 1 96.69 220 GLU B O 1
ATOM 3564 N N . PHE B 1 221 ? -23.062 2.633 -3.408 1 97.06 221 PHE B N 1
ATOM 3565 C CA . PHE B 1 221 ? -22.297 3.266 -4.48 1 97.06 221 PHE B CA 1
ATOM 3566 C C . PHE B 1 221 ? -21.594 4.527 -3.977 1 97.06 221 PHE B C 1
ATOM 3568 O O . PHE B 1 221 ? -22.172 5.285 -3.191 1 97.06 221 PHE B O 1
ATOM 3575 N N . ALA B 1 222 ? -20.453 4.758 -4.465 1 97.75 222 ALA B N 1
ATOM 3576 C CA . ALA B 1 222 ? -19.734 5.965 -4.086 1 97.75 222 ALA B CA 1
ATOM 3577 C C . ALA B 1 222 ? -20.469 7.219 -4.555 1 97.75 222 ALA B C 1
ATOM 3579 O O . ALA B 1 222 ? -21.109 7.207 -5.602 1 97.75 222 ALA B O 1
ATOM 3580 N N . VAL B 1 223 ? -20.391 8.305 -3.818 1 98.12 223 VAL B N 1
ATOM 3581 C CA . VAL B 1 223 ? -21.047 9.555 -4.184 1 98.12 223 VAL B CA 1
ATOM 3582 C C . VAL B 1 223 ? -20.047 10.703 -4.129 1 98.12 223 VAL B C 1
ATOM 3584 O O . VAL B 1 223 ? -19.047 10.625 -3.414 1 98.12 223 VAL B O 1
ATOM 3587 N N . GLU B 1 224 ? -20.281 11.75 -4.828 1 98.38 224 GLU B N 1
ATOM 3588 C CA . GLU B 1 224 ? -19.422 12.938 -4.848 1 98.38 224 GLU B CA 1
ATOM 3589 C C . GLU B 1 224 ? -19.891 13.977 -3.832 1 98.38 224 GLU B C 1
ATOM 3591 O O . GLU B 1 224 ? -21.094 14.266 -3.742 1 98.38 224 GLU B O 1
ATOM 3596 N N . MET B 1 225 ? -18.984 14.414 -3.057 1 98.38 225 MET B N 1
ATOM 3597 C CA . MET B 1 225 ? -19.234 15.523 -2.131 1 98.38 225 MET B CA 1
ATOM 3598 C C . MET B 1 225 ? -18.703 16.828 -2.701 1 98.38 225 MET B C 1
ATOM 3600 O O . MET B 1 225 ? -17.578 16.906 -3.176 1 98.38 225 MET B O 1
ATOM 3604 N N . ALA B 1 226 ? -19.438 17.891 -2.602 1 98.06 226 ALA B N 1
ATOM 3605 C CA . ALA B 1 226 ? -19.062 19.172 -3.188 1 98.06 226 ALA B CA 1
ATOM 3606 C C . ALA B 1 226 ? -18.219 20 -2.217 1 98.06 226 ALA B C 1
ATOM 3608 O O . ALA B 1 226 ? -18.359 19.875 -0.999 1 98.06 226 ALA B O 1
ATOM 3609 N N . PRO B 1 227 ? -17.391 20.859 -2.795 1 97.75 227 PRO B N 1
ATOM 3610 C CA . PRO B 1 227 ? -16.703 21.797 -1.91 1 97.75 227 PRO B CA 1
ATOM 3611 C C . PRO B 1 227 ? -17.656 22.609 -1.055 1 97.75 227 PRO B C 1
ATOM 3613 O O . PRO B 1 227 ? -18.719 23.047 -1.539 1 97.75 227 PRO B O 1
ATOM 3616 N N . GLY B 1 228 ? -17.281 22.781 0.176 1 97.62 228 GLY B N 1
ATOM 3617 C CA . GLY B 1 228 ? -18.125 23.547 1.074 1 97.62 228 GLY B CA 1
ATOM 3618 C C . GLY B 1 228 ? -19.109 22.703 1.855 1 97.62 228 GLY B C 1
ATOM 3619 O O . GLY B 1 228 ? -19.688 23.156 2.84 1 97.62 228 GLY B O 1
ATOM 3620 N N . GLU B 1 229 ? -19.219 21.469 1.476 1 96.62 229 GLU B N 1
ATOM 3621 C CA . GLU B 1 229 ? -20.203 20.594 2.127 1 96.62 229 GLU B CA 1
ATOM 3622 C C . GLU B 1 229 ? -19.75 20.219 3.533 1 96.62 229 GLU B C 1
ATOM 3624 O O . GLU B 1 229 ? -18.562 19.984 3.768 1 96.62 229 GLU B O 1
ATOM 3629 N N . ASN B 1 230 ? -20.766 20.156 4.398 1 97.06 230 ASN B N 1
ATOM 3630 C CA . ASN B 1 230 ? -20.578 19.656 5.758 1 97.06 230 ASN B CA 1
ATOM 3631 C C . ASN B 1 230 ? -20.688 18.141 5.809 1 97.06 230 ASN B C 1
ATOM 3633 O O . ASN B 1 230 ? -21.656 17.562 5.324 1 97.06 230 ASN B O 1
ATOM 3637 N N . LE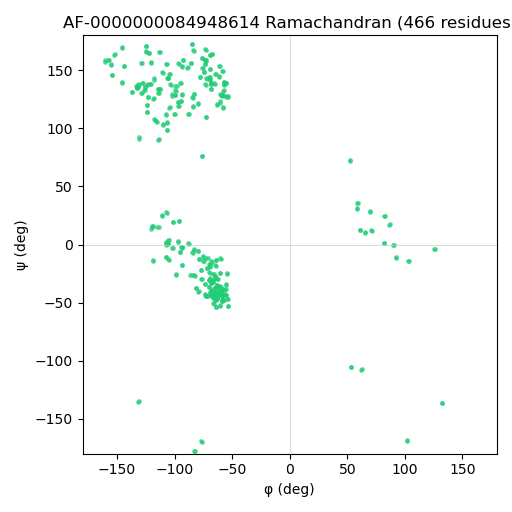U B 1 231 ? -19.688 17.5 6.367 1 97.56 231 LEU B N 1
ATOM 3638 C CA . LEU B 1 231 ? -19.625 16.047 6.363 1 97.56 231 LEU B CA 1
ATOM 3639 C C . LEU B 1 231 ? -19.922 15.492 7.75 1 97.56 231 LEU B C 1
ATOM 3641 O O . LEU B 1 231 ? -19.484 14.383 8.086 1 97.56 231 LEU B O 1
ATOM 3645 N N . ASN B 1 232 ? -20.656 16.156 8.57 1 95.69 232 ASN B N 1
ATOM 3646 C CA . ASN B 1 232 ? -20.953 15.758 9.945 1 95.69 232 ASN B CA 1
ATOM 3647 C C . ASN B 1 232 ? -21.75 14.469 10 1 95.69 232 ASN B C 1
ATOM 3649 O O . ASN B 1 232 ? -21.797 13.797 11.031 1 95.69 232 ASN B O 1
ATOM 3653 N N . PHE B 1 233 ? -22.344 14.156 8.906 1 93.19 233 PHE B N 1
ATOM 3654 C CA . PHE B 1 233 ? -23.156 12.953 8.883 1 93.19 233 PHE B CA 1
ATOM 3655 C C . PHE B 1 233 ? -22.297 11.695 8.93 1 93.19 233 PHE B C 1
ATOM 3657 O O . PHE B 1 233 ? -22.797 10.594 9.148 1 93.19 233 PHE B O 1
ATOM 3664 N N . LEU B 1 234 ? -21.031 11.789 8.758 1 91.94 234 LEU B N 1
ATOM 3665 C CA . LEU B 1 234 ? -20.094 10.664 8.82 1 91.94 234 LEU B CA 1
ATOM 3666 C C . LEU B 1 234 ? -19.625 10.43 10.25 1 91.94 234 LEU B C 1
ATOM 3668 O O . LEU B 1 234 ? -18.828 9.523 10.5 1 91.94 234 LEU B O 1
ATOM 3672 N N . LYS B 1 235 ? -20.031 11.156 11.266 1 82.94 235 LYS B N 1
ATOM 3673 C CA . LYS B 1 235 ? -19.578 11.062 12.656 1 82.94 235 LYS B CA 1
ATOM 3674 C C . LYS B 1 235 ? -20.203 9.859 13.359 1 82.94 235 LYS B C 1
ATOM 3676 O O . LYS B 1 235 ? -21.297 9.422 13.008 1 82.94 235 LYS B O 1
#

Organism: Flavobacterium columnare (strain ATCC 49512 / CIP 103533 / TG 44/87) (NCBI:txid1041826)